Protein AF-0000000079814426 (afdb_homodimer)

Structure (mmCIF, N/CA/C/O backbone):
data_AF-0000000079814426-model_v1
#
loop_
_entity.id
_entity.type
_entity.pdbx_description
1 polymer 'Ornithine cyclodeaminase'
#
loop_
_atom_site.group_PDB
_atom_site.id
_atom_site.type_symbol
_atom_site.label_atom_id
_atom_site.label_alt_id
_atom_site.label_comp_id
_atom_site.label_asym_id
_atom_site.label_entity_id
_atom_site.label_seq_id
_atom_site.pdbx_PDB_ins_code
_atom_site.Cartn_x
_atom_site.Cartn_y
_atom_site.Cartn_z
_atom_site.occupancy
_atom_site.B_iso_or_equiv
_atom_site.auth_seq_id
_atom_site.auth_comp_id
_atom_site.auth_asym_id
_atom_site.auth_atom_id
_atom_site.pdbx_PDB_model_num
ATOM 1 N N . MET A 1 1 ? 2.68 -11.109 13.031 1 88.75 1 MET A N 1
ATOM 2 C CA . MET A 1 1 ? 2.998 -9.703 13.258 1 88.75 1 MET A CA 1
ATOM 3 C C . MET A 1 1 ? 1.953 -9.047 14.156 1 88.75 1 MET A C 1
ATOM 5 O O . MET A 1 1 ? 0.759 -9.32 14.023 1 88.75 1 MET A O 1
ATOM 9 N N . LYS A 1 2 ? 2.389 -8.188 15.078 1 94.94 2 LYS A N 1
ATOM 10 C CA . LYS A 1 2 ? 1.47 -7.504 15.984 1 94.94 2 LYS A CA 1
ATOM 11 C C . LYS A 1 2 ? 0.676 -6.426 15.25 1 94.94 2 LYS A C 1
ATOM 13 O O . LYS A 1 2 ? 1.226 -5.699 14.422 1 94.94 2 LYS A O 1
ATOM 18 N N . GLN A 1 3 ? -0.625 -6.402 15.531 1 97.38 3 GLN A N 1
ATOM 19 C CA . GLN A 1 3 ? -1.506 -5.348 15.039 1 97.38 3 GLN A CA 1
ATOM 20 C C . GLN A 1 3 ? -1.979 -4.453 16.188 1 97.38 3 GLN A C 1
ATOM 22 O O . GLN A 1 3 ? -2.557 -4.938 17.156 1 97.38 3 GLN A O 1
ATOM 27 N N . TYR A 1 4 ? -1.785 -3.186 16.031 1 98.44 4 TYR A N 1
ATOM 28 C CA . TYR A 1 4 ? -2.166 -2.27 17.109 1 98.44 4 TYR A CA 1
ATOM 29 C C . TYR A 1 4 ? -3.482 -1.573 16.781 1 98.44 4 TYR A C 1
ATOM 31 O O . TYR A 1 4 ? -3.729 -1.195 15.641 1 98.44 4 TYR A O 1
ATOM 39 N N . SER A 1 5 ? -4.316 -1.433 17.828 1 97.88 5 SER A N 1
ATOM 40 C CA . SER A 1 5 ? -5.621 -0.787 17.719 1 97.88 5 SER A CA 1
ATOM 41 C C . SER A 1 5 ? -5.473 0.71 17.453 1 97.88 5 SER A C 1
ATOM 43 O O . SER A 1 5 ? -4.371 1.254 17.547 1 97.88 5 SER A O 1
ATOM 45 N N . ALA A 1 6 ? -6.645 1.318 17.109 1 98 6 ALA A N 1
ATOM 46 C CA . ALA A 1 6 ? -6.664 2.768 16.938 1 98 6 ALA A CA 1
ATOM 47 C C . ALA A 1 6 ? -6.164 3.486 18.188 1 98 6 ALA A C 1
ATOM 49 O O . ALA A 1 6 ? -5.359 4.414 18.094 1 98 6 ALA A O 1
ATOM 50 N N . GLN A 1 7 ? -6.605 3.076 19.344 1 98.25 7 GLN A N 1
ATOM 51 C CA . GLN A 1 7 ? -6.219 3.719 20.594 1 98.25 7 GLN A CA 1
ATOM 52 C C . GLN A 1 7 ? -4.73 3.52 20.875 1 98.25 7 GLN A C 1
ATOM 54 O O . GLN A 1 7 ? -4.035 4.465 21.25 1 98.25 7 GLN A O 1
ATOM 59 N N . GLU A 1 8 ? -4.23 2.209 20.703 1 98.44 8 GLU A N 1
ATOM 60 C CA . GLU A 1 8 ? -2.805 1.962 20.875 1 98.44 8 GLU A CA 1
ATOM 61 C C . GLU A 1 8 ? -1.975 2.811 19.922 1 98.44 8 GLU A C 1
ATOM 63 O O . GLU A 1 8 ? -0.951 3.375 20.312 1 98.44 8 GLU A O 1
ATOM 68 N N . THR A 1 9 ? -2.426 2.852 18.641 1 98.75 9 THR A N 1
ATOM 69 C CA . THR A 1 9 ? -1.744 3.67 17.641 1 98.75 9 THR A CA 1
ATOM 70 C C . THR A 1 9 ? -1.674 5.125 18.094 1 98.75 9 THR A C 1
ATOM 72 O O . THR A 1 9 ? -0.619 5.758 18 1 98.75 9 THR A O 1
ATOM 75 N N . CYS A 1 10 ? -2.781 5.648 18.594 1 98.25 10 CYS A N 1
ATOM 76 C CA . CYS A 1 10 ? -2.83 7.016 19.109 1 98.25 10 CYS A CA 1
ATOM 77 C C . CYS A 1 10 ? -1.82 7.211 20.234 1 98.25 10 CYS A C 1
ATOM 79 O O . CYS A 1 10 ? -1.082 8.195 20.234 1 98.25 10 CYS A O 1
ATOM 81 N N . ASP A 1 11 ? -1.729 6.293 21.125 1 98.25 11 ASP A N 1
ATOM 82 C CA . ASP A 1 11 ? -0.837 6.371 22.281 1 98.25 11 ASP A CA 1
ATOM 83 C C . ASP A 1 11 ? 0.626 6.359 21.844 1 98.25 11 ASP A C 1
ATOM 85 O O . ASP A 1 11 ? 1.478 6.965 22.5 1 98.25 11 ASP A O 1
ATOM 89 N N . PHE A 1 12 ? 0.89 5.723 20.719 1 98.69 12 PHE A N 1
ATOM 90 C CA . PHE A 1 12 ? 2.26 5.566 20.25 1 98.69 12 PHE A CA 1
ATOM 91 C C . PHE A 1 12 ? 2.707 6.789 19.453 1 98.69 12 PHE A C 1
ATOM 93 O O . PHE A 1 12 ? 3.881 6.91 19.109 1 98.69 12 PHE A O 1
ATOM 100 N N . LEU A 1 13 ? 1.771 7.758 19.188 1 98.75 13 LEU A N 1
ATOM 101 C CA . LEU A 1 13 ? 2.107 8.828 18.25 1 98.75 13 LEU A CA 1
ATOM 102 C C . LEU A 1 13 ? 1.829 10.195 18.875 1 98.75 13 LEU A C 1
ATOM 104 O O . LEU A 1 13 ? 1.051 10.984 18.328 1 98.75 13 LEU A O 1
ATOM 108 N N . PRO A 1 14 ? 2.473 10.5 20.016 1 98.75 14 PRO A N 1
ATOM 109 C CA . PRO A 1 14 ? 2.338 11.875 20.516 1 98.75 14 PRO A CA 1
ATOM 110 C C . PRO A 1 14 ? 2.836 12.914 19.516 1 98.75 14 PRO A C 1
ATOM 112 O O . PRO A 1 14 ? 3.781 12.656 18.766 1 98.75 14 PRO A O 1
ATOM 115 N N . PHE A 1 15 ? 2.271 14.094 19.531 1 98.75 15 PHE A N 1
ATOM 116 C CA . PHE A 1 15 ? 2.439 15.055 18.453 1 98.75 15 PHE A CA 1
ATOM 117 C C . PHE A 1 15 ? 3.852 15.633 18.453 1 98.75 15 PHE A C 1
ATOM 119 O O . PHE A 1 15 ? 4.461 15.797 17.391 1 98.75 15 PHE A O 1
ATOM 126 N N . SER A 1 16 ? 4.418 15.961 19.625 1 98.75 16 SER A N 1
ATOM 127 C CA . SER A 1 16 ? 5.727 16.609 19.656 1 98.75 16 SER A CA 1
ATOM 128 C C . SER A 1 16 ? 6.793 15.734 19 1 98.75 16 SER A C 1
ATOM 130 O O . SER A 1 16 ? 7.43 16.141 18.031 1 98.75 16 SER A O 1
ATOM 132 N N . PRO A 1 17 ? 6.965 14.445 19.438 1 98.75 17 PRO A N 1
ATOM 133 C CA . PRO A 1 17 ? 7.953 13.602 18.75 1 98.75 17 PRO A CA 1
ATOM 134 C C . PRO A 1 17 ? 7.582 13.32 17.297 1 98.75 17 PRO A C 1
ATOM 136 O O . PRO A 1 17 ? 8.461 13.156 16.453 1 98.75 17 PRO A O 1
ATOM 139 N N . LEU A 1 18 ? 6.34 13.234 17.016 1 98.88 18 LEU A N 1
ATOM 140 C CA . LEU A 1 18 ? 5.906 13 15.633 1 98.88 18 LEU A CA 1
ATOM 141 C C . LEU A 1 18 ? 6.332 14.156 14.727 1 98.88 18 LEU A C 1
ATOM 143 O O . LEU A 1 18 ? 6.836 13.93 13.625 1 98.88 18 LEU A O 1
ATOM 147 N N . VAL A 1 19 ? 6.16 15.477 15.172 1 98.88 19 VAL A N 1
ATOM 148 C CA . VAL A 1 19 ? 6.594 16.625 14.398 1 98.88 19 VAL A CA 1
ATOM 149 C C . VAL A 1 19 ? 8.109 16.578 14.188 1 98.88 19 VAL A C 1
ATOM 151 O O . VAL A 1 19 ? 8.594 16.828 13.086 1 98.88 19 VAL A O 1
ATOM 154 N N . ASP A 1 20 ? 8.844 16.125 15.227 1 98.81 20 ASP A N 1
ATOM 155 C CA . ASP A 1 20 ? 10.289 16 15.117 1 98.81 20 ASP A CA 1
ATOM 156 C C . ASP A 1 20 ? 10.672 14.938 14.094 1 98.81 20 ASP A C 1
ATOM 158 O O . ASP A 1 20 ? 11.57 15.148 13.273 1 98.81 20 ASP A O 1
ATOM 162 N N . ALA A 1 21 ? 10.008 13.867 14.148 1 98.81 21 ALA A N 1
ATOM 163 C CA . ALA A 1 21 ? 10.289 12.773 13.219 1 98.81 21 ALA A CA 1
ATOM 164 C C . ALA A 1 21 ? 9.961 13.172 11.781 1 98.81 21 ALA A C 1
ATOM 166 O O . ALA A 1 21 ? 10.664 12.773 10.844 1 98.81 21 ALA A O 1
ATOM 167 N N . LEU A 1 22 ? 8.898 13.891 11.617 1 98.81 22 LEU A N 1
ATOM 168 C CA . LEU A 1 22 ? 8.531 14.383 10.297 1 98.81 22 LEU A CA 1
ATOM 169 C C . LEU A 1 22 ? 9.586 15.336 9.75 1 98.81 22 LEU A C 1
ATOM 171 O O . LEU A 1 22 ? 9.922 15.289 8.57 1 98.81 22 LEU A O 1
ATOM 175 N N . ALA A 1 23 ? 10.086 16.25 10.625 1 98.56 23 ALA A N 1
ATOM 176 C CA . ALA A 1 23 ? 11.156 17.156 10.219 1 98.56 23 ALA A CA 1
ATOM 177 C C . ALA A 1 23 ? 12.359 16.391 9.68 1 98.56 23 ALA A C 1
ATOM 179 O O . ALA A 1 23 ? 12.938 16.766 8.656 1 98.56 23 ALA A O 1
ATOM 180 N N . THR A 1 24 ? 12.664 15.328 10.312 1 98.31 24 THR A N 1
ATOM 181 C CA . THR A 1 24 ? 13.773 14.492 9.875 1 98.31 24 THR A CA 1
ATOM 182 C C . THR A 1 24 ? 13.445 13.789 8.562 1 98.31 24 THR A C 1
ATOM 184 O O . THR A 1 24 ? 14.242 13.789 7.629 1 98.31 24 THR A O 1
ATOM 187 N N . ALA A 1 25 ? 12.305 13.211 8.445 1 98.56 25 ALA A N 1
ATOM 188 C CA . ALA A 1 25 ? 11.898 12.422 7.281 1 98.56 25 ALA A CA 1
ATOM 189 C C . ALA A 1 25 ? 11.836 13.289 6.027 1 98.56 25 ALA A C 1
ATOM 191 O O . ALA A 1 25 ? 12.188 12.836 4.934 1 98.56 25 ALA A O 1
ATOM 192 N N . VAL A 1 26 ? 11.328 14.547 6.129 1 97.88 26 VAL A N 1
ATOM 193 C CA . VAL A 1 26 ? 11.25 15.414 4.965 1 97.88 26 VAL A CA 1
ATOM 194 C C . VAL A 1 26 ? 12.648 15.656 4.406 1 97.88 26 VAL A C 1
ATOM 196 O O . VAL A 1 26 ? 12.852 15.617 3.189 1 97.88 26 VAL A O 1
ATOM 199 N N . GLY A 1 27 ? 13.641 15.844 5.285 1 96.69 27 GLY A N 1
ATOM 200 C CA . GLY A 1 27 ? 15.016 15.984 4.844 1 96.69 27 GLY A CA 1
ATOM 201 C C . GLY A 1 27 ? 15.555 14.727 4.18 1 96.69 27 GLY A C 1
ATOM 202 O O . GLY A 1 27 ? 16.234 14.805 3.148 1 96.69 27 GLY A O 1
ATOM 203 N N . GLU A 1 28 ? 15.172 13.656 4.742 1 97.69 28 GLU A N 1
ATOM 204 C CA . GLU A 1 28 ? 15.641 12.375 4.227 1 97.69 28 GLU A CA 1
ATOM 205 C C . GLU A 1 28 ? 15.039 12.078 2.859 1 97.69 28 GLU A C 1
ATOM 207 O O . GLU A 1 28 ? 15.68 11.453 2.014 1 97.69 28 GLU A O 1
ATOM 212 N N . THR A 1 29 ? 13.883 12.461 2.641 1 96.69 29 THR A N 1
ATOM 213 C CA . THR A 1 29 ? 13.258 12.266 1.341 1 96.69 29 THR A CA 1
ATOM 214 C C . THR A 1 29 ? 13.93 13.117 0.272 1 96.69 29 THR A C 1
ATOM 216 O O . THR A 1 29 ? 14.172 12.648 -0.843 1 96.69 29 THR A O 1
ATOM 219 N N . VAL A 1 30 ? 14.297 14.367 0.617 1 95.44 30 VAL A N 1
ATOM 220 C CA . VAL A 1 30 ? 14.938 15.273 -0.322 1 95.44 30 VAL A CA 1
ATOM 221 C C . VAL A 1 30 ? 16.344 14.773 -0.648 1 95.44 30 VAL A C 1
ATOM 223 O O . VAL A 1 30 ? 16.781 14.859 -1.796 1 95.44 30 VAL A O 1
ATOM 226 N N . SER A 1 31 ? 17.016 14.203 0.347 1 95.31 31 SER A N 1
ATOM 227 C CA . SER A 1 31 ? 18.391 13.758 0.141 1 95.31 31 SER A CA 1
ATOM 228 C C . SER A 1 31 ? 18.422 12.359 -0.475 1 95.31 31 SER A C 1
ATOM 230 O O . SER A 1 31 ? 19.5 11.852 -0.798 1 95.31 31 SER A O 1
ATOM 232 N N . GLY A 1 32 ? 17.312 11.703 -0.558 1 94.62 32 GLY A N 1
ATOM 233 C CA . GLY A 1 32 ? 17.234 10.391 -1.185 1 94.62 32 GLY A CA 1
ATOM 234 C C . GLY A 1 32 ? 17.453 9.258 -0.206 1 94.62 32 GLY A C 1
ATOM 235 O O . GLY A 1 32 ? 17.5 8.086 -0.603 1 94.62 32 GLY A O 1
ATOM 236 N N . GLN A 1 33 ? 17.594 9.586 1.079 1 97.19 33 GLN A N 1
ATOM 237 C CA . GLN A 1 33 ? 17.766 8.562 2.102 1 97.19 33 GLN A CA 1
ATOM 238 C C . GLN A 1 33 ? 16.484 7.766 2.322 1 97.19 33 GLN A C 1
ATOM 240 O O . GLN A 1 33 ? 16.531 6.621 2.775 1 97.19 33 GLN A O 1
ATOM 245 N N . ILE A 1 34 ? 15.391 8.336 2.082 1 97.88 34 ILE A N 1
ATOM 246 C CA . ILE A 1 34 ? 14.109 7.645 2.018 1 97.88 34 ILE A CA 1
ATOM 247 C C . ILE A 1 34 ? 13.602 7.629 0.576 1 97.88 34 ILE A C 1
ATOM 249 O O . ILE A 1 34 ? 13.516 8.672 -0.069 1 97.88 34 ILE A O 1
ATOM 253 N N . VAL A 1 35 ? 13.367 6.441 0.078 1 97.62 35 VAL A N 1
ATOM 254 C CA . VAL A 1 35 ? 12.742 6.27 -1.228 1 97.62 35 VAL A CA 1
ATOM 255 C C . VAL A 1 35 ? 11.227 6.188 -1.064 1 97.62 35 VAL A C 1
ATOM 257 O O . VAL A 1 35 ? 10.719 5.34 -0.327 1 97.62 35 VAL A O 1
ATOM 260 N N . CYS A 1 36 ? 10.5 7.059 -1.675 1 97 36 CYS A N 1
ATOM 261 C CA . CYS A 1 36 ? 9.055 7.188 -1.52 1 97 36 CYS A CA 1
ATOM 262 C C . CYS A 1 36 ? 8.391 7.457 -2.861 1 97 36 CYS A C 1
ATOM 264 O O . CYS A 1 36 ? 8.219 8.609 -3.254 1 97 36 CYS A O 1
ATOM 266 N N . PRO A 1 37 ? 8.016 6.371 -3.605 1 95.94 37 PRO A N 1
ATOM 267 C CA . PRO A 1 37 ? 7.344 6.578 -4.891 1 95.94 37 PRO A CA 1
ATOM 268 C C . PRO A 1 37 ? 5.93 7.137 -4.73 1 95.94 37 PRO A C 1
ATOM 270 O O . PRO A 1 37 ? 5.41 7.199 -3.613 1 95.94 37 PRO A O 1
ATOM 273 N N . GLU A 1 38 ? 5.355 7.629 -5.84 1 93.31 38 GLU A N 1
ATOM 274 C CA . GLU A 1 38 ? 3.961 8.062 -5.852 1 93.31 38 GLU A CA 1
ATOM 275 C C . GLU A 1 38 ? 3.027 6.926 -5.445 1 93.31 38 GLU A C 1
ATOM 277 O O . GLU A 1 38 ? 3.334 5.754 -5.668 1 93.31 38 GLU A O 1
ATOM 282 N N . ARG A 1 39 ? 1.928 7.254 -4.898 1 94.38 39 ARG A N 1
ATOM 283 C CA . ARG A 1 39 ? 0.914 6.285 -4.492 1 94.38 39 ARG A CA 1
ATOM 284 C C . ARG A 1 39 ? 0.334 5.555 -5.699 1 94.38 39 ARG A C 1
ATOM 286 O O . ARG A 1 39 ? 0.329 6.09 -6.809 1 94.38 39 ARG A O 1
ATOM 293 N N . MET A 1 40 ? -0.065 4.363 -5.504 1 95.06 40 MET A N 1
ATOM 294 C CA . MET A 1 40 ? -0.874 3.615 -6.461 1 95.06 40 MET A CA 1
ATOM 295 C C . MET A 1 40 ? -2.334 3.574 -6.027 1 95.06 40 MET A C 1
ATOM 297 O O . MET A 1 40 ? -2.639 3.199 -4.895 1 95.06 40 MET A O 1
ATOM 301 N N . THR A 1 41 ? -3.217 4 -6.938 1 95.38 41 THR A N 1
ATOM 302 C CA . THR A 1 41 ? -4.652 4.004 -6.68 1 95.38 41 THR A CA 1
ATOM 303 C C . THR A 1 41 ? -5.379 3.074 -7.652 1 95.38 41 THR A C 1
ATOM 305 O O . THR A 1 41 ? -5.219 3.191 -8.867 1 95.38 41 THR A O 1
ATOM 308 N N . VAL A 1 42 ? -6.09 2.127 -7.148 1 97.5 42 VAL A N 1
ATOM 309 C CA . VAL A 1 42 ? -6.918 1.233 -7.949 1 97.5 42 VAL A CA 1
ATOM 310 C C . VAL A 1 42 ? -8.391 1.46 -7.621 1 97.5 42 VAL A C 1
ATOM 312 O O . VAL A 1 42 ? -8.836 1.19 -6.504 1 97.5 42 VAL A O 1
ATOM 315 N N . PRO A 1 43 ? -9.219 1.939 -8.531 1 96.62 43 PRO A N 1
ATOM 316 C CA . PRO A 1 43 ? -10.633 2.199 -8.25 1 96.62 43 PRO A CA 1
ATOM 317 C C . PRO A 1 43 ? -11.438 0.917 -8.039 1 96.62 43 PRO A C 1
ATOM 319 O O . PRO A 1 43 ? -11.133 -0.112 -8.648 1 96.62 43 PRO A O 1
ATOM 322 N N . ALA A 1 44 ? -12.406 1.028 -7.195 1 96.75 44 ALA A N 1
ATOM 323 C CA . ALA A 1 44 ? -13.422 -0.021 -7.16 1 96.75 44 ALA A CA 1
ATOM 324 C C . ALA A 1 44 ? -14.133 -0.14 -8.5 1 96.75 44 ALA A C 1
ATOM 326 O O . ALA A 1 44 ? -14.234 0.838 -9.25 1 96.75 44 ALA A O 1
ATOM 327 N N . THR A 1 45 ? -14.602 -1.331 -8.766 1 93.25 45 THR A N 1
ATOM 328 C CA . THR A 1 45 ? -15.195 -1.58 -10.078 1 93.25 45 THR A CA 1
ATOM 329 C C . THR A 1 45 ? -16.438 -0.719 -10.273 1 93.25 45 THR A C 1
ATOM 331 O O . THR A 1 45 ? -16.766 -0.338 -11.406 1 93.25 45 THR A O 1
ATOM 334 N N . ASP A 1 46 ? -17.094 -0.299 -9.188 1 92.12 46 ASP A N 1
ATOM 335 C CA . ASP A 1 46 ? -18.297 0.505 -9.312 1 92.12 46 ASP A CA 1
ATOM 336 C C . ASP A 1 46 ? -17.984 1.993 -9.172 1 92.12 46 ASP A C 1
ATOM 338 O O . ASP A 1 46 ? -18.906 2.826 -9.164 1 92.12 46 ASP A O 1
ATOM 342 N N . GLY A 1 47 ? -16.781 2.279 -8.953 1 92.06 47 GLY A N 1
ATOM 343 C CA . GLY A 1 47 ? -16.344 3.666 -8.93 1 92.06 47 GLY A CA 1
ATOM 344 C C . GLY A 1 47 ? -16.641 4.363 -7.617 1 92.06 47 GLY A C 1
ATOM 345 O O . GLY A 1 47 ? -16.469 5.578 -7.5 1 92.06 47 GLY A O 1
ATOM 346 N N . THR A 1 48 ? -17.016 3.686 -6.582 1 92.62 48 THR A N 1
ATOM 347 C CA . THR A 1 48 ? -17.5 4.309 -5.359 1 92.62 48 THR A CA 1
ATOM 348 C C . THR A 1 48 ? -16.375 4.508 -4.359 1 92.62 48 THR A C 1
ATOM 350 O O . THR A 1 48 ? -16.531 5.215 -3.363 1 92.62 48 THR A O 1
ATOM 353 N N . GLY A 1 49 ? -15.266 3.83 -4.637 1 95.56 49 GLY A N 1
ATOM 354 C CA . GLY A 1 49 ? -14.125 3.906 -3.736 1 95.56 49 GLY A CA 1
ATOM 355 C C . GLY A 1 49 ? -12.812 3.514 -4.395 1 95.56 49 GLY A C 1
ATOM 356 O O . GLY A 1 49 ? -12.773 3.268 -5.602 1 95.56 49 GLY A O 1
ATOM 357 N N . VAL A 1 50 ? -11.742 3.623 -3.625 1 96.94 50 VAL A N 1
ATOM 358 C CA . VAL A 1 50 ? -10.43 3.291 -4.18 1 96.94 50 VAL A CA 1
ATOM 359 C C . VAL A 1 50 ? -9.641 2.465 -3.17 1 96.94 50 VAL A C 1
ATOM 361 O O . VAL A 1 50 ? -9.898 2.529 -1.966 1 96.94 50 VAL A O 1
ATOM 364 N N . LEU A 1 51 ? -8.797 1.602 -3.668 1 98.5 51 LEU A N 1
ATOM 365 C CA . LEU A 1 51 ? -7.703 0.96 -2.945 1 98.5 51 LEU A CA 1
ATOM 366 C C . LEU A 1 51 ? -6.395 1.715 -3.154 1 98.5 51 LEU A C 1
ATOM 368 O O . LEU A 1 51 ? -5.988 1.957 -4.293 1 98.5 51 LEU A O 1
ATOM 372 N N . LEU A 1 52 ? -5.766 2.107 -2.086 1 97.81 52 LEU A N 1
ATOM 373 C CA . LEU A 1 52 ? -4.551 2.912 -2.143 1 97.81 52 LEU A CA 1
ATOM 374 C C . LEU A 1 52 ? -3.385 2.18 -1.486 1 97.81 52 LEU A C 1
ATOM 376 O O . LEU A 1 52 ? -3.518 1.663 -0.375 1 97.81 52 LEU A O 1
ATOM 380 N N . THR A 1 53 ? -2.234 2.092 -2.174 1 98.38 53 THR A N 1
ATOM 381 C CA . THR A 1 53 ? -0.987 1.564 -1.629 1 98.38 53 THR A CA 1
ATOM 382 C C . THR A 1 53 ? 0.122 2.609 -1.707 1 98.38 53 THR A C 1
ATOM 384 O O . THR A 1 53 ? 0.381 3.17 -2.773 1 98.38 53 THR A O 1
ATOM 387 N N . MET A 1 54 ? 0.784 2.818 -0.65 1 98.25 54 MET A N 1
ATOM 388 C CA . MET A 1 54 ? 1.851 3.811 -0.558 1 98.25 54 MET A CA 1
ATOM 389 C C . MET A 1 54 ? 3.062 3.242 0.172 1 98.25 54 MET A C 1
ATOM 391 O O . MET A 1 54 ? 3.119 3.266 1.402 1 98.25 54 MET A O 1
ATOM 395 N N . PRO A 1 55 ? 4.078 2.807 -0.542 1 98.62 55 PRO A N 1
ATOM 396 C CA . PRO A 1 55 ? 5.289 2.293 0.104 1 98.62 55 PRO A CA 1
ATOM 397 C C . PRO A 1 55 ? 6.363 3.361 0.276 1 98.62 55 PRO A C 1
ATOM 399 O O . PRO A 1 55 ? 6.375 4.355 -0.457 1 98.62 55 PRO A O 1
ATOM 402 N N . SER A 1 56 ? 7.246 3.182 1.222 1 98.69 56 SER A N 1
ATOM 403 C CA . SER A 1 56 ? 8.484 3.936 1.389 1 98.69 56 SER A CA 1
ATOM 404 C C . SER A 1 56 ? 9.555 3.092 2.068 1 98.69 56 SER A C 1
ATOM 406 O O . SER A 1 56 ? 9.242 2.213 2.875 1 98.69 56 SER A O 1
ATOM 408 N N . VAL A 1 57 ? 10.781 3.385 1.682 1 98.75 57 VAL A N 1
ATOM 409 C CA . VAL A 1 57 ? 11.906 2.617 2.213 1 98.75 57 VAL A CA 1
ATOM 410 C C . VAL A 1 57 ? 12.992 3.568 2.711 1 98.75 57 VAL A C 1
ATOM 412 O O . VAL A 1 57 ? 13.445 4.445 1.972 1 98.75 57 VAL A O 1
ATOM 415 N N . GLY A 1 58 ? 13.312 3.453 4.02 1 98.5 58 GLY A N 1
ATOM 416 C CA . GLY A 1 58 ? 14.5 4.066 4.602 1 98.5 58 GLY A CA 1
ATOM 417 C C . GLY A 1 58 ? 15.586 3.062 4.934 1 98.5 58 GLY A C 1
ATOM 418 O O . GLY A 1 58 ? 15.469 1.879 4.609 1 98.5 58 GLY A O 1
ATOM 419 N N . SER A 1 59 ? 16.688 3.553 5.512 1 97.06 59 SER A N 1
ATOM 420 C CA . SER A 1 59 ? 17.797 2.668 5.852 1 97.06 59 SER A CA 1
ATOM 421 C C . SER A 1 59 ? 17.422 1.725 6.992 1 97.06 59 SER A C 1
ATOM 423 O O . SER A 1 59 ? 18.016 0.652 7.137 1 97.06 59 SER A O 1
ATOM 425 N N . ASP A 1 60 ? 16.375 2.07 7.742 1 98.06 60 ASP A N 1
ATOM 426 C CA . ASP A 1 60 ? 16.031 1.334 8.953 1 98.06 60 ASP A CA 1
ATOM 427 C C . ASP A 1 60 ? 14.734 0.564 8.781 1 98.06 60 ASP A C 1
ATOM 429 O O . ASP A 1 60 ? 14.602 -0.566 9.258 1 98.06 60 ASP A O 1
ATOM 433 N N . LEU A 1 61 ? 13.773 1.163 8.062 1 98.56 61 LEU A N 1
ATOM 434 C CA . LEU A 1 61 ? 12.438 0.589 7.973 1 98.56 61 LEU A CA 1
ATOM 435 C C . LEU A 1 61 ? 11.945 0.567 6.531 1 98.56 61 LEU A C 1
ATOM 437 O O . LEU A 1 61 ? 12.398 1.364 5.703 1 98.56 61 LEU A O 1
ATOM 441 N N . MET A 1 62 ? 11.117 -0.313 6.238 1 98.75 62 MET A N 1
ATOM 442 C CA . MET A 1 62 ? 10.234 -0.358 5.078 1 98.75 62 MET A CA 1
ATOM 443 C C . MET A 1 62 ? 8.773 -0.261 5.504 1 98.75 62 MET A C 1
ATOM 445 O O . MET A 1 62 ? 8.312 -1.027 6.352 1 98.75 62 MET A O 1
ATOM 449 N N . VAL A 1 63 ? 8.07 0.698 4.941 1 98.88 63 VAL A N 1
ATOM 450 C CA . VAL A 1 63 ? 6.715 0.959 5.414 1 98.88 63 VAL A CA 1
ATOM 451 C C . VAL A 1 63 ? 5.758 1.003 4.227 1 98.88 63 VAL A C 1
ATOM 453 O O . VAL A 1 63 ? 6.094 1.538 3.168 1 98.88 63 VAL A O 1
ATOM 456 N N . THR A 1 64 ? 4.602 0.418 4.355 1 98.94 64 THR A N 1
ATOM 457 C CA . THR A 1 64 ? 3.535 0.513 3.363 1 98.94 64 THR A CA 1
ATOM 458 C C . THR A 1 64 ? 2.223 0.926 4.02 1 98.94 64 THR A C 1
ATOM 460 O O . THR A 1 64 ? 1.733 0.247 4.926 1 98.94 64 THR A O 1
ATOM 463 N N . LYS A 1 65 ? 1.682 2.002 3.604 1 98.88 65 LYS A N 1
ATOM 464 C CA . LYS A 1 65 ? 0.307 2.354 3.947 1 98.88 65 LYS A CA 1
ATOM 465 C C . LYS A 1 65 ? -0.681 1.751 2.951 1 98.88 65 LYS A C 1
ATOM 467 O O . LYS A 1 65 ? -0.539 1.935 1.741 1 98.88 65 LYS A O 1
ATOM 472 N N . LEU A 1 66 ? -1.583 1.012 3.463 1 98.75 66 LEU A N 1
ATOM 473 C CA . LEU A 1 66 ? -2.65 0.37 2.701 1 98.75 66 LEU A CA 1
ATOM 474 C C . LEU A 1 66 ? -4.02 0.866 3.16 1 98.75 66 LEU A C 1
ATOM 476 O O . LEU A 1 66 ? -4.434 0.594 4.289 1 98.75 66 LEU A O 1
ATOM 480 N N . LEU A 1 67 ? -4.777 1.603 2.242 1 98.56 67 LEU A N 1
ATOM 481 C CA . LEU A 1 67 ? -6.062 2.174 2.627 1 98.56 67 LEU A CA 1
ATOM 482 C C . LEU A 1 67 ? -7.129 1.866 1.581 1 98.56 67 LEU A C 1
ATOM 484 O O . LEU A 1 67 ? -6.82 1.728 0.396 1 98.56 67 LEU A O 1
ATOM 488 N N . THR A 1 68 ? -8.289 1.78 2.043 1 98.38 68 THR A N 1
ATOM 489 C CA . THR A 1 68 ? -9.461 1.984 1.198 1 98.38 68 THR A CA 1
ATOM 490 C C . THR A 1 68 ? -10.156 3.301 1.542 1 98.38 68 THR A C 1
ATOM 492 O O . THR A 1 68 ? -10.227 3.684 2.711 1 98.38 68 THR A O 1
ATOM 495 N N . ILE A 1 69 ? -10.602 4.027 0.562 1 96.19 69 ILE A N 1
ATOM 496 C CA . ILE A 1 69 ? -11.305 5.293 0.744 1 96.19 69 ILE A CA 1
ATOM 497 C C . ILE A 1 69 ? -12.648 5.242 0.03 1 96.19 69 ILE A C 1
ATOM 499 O O . ILE A 1 69 ? -12.711 5.156 -1.199 1 96.19 69 ILE A O 1
ATOM 503 N N . PHE A 1 70 ? -13.672 5.277 0.823 1 95.62 70 PHE A N 1
ATOM 504 C CA . PHE A 1 70 ? -15.039 5.27 0.32 1 95.62 70 PHE A CA 1
ATOM 505 C C . PHE A 1 70 ? -15.812 6.465 0.851 1 95.62 70 PHE A C 1
ATOM 507 O O . PHE A 1 70 ? -16.266 6.465 2 1 95.62 70 PHE A O 1
ATOM 514 N N . GLY A 1 71 ? -16.031 7.508 0.031 1 90.12 71 GLY A N 1
ATOM 515 C CA . GLY A 1 71 ? -16.641 8.773 0.407 1 90.12 71 GLY A CA 1
ATOM 516 C C . GLY A 1 71 ? -18.062 8.633 0.917 1 90.12 71 GLY A C 1
ATOM 517 O O . GLY A 1 71 ? -18.547 9.469 1.686 1 90.12 71 GLY A O 1
ATOM 518 N N . HIS A 1 72 ? -18.781 7.594 0.574 1 90.94 72 HIS A N 1
ATOM 519 C CA . HIS A 1 72 ? -20.188 7.441 0.915 1 90.94 72 HIS A CA 1
ATOM 520 C C . HIS A 1 72 ? -20.359 6.652 2.209 1 90.94 72 HIS A C 1
ATOM 522 O O . HIS A 1 72 ? -21.484 6.508 2.707 1 90.94 72 HIS A O 1
ATOM 528 N N . ASN A 1 73 ? -19.312 6.125 2.766 1 94.12 73 ASN A N 1
ATOM 529 C CA . ASN A 1 73 ? -19.359 5.25 3.932 1 94.12 73 ASN A CA 1
ATOM 530 C C . ASN A 1 73 ? -20.031 5.941 5.121 1 94.12 73 ASN A C 1
ATOM 532 O O . ASN A 1 73 ? -20.797 5.32 5.855 1 94.12 73 ASN A O 1
ATOM 536 N N . PRO A 1 74 ? -19.812 7.238 5.293 1 89.5 74 PRO A N 1
ATOM 537 C CA . PRO A 1 74 ? -20.453 7.863 6.453 1 89.5 74 PRO A CA 1
ATOM 538 C C . PRO A 1 74 ? -21.969 7.754 6.418 1 89.5 74 PRO A C 1
ATOM 540 O O . PRO A 1 74 ? -22.609 7.605 7.465 1 89.5 74 PRO A O 1
ATOM 543 N N . ALA A 1 75 ? -22.516 7.844 5.348 1 90 75 ALA A N 1
ATOM 544 C CA . ALA A 1 75 ? -23.969 7.68 5.207 1 90 75 ALA A CA 1
ATOM 545 C C . ALA A 1 75 ? -24.406 6.297 5.672 1 90 75 ALA A C 1
ATOM 547 O O . ALA A 1 75 ? -25.578 6.094 6.008 1 90 75 ALA A O 1
ATOM 548 N N . LEU A 1 76 ? -23.531 5.301 5.66 1 90.94 76 LEU A N 1
ATOM 549 C CA . LEU A 1 76 ? -23.797 3.93 6.09 1 90.94 76 LEU A CA 1
ATOM 550 C C . LEU A 1 76 ? -23.219 3.678 7.48 1 90.94 76 LEU A C 1
ATOM 552 O O . LEU A 1 76 ? -23.109 2.529 7.918 1 90.94 76 LEU A O 1
ATOM 556 N N . HIS A 1 77 ? -22.719 4.746 8.164 1 92.38 77 HIS A N 1
ATOM 557 C CA . HIS A 1 77 ? -22.125 4.691 9.492 1 92.38 77 HIS A CA 1
ATOM 558 C C . HIS A 1 77 ? -20.844 3.875 9.484 1 92.38 77 HIS A C 1
ATOM 560 O O . HIS A 1 77 ? -20.594 3.105 10.414 1 92.38 77 HIS A O 1
ATOM 566 N N . LEU A 1 78 ? -20.234 3.934 8.375 1 92.62 78 LEU A N 1
ATOM 567 C CA . LEU A 1 78 ? -18.906 3.34 8.211 1 92.62 78 LEU A CA 1
ATOM 568 C C . LEU A 1 78 ? -17.844 4.418 8.023 1 92.62 78 LEU A C 1
ATOM 570 O O . LEU A 1 78 ? -18.141 5.512 7.535 1 92.62 78 LEU A O 1
ATOM 574 N N . PRO A 1 79 ? -16.656 4.102 8.414 1 93.12 79 PRO A N 1
ATOM 575 C CA . PRO A 1 79 ? -15.594 5.09 8.211 1 93.12 79 PRO A CA 1
ATOM 576 C C . PRO A 1 79 ? -15.234 5.277 6.742 1 93.12 79 PRO A C 1
ATOM 578 O O . PRO A 1 79 ? -15.234 4.312 5.977 1 93.12 79 PRO A O 1
ATOM 581 N N . THR A 1 80 ? -14.914 6.523 6.387 1 93.06 80 THR A N 1
ATOM 582 C CA . THR A 1 80 ? -14.508 6.859 5.027 1 93.06 80 THR A CA 1
ATOM 583 C C . THR A 1 80 ? -13.18 6.188 4.68 1 93.06 80 THR A C 1
ATOM 585 O O . THR A 1 80 ? -13.008 5.676 3.574 1 93.06 80 THR A O 1
ATOM 588 N N . ILE A 1 81 ? -12.234 6.309 5.605 1 96.44 81 ILE A N 1
ATOM 589 C CA . ILE A 1 81 ? -10.906 5.746 5.414 1 96.44 81 ILE A CA 1
ATOM 590 C C . ILE A 1 81 ? -10.742 4.504 6.285 1 96.44 81 ILE A C 1
ATOM 592 O O . ILE A 1 81 ? -11.078 4.52 7.473 1 96.44 81 ILE A O 1
ATOM 596 N N . GLN A 1 82 ? -10.352 3.391 5.715 1 97.75 82 GLN A N 1
ATOM 597 C CA . GLN A 1 82 ? -10.023 2.16 6.426 1 97.75 82 GLN A CA 1
ATOM 598 C C . GLN A 1 82 ? -8.648 1.632 6.012 1 97.75 82 GLN A C 1
ATOM 600 O O . GLN A 1 82 ? -8.148 1.976 4.945 1 97.75 82 GLN A O 1
ATOM 605 N N . GLY A 1 83 ? -8.023 0.886 6.918 1 98.25 83 GLY A N 1
ATOM 606 C CA . GLY A 1 83 ? -6.781 0.253 6.512 1 98.25 83 GLY A CA 1
ATOM 607 C C . GLY A 1 83 ? -5.719 0.268 7.594 1 98.25 83 GLY A C 1
ATOM 608 O O . GLY A 1 83 ? -6.031 0.42 8.773 1 98.25 83 GLY A O 1
ATOM 609 N N . GLN A 1 84 ? -4.457 0.021 7.145 1 98.69 84 GLN A N 1
ATOM 610 C CA . GLN A 1 84 ? -3.346 -0.152 8.07 1 98.69 84 GLN A CA 1
ATOM 611 C C . GLN A 1 84 ? -2.057 0.43 7.504 1 98.69 84 GLN A C 1
ATOM 613 O O . GLN A 1 84 ? -1.972 0.712 6.305 1 98.69 84 GLN A O 1
ATOM 618 N N . VAL A 1 85 ? -1.118 0.696 8.352 1 98.88 85 VAL A N 1
ATOM 619 C CA . VAL A 1 85 ? 0.276 0.978 8.023 1 98.88 85 VAL A CA 1
ATOM 620 C C . VAL A 1 85 ? 1.161 -0.172 8.5 1 98.88 85 VAL A C 1
ATOM 622 O O . VAL A 1 85 ? 1.249 -0.44 9.703 1 98.88 85 VAL A O 1
ATOM 625 N N . VAL A 1 86 ? 1.819 -0.813 7.555 1 98.88 86 VAL A N 1
ATOM 626 C CA . VAL A 1 86 ? 2.631 -1.988 7.855 1 98.88 86 VAL A CA 1
ATOM 627 C C . VAL A 1 86 ? 4.105 -1.596 7.914 1 98.88 86 VAL A C 1
ATOM 629 O O . VAL A 1 86 ? 4.613 -0.922 7.016 1 98.88 86 VAL A O 1
ATOM 632 N N . CYS A 1 87 ? 4.75 -2.033 8.984 1 98.81 87 CYS A N 1
ATOM 633 C CA . CYS A 1 87 ? 6.152 -1.697 9.219 1 98.81 87 CYS A CA 1
ATOM 634 C C . CYS A 1 87 ? 7.023 -2.947 9.203 1 98.81 87 CYS A C 1
ATOM 636 O O . CYS A 1 87 ? 6.723 -3.928 9.891 1 98.81 87 CYS A O 1
ATOM 638 N N . ALA A 1 88 ? 8.117 -2.912 8.422 1 98.5 88 ALA A N 1
ATOM 639 C CA . ALA A 1 88 ? 9.125 -3.967 8.344 1 98.5 88 ALA A CA 1
ATOM 640 C C . ALA A 1 88 ? 10.523 -3.402 8.547 1 98.5 88 ALA A C 1
ATOM 642 O O . ALA A 1 88 ? 10.75 -2.201 8.367 1 98.5 88 ALA A O 1
ATOM 643 N N . GLU A 1 89 ? 11.445 -4.219 8.938 1 96.75 89 GLU A N 1
ATOM 644 C CA . GLU A 1 89 ? 12.828 -3.773 9.031 1 96.75 89 GLU A CA 1
ATOM 645 C C . GLU A 1 89 ? 13.523 -3.816 7.672 1 96.75 89 GLU A C 1
ATOM 647 O O . GLU A 1 89 ? 13.266 -4.719 6.871 1 96.75 89 GLU A O 1
ATOM 652 N N . ALA A 1 90 ? 14.398 -2.895 7.445 1 96.5 90 ALA A N 1
ATOM 653 C CA . ALA A 1 90 ? 15.008 -2.725 6.129 1 96.5 90 ALA A CA 1
ATOM 654 C C . ALA A 1 90 ? 16.141 -3.719 5.914 1 96.5 90 ALA A C 1
ATOM 656 O O . ALA A 1 90 ? 16.531 -3.996 4.777 1 96.5 90 ALA A O 1
ATOM 657 N N . ARG A 1 91 ? 16.766 -4.285 6.891 1 92.69 91 ARG A N 1
ATOM 658 C CA . ARG A 1 91 ? 17.953 -5.113 6.777 1 92.69 91 ARG A CA 1
ATOM 659 C C . ARG A 1 91 ? 17.609 -6.52 6.305 1 92.69 91 ARG A C 1
ATOM 661 O O . ARG A 1 91 ? 18.359 -7.129 5.539 1 92.69 91 ARG A O 1
ATOM 668 N N . SER A 1 92 ? 16.422 -7.023 6.754 1 95.31 92 SER A N 1
ATOM 669 C CA . SER A 1 92 ? 16.078 -8.406 6.453 1 95.31 92 SER A CA 1
ATOM 670 C C . SER A 1 92 ? 14.68 -8.5 5.828 1 95.31 92 SER A C 1
ATOM 672 O O . SER A 1 92 ? 14.305 -9.555 5.305 1 95.31 92 SER A O 1
ATOM 674 N N . GLY A 1 93 ? 13.938 -7.414 5.965 1 97.69 93 GLY A N 1
ATOM 675 C CA . GLY A 1 93 ? 12.586 -7.418 5.426 1 97.69 93 GLY A CA 1
ATOM 676 C C . GLY A 1 93 ? 11.562 -7.996 6.387 1 97.69 93 GLY A C 1
ATOM 677 O O . GLY A 1 93 ? 10.391 -8.148 6.031 1 97.69 93 GLY A O 1
ATOM 678 N N . ARG A 1 94 ? 12.008 -8.281 7.602 1 97.06 94 ARG A N 1
ATOM 679 C CA . ARG A 1 94 ? 11.102 -8.883 8.57 1 97.06 94 ARG A CA 1
ATOM 680 C C . ARG A 1 94 ? 9.961 -7.93 8.922 1 97.06 94 ARG A C 1
ATOM 682 O O . ARG A 1 94 ? 10.203 -6.77 9.258 1 97.06 94 ARG A O 1
ATOM 689 N N . PHE A 1 95 ? 8.727 -8.406 8.852 1 97.75 95 PHE A N 1
ATOM 690 C CA . PHE A 1 95 ? 7.57 -7.625 9.258 1 97.75 95 PHE A CA 1
ATOM 691 C C . PHE A 1 95 ? 7.527 -7.477 10.773 1 97.75 95 PHE A C 1
ATOM 693 O O . PHE A 1 95 ? 7.645 -8.461 11.508 1 97.75 95 PHE A O 1
ATOM 700 N N . LEU A 1 96 ? 7.34 -6.266 11.227 1 97.81 96 LEU A N 1
ATOM 701 C CA . LEU A 1 96 ? 7.426 -5.973 12.648 1 97.81 96 LEU A CA 1
ATOM 702 C C . LEU A 1 96 ? 6.039 -5.805 13.258 1 97.81 96 LEU A C 1
ATOM 704 O O . LEU A 1 96 ? 5.668 -6.535 14.18 1 97.81 96 LEU A O 1
ATOM 708 N N . PHE A 1 97 ? 5.25 -4.879 12.742 1 98.38 97 PHE A N 1
ATOM 709 C CA . PHE A 1 97 ? 3.93 -4.57 13.273 1 98.38 97 PHE A CA 1
ATOM 710 C C . PHE A 1 97 ? 3.102 -3.793 12.258 1 98.38 97 PHE A C 1
ATOM 712 O O . PHE A 1 97 ? 3.619 -3.373 11.227 1 98.38 97 PHE A O 1
ATOM 719 N N . SER A 1 98 ? 1.859 -3.664 12.539 1 98.5 98 SER A N 1
ATOM 720 C CA . SER A 1 98 ? 0.993 -2.748 11.805 1 98.5 98 SER A CA 1
ATOM 721 C C . SER A 1 98 ? 0.26 -1.802 12.75 1 98.5 98 SER A C 1
ATOM 723 O O . SER A 1 98 ? -0.099 -2.186 13.867 1 98.5 98 SER A O 1
ATOM 725 N N . LEU A 1 99 ? 0.086 -0.601 12.289 1 98.81 99 LEU A N 1
ATOM 726 C CA . LEU A 1 99 ? -0.678 0.431 12.984 1 98.81 99 LEU A CA 1
ATOM 727 C C . LEU A 1 99 ? -2.023 0.662 12.305 1 98.81 99 LEU A C 1
ATOM 729 O O . LEU A 1 99 ? -2.203 0.306 11.141 1 98.81 99 LEU A O 1
ATOM 733 N N . ASP A 1 100 ? -2.961 1.245 13.117 1 98.62 100 ASP A N 1
ATOM 734 C CA . ASP A 1 100 ? -4.242 1.647 12.547 1 98.62 100 ASP A CA 1
ATOM 735 C C . ASP A 1 100 ? -4.059 2.748 11.5 1 98.62 100 ASP A C 1
ATOM 737 O O . ASP A 1 100 ? -3.553 3.828 11.812 1 98.62 100 ASP A O 1
ATOM 741 N N . GLY A 1 101 ? -4.469 2.48 10.258 1 98.44 101 GLY A N 1
ATOM 742 C CA . GLY A 1 101 ? -4.23 3.373 9.133 1 98.44 101 GLY A CA 1
ATOM 743 C C . GLY A 1 101 ? -4.863 4.738 9.312 1 98.44 101 GLY A C 1
ATOM 744 O O . GLY A 1 101 ? -4.18 5.762 9.234 1 98.44 101 GLY A O 1
ATOM 745 N N . PRO A 1 102 ? -6.188 4.75 9.57 1 98.06 102 PRO A N 1
ATOM 746 C CA . PRO A 1 102 ? -6.875 6.023 9.773 1 98.06 102 PRO A CA 1
ATOM 747 C C . PRO A 1 102 ? -6.227 6.879 10.859 1 98.06 102 PRO A C 1
ATOM 749 O O . PRO A 1 102 ? -6.043 8.086 10.672 1 98.06 102 PRO A O 1
ATOM 752 N N . THR A 1 103 ? -5.824 6.277 11.938 1 98.62 103 THR A N 1
ATOM 753 C CA . THR A 1 103 ? -5.234 7.008 13.055 1 98.62 103 THR A CA 1
ATOM 754 C C . THR A 1 103 ? -3.861 7.559 12.672 1 98.62 103 THR A C 1
ATOM 756 O O . THR A 1 103 ? -3.557 8.719 12.945 1 98.62 103 THR A O 1
ATOM 759 N N . VAL A 1 104 ? -3.006 6.711 12.055 1 98.88 104 VAL A N 1
ATOM 760 C CA . VAL A 1 104 ? -1.714 7.203 11.594 1 98.88 104 VAL A CA 1
ATOM 761 C C . VAL A 1 104 ? -1.919 8.383 10.641 1 98.88 104 VAL A C 1
ATOM 763 O O . VAL A 1 104 ? -1.264 9.414 10.773 1 98.88 104 VAL A O 1
ATOM 766 N N . THR A 1 105 ? -2.887 8.234 9.727 1 98.44 105 THR A N 1
ATOM 767 C CA . THR A 1 105 ? -3.115 9.234 8.695 1 98.44 105 THR A CA 1
ATOM 768 C C . THR A 1 105 ? -3.521 10.57 9.32 1 98.44 105 THR A C 1
ATOM 770 O O . THR A 1 105 ? -2.939 11.609 9.008 1 98.44 105 THR A O 1
ATOM 773 N N . MET A 1 106 ? -4.5 10.562 10.211 1 97.88 106 MET A N 1
ATOM 774 C CA . MET A 1 106 ? -4.992 11.828 10.734 1 97.88 106 MET A CA 1
ATOM 775 C C . MET A 1 106 ? -3.939 12.492 11.617 1 97.88 106 MET A C 1
ATOM 777 O O . MET A 1 106 ? -3.768 13.711 11.578 1 97.88 106 MET A O 1
ATOM 781 N N . ARG A 1 107 ? -3.148 11.695 12.367 1 98.75 107 ARG A N 1
ATOM 782 C CA . ARG A 1 107 ? -2.191 12.289 13.297 1 98.75 107 ARG A CA 1
ATOM 783 C C . ARG A 1 107 ? -0.958 12.805 12.562 1 98.75 107 ARG A C 1
ATOM 785 O O . ARG A 1 107 ? -0.517 13.93 12.789 1 98.75 107 ARG A O 1
ATOM 792 N N . ARG A 1 108 ? -0.389 11.938 11.664 1 98.81 108 ARG A N 1
ATOM 793 C CA . ARG A 1 108 ? 0.806 12.438 10.992 1 98.81 108 ARG A CA 1
ATOM 794 C C . ARG A 1 108 ? 0.46 13.57 10.023 1 98.81 108 ARG A C 1
ATOM 796 O O . ARG A 1 108 ? 1.278 14.461 9.789 1 98.81 108 ARG A O 1
ATOM 803 N N . THR A 1 109 ? -0.775 13.625 9.453 1 98.69 109 THR A N 1
ATOM 804 C CA . THR A 1 109 ? -1.202 14.719 8.578 1 98.69 109 THR A CA 1
ATOM 805 C C . THR A 1 109 ? -1.306 16.016 9.359 1 98.69 109 THR A C 1
ATOM 807 O O . THR A 1 109 ? -0.783 17.047 8.93 1 98.69 109 THR A O 1
ATOM 810 N N . SER A 1 110 ? -1.974 16.016 10.523 1 98.88 110 SER A N 1
ATOM 811 C CA . SER A 1 110 ? -2.061 17.219 11.344 1 98.88 110 SER A CA 1
ATOM 812 C C . SER A 1 110 ? -0.695 17.594 11.906 1 98.88 110 SER A C 1
ATOM 814 O O . SER A 1 110 ? -0.384 18.781 12.023 1 98.88 110 SER A O 1
ATOM 816 N N . ALA A 1 111 ? 0.157 16.578 12.195 1 98.94 111 ALA A N 1
ATOM 817 C CA . ALA A 1 111 ? 1.521 16.875 12.633 1 98.94 111 ALA A CA 1
ATOM 818 C C . ALA A 1 111 ? 2.314 17.562 11.531 1 98.94 111 ALA A C 1
ATOM 820 O O . ALA A 1 111 ? 3.158 18.422 11.805 1 98.94 111 ALA A O 1
ATOM 821 N N . MET A 1 112 ? 2.064 17.188 10.32 1 98.88 112 MET A N 1
ATOM 822 C CA . MET A 1 112 ? 2.727 17.859 9.203 1 98.88 112 MET A CA 1
ATOM 823 C C . MET A 1 112 ? 2.32 19.328 9.125 1 98.88 112 MET A C 1
ATOM 825 O O . MET A 1 112 ? 3.152 20.203 8.852 1 98.88 112 MET A O 1
ATOM 829 N N . SER A 1 113 ? 1.067 19.625 9.344 1 98.88 113 SER A N 1
ATOM 830 C CA . SER A 1 113 ? 0.631 21.016 9.43 1 98.88 113 SER A CA 1
ATOM 831 C C . SER A 1 113 ? 1.356 21.766 10.547 1 98.88 113 SER A C 1
ATOM 833 O O . SER A 1 113 ? 1.725 22.922 10.391 1 98.88 113 SER A O 1
ATOM 835 N N . MET A 1 114 ? 1.544 21.062 11.703 1 98.88 114 MET A N 1
ATOM 836 C CA . MET A 1 114 ? 2.279 21.656 12.812 1 98.88 114 MET A CA 1
ATOM 837 C C . MET A 1 114 ? 3.729 21.938 12.43 1 98.88 114 MET A C 1
ATOM 839 O O . MET A 1 114 ? 4.301 22.953 12.82 1 98.88 114 MET A O 1
ATOM 843 N N . LEU A 1 115 ? 4.32 21 11.688 1 98.81 115 LEU A N 1
ATOM 844 C CA . LEU A 1 115 ? 5.656 21.266 11.164 1 98.81 115 LEU A CA 1
ATOM 845 C C . LEU A 1 115 ? 5.652 22.5 10.266 1 98.81 115 LEU A C 1
ATOM 847 O O . LEU A 1 115 ? 6.57 23.328 10.336 1 98.81 115 LEU A O 1
ATOM 851 N N . GLY A 1 116 ? 4.629 22.625 9.406 1 98.69 116 GLY A N 1
ATOM 852 C CA . GLY A 1 116 ? 4.465 23.828 8.609 1 98.69 116 GLY A CA 1
ATOM 853 C C . GLY A 1 116 ? 4.426 25.094 9.445 1 98.69 116 GLY A C 1
ATOM 854 O O . GLY A 1 116 ? 5.113 26.062 9.133 1 98.69 116 GLY A O 1
ATOM 855 N N . ILE A 1 117 ? 3.627 25.109 10.531 1 98.5 117 ILE A N 1
ATOM 856 C CA . ILE A 1 117 ? 3.541 26.266 11.422 1 98.5 117 ILE A CA 1
ATOM 857 C C . ILE A 1 117 ? 4.914 26.547 12.023 1 98.5 117 ILE A C 1
ATOM 859 O O . ILE A 1 117 ? 5.367 27.688 12.039 1 98.5 117 ILE A O 1
ATOM 863 N N . ARG A 1 118 ? 5.613 25.516 12.445 1 97.69 118 ARG A N 1
ATOM 864 C CA . ARG A 1 118 ? 6.922 25.656 13.078 1 97.69 118 ARG A CA 1
ATOM 865 C C . ARG A 1 118 ? 7.93 26.281 12.125 1 97.69 118 ARG A C 1
ATOM 867 O O . ARG A 1 118 ? 8.734 27.125 12.531 1 97.69 118 ARG A O 1
ATOM 874 N N . LEU A 1 119 ? 7.871 25.938 10.875 1 97.62 119 LEU A N 1
ATOM 875 C CA . LEU A 1 119 ? 8.945 26.297 9.953 1 97.62 119 LEU A CA 1
ATOM 876 C C . LEU A 1 119 ? 8.578 27.547 9.148 1 97.62 119 LEU A C 1
ATOM 878 O O . LEU A 1 119 ? 9.461 28.234 8.641 1 97.62 119 LEU A O 1
ATOM 882 N N . LEU A 1 120 ? 7.242 27.844 9.031 1 98.06 120 LEU A N 1
ATOM 883 C CA . LEU A 1 120 ? 6.855 28.812 8.016 1 98.06 120 LEU A CA 1
ATOM 884 C C . LEU A 1 120 ? 6.133 30 8.633 1 98.06 120 LEU A C 1
ATOM 886 O O . LEU A 1 120 ? 6.027 31.062 8.016 1 98.06 120 LEU A O 1
ATOM 890 N N . ALA A 1 121 ? 5.52 29.859 9.859 1 96.81 121 ALA A N 1
ATOM 891 C CA . ALA A 1 121 ? 4.848 31 10.477 1 96.81 121 ALA A CA 1
ATOM 892 C C . ALA A 1 121 ? 5.844 32.094 10.836 1 96.81 121 ALA A C 1
ATOM 894 O O . ALA A 1 121 ? 6.863 31.844 11.477 1 96.81 121 ALA A O 1
ATOM 895 N N . HIS A 1 122 ? 5.582 33.344 10.477 1 91.56 122 HIS A N 1
ATOM 896 C CA . HIS A 1 122 ? 6.492 34.469 10.688 1 91.56 122 HIS A CA 1
ATOM 897 C C . HIS A 1 122 ? 6.578 34.844 12.164 1 91.56 122 HIS A C 1
ATOM 899 O O . HIS A 1 122 ? 7.625 35.281 12.641 1 91.56 122 HIS A O 1
ATOM 905 N N . HIS A 1 123 ? 5.434 34.719 12.812 1 90.5 123 HIS A N 1
ATOM 906 C CA . HIS A 1 123 ? 5.355 35.125 14.211 1 90.5 123 HIS A CA 1
ATOM 907 C C . HIS A 1 123 ? 4.691 34.062 15.062 1 90.5 123 HIS A C 1
ATOM 909 O O . HIS A 1 123 ? 4.266 33.031 14.547 1 90.5 123 HIS A O 1
ATOM 915 N N . LYS A 1 124 ? 4.758 34.344 16.266 1 93.19 124 LYS A N 1
ATOM 916 C CA . LYS A 1 124 ? 4.047 33.469 17.203 1 93.19 124 LYS A CA 1
ATOM 917 C C . LYS A 1 124 ? 2.555 33.438 16.891 1 93.19 124 LYS A C 1
ATOM 919 O O . LYS A 1 124 ? 1.939 34.469 16.641 1 93.19 124 LYS A O 1
ATOM 924 N N . ILE A 1 125 ? 2.031 32.188 17.016 1 95.5 125 ILE A N 1
ATOM 925 C CA . ILE A 1 125 ? 0.636 32.094 16.594 1 95.5 125 ILE A CA 1
ATOM 926 C C . ILE A 1 125 ? -0.275 32.188 17.812 1 95.5 125 ILE A C 1
ATOM 928 O O . ILE A 1 125 ? 0.068 31.703 18.891 1 95.5 125 ILE A O 1
ATOM 932 N N . GLY A 1 126 ? -1.434 33 17.625 1 97 126 GLY A N 1
ATOM 933 C CA . GLY A 1 126 ? -2.438 33.188 18.656 1 97 126 GLY A CA 1
ATOM 934 C C . GLY A 1 126 ? -3.84 32.812 18.203 1 97 126 GLY A C 1
ATOM 935 O O . GLY A 1 126 ? -4.688 32.438 19 1 97 126 GLY A O 1
ATOM 936 N N . ARG A 1 127 ? -4.078 32.969 16.953 1 97.69 127 ARG A N 1
ATOM 937 C CA . ARG A 1 127 ? -5.398 32.719 16.375 1 97.69 127 ARG A CA 1
ATOM 938 C C . ARG A 1 127 ? -5.301 31.875 15.117 1 97.69 127 ARG A C 1
ATOM 940 O O . ARG A 1 127 ? -4.66 32.281 14.141 1 97.69 127 ARG A O 1
ATOM 947 N N . VAL A 1 128 ? -5.992 30.766 15.164 1 98.62 128 VAL A N 1
ATOM 948 C CA . VAL A 1 128 ? -5.98 29.844 14.031 1 98.62 128 VAL A CA 1
ATOM 949 C C . VAL A 1 128 ? -7.41 29.578 13.562 1 98.62 128 VAL A C 1
ATOM 951 O O . VAL A 1 128 ? -8.32 29.406 14.375 1 98.62 128 VAL A O 1
ATOM 954 N N . LEU A 1 129 ? -7.586 29.672 12.227 1 98.62 129 LEU A N 1
ATOM 955 C CA . LEU A 1 129 ? -8.852 29.281 11.617 1 98.62 129 LEU A CA 1
ATOM 956 C C . LEU A 1 129 ? -8.727 27.906 10.969 1 98.62 129 LEU A C 1
ATOM 958 O O . LEU A 1 129 ? -7.832 27.672 10.156 1 98.62 129 LEU A O 1
ATOM 962 N N . ILE A 1 130 ? -9.57 26.953 11.367 1 98.81 130 ILE A N 1
ATOM 963 C CA . ILE A 1 130 ? -9.711 25.672 10.68 1 98.81 130 ILE A CA 1
ATOM 964 C C . ILE A 1 130 ? -11.023 25.656 9.891 1 98.81 130 ILE A C 1
ATOM 966 O O . ILE A 1 130 ? -12.094 25.906 10.445 1 98.81 130 ILE A O 1
ATOM 970 N N . ILE A 1 131 ? -10.867 25.484 8.586 1 98.44 131 ILE A N 1
ATOM 971 C CA . ILE A 1 131 ? -12.047 25.375 7.727 1 98.44 131 ILE A CA 1
ATOM 972 C C . ILE A 1 131 ? -12.32 23.906 7.422 1 98.44 131 ILE A C 1
ATOM 974 O O . ILE A 1 131 ? -11.562 23.266 6.695 1 98.44 131 ILE A O 1
ATOM 978 N N . GLY A 1 132 ? -13.383 23.422 7.914 1 97.88 132 GLY A N 1
ATOM 979 C CA . GLY A 1 132 ? -13.766 22.016 7.883 1 97.88 132 GLY A CA 1
ATOM 980 C C . GLY A 1 132 ? -14.125 21.469 9.25 1 97.88 132 GLY A C 1
ATOM 981 O O . GLY A 1 132 ? -13.648 21.969 10.273 1 97.88 132 GLY A O 1
ATOM 982 N N . THR A 1 133 ? -14.961 20.469 9.258 1 97.12 133 THR A N 1
ATOM 983 C CA . THR A 1 133 ? -15.414 19.891 10.523 1 97.12 133 THR A CA 1
ATOM 984 C C . THR A 1 133 ? -15.305 18.375 10.5 1 97.12 133 THR A C 1
ATOM 986 O O . THR A 1 133 ? -16.047 17.688 11.188 1 97.12 133 THR A O 1
ATOM 989 N N . GLY A 1 134 ? -14.438 17.781 9.633 1 94.25 134 GLY A N 1
ATOM 990 C CA . GLY A 1 134 ? -14.242 16.344 9.539 1 94.25 134 GLY A CA 1
ATOM 991 C C . GLY A 1 134 ? -13.109 15.844 10.422 1 94.25 134 GLY A C 1
ATOM 992 O O . GLY A 1 134 ? -12.688 16.531 11.352 1 94.25 134 GLY A O 1
ATOM 993 N N . THR A 1 135 ? -12.633 14.586 10.094 1 94.81 135 THR A N 1
ATOM 994 C CA . THR A 1 135 ? -11.625 13.883 10.867 1 94.81 135 THR A CA 1
ATOM 995 C C . THR A 1 135 ? -10.344 14.711 10.977 1 94.81 135 THR A C 1
ATOM 997 O O . THR A 1 135 ? -9.727 14.781 12.039 1 94.81 135 THR A O 1
ATOM 1000 N N . GLN A 1 136 ? -9.969 15.359 9.906 1 97 136 GLN A N 1
ATOM 1001 C CA . GLN A 1 136 ? -8.734 16.141 9.938 1 97 136 GLN A CA 1
ATOM 1002 C C . GLN A 1 136 ? -8.906 17.406 10.766 1 97 136 GLN A C 1
ATOM 1004 O O . GLN A 1 136 ? -7.941 17.906 11.359 1 97 136 GLN A O 1
ATOM 1009 N N . ALA A 1 137 ? -10.148 17.969 10.836 1 98.31 137 ALA A N 1
ATOM 1010 C CA . ALA A 1 137 ? -10.383 19.078 11.758 1 98.31 137 ALA A CA 1
ATOM 1011 C C . ALA A 1 137 ? -10.133 18.641 13.203 1 98.31 137 ALA A C 1
ATOM 1013 O O . ALA A 1 137 ? -9.461 19.344 13.961 1 98.31 137 ALA A O 1
ATOM 1014 N N . VAL A 1 138 ? -10.602 17.5 13.523 1 98.06 138 VAL A N 1
ATOM 1015 C CA . VAL A 1 138 ? -10.43 16.953 14.867 1 98.06 138 VAL A CA 1
ATOM 1016 C C . VAL A 1 138 ? -8.938 16.781 15.164 1 98.06 138 VAL A C 1
ATOM 1018 O O . VAL A 1 138 ? -8.453 17.234 16.203 1 98.06 138 VAL A O 1
ATOM 1021 N N . ALA A 1 139 ? -8.234 16.141 14.289 1 98.5 139 ALA A N 1
ATOM 1022 C CA . ALA A 1 139 ? -6.809 15.883 14.484 1 98.5 139 ALA A CA 1
ATOM 1023 C C . ALA A 1 139 ? -6.023 17.188 14.633 1 98.5 139 ALA A C 1
ATOM 1025 O O . ALA A 1 139 ? -5.09 17.266 15.43 1 98.5 139 ALA A O 1
ATOM 1026 N N . HIS A 1 140 ? -6.375 18.203 13.82 1 98.88 140 HIS A N 1
ATOM 1027 C CA . HIS A 1 140 ? -5.668 19.484 13.891 1 98.88 140 HIS A CA 1
ATOM 1028 C C . HIS A 1 140 ? -5.957 20.188 15.211 1 98.88 140 HIS A C 1
ATOM 1030 O O . HIS A 1 140 ? -5.062 20.812 15.789 1 98.88 140 HIS A O 1
ATOM 1036 N N . VAL A 1 141 ? -7.227 20.109 15.727 1 98.81 141 VAL A N 1
ATOM 1037 C CA . VAL A 1 141 ? -7.535 20.672 17.031 1 98.81 141 VAL A CA 1
ATOM 1038 C C . VAL A 1 141 ? -6.715 19.969 18.109 1 98.81 141 VAL A C 1
ATOM 1040 O O . VAL A 1 141 ? -6.141 20.609 18.984 1 98.81 141 VAL A O 1
ATOM 1043 N N . GLN A 1 142 ? -6.59 18.641 17.984 1 98.75 142 GLN A N 1
ATOM 1044 C CA . GLN A 1 142 ? -5.805 17.875 18.938 1 98.75 142 GLN A CA 1
ATOM 1045 C C . GLN A 1 142 ? -4.328 18.266 18.891 1 98.75 142 GLN A C 1
ATOM 1047 O O . GLN A 1 142 ? -3.686 18.422 19.922 1 98.75 142 GLN A O 1
ATOM 1052 N N . ALA A 1 143 ? -3.814 18.406 17.719 1 98.88 143 ALA A N 1
ATOM 1053 C CA . ALA A 1 143 ? -2.41 18.781 17.547 1 98.88 143 ALA A CA 1
ATOM 1054 C C . ALA A 1 143 ? -2.141 20.172 18.109 1 98.88 143 ALA A C 1
ATOM 1056 O O . ALA A 1 143 ? -1.157 20.391 18.812 1 98.88 143 ALA A O 1
ATOM 1057 N N . LEU A 1 144 ? -3.004 21.156 17.781 1 98.81 144 LEU A N 1
ATOM 1058 C CA . LEU A 1 144 ? -2.859 22.516 18.281 1 98.81 144 LEU A CA 1
ATOM 1059 C C . LEU A 1 144 ? -2.965 22.547 19.812 1 98.81 144 LEU A C 1
ATOM 1061 O O . LEU A 1 144 ? -2.227 23.281 20.469 1 98.81 144 LEU A O 1
ATOM 1065 N N . SER A 1 145 ? -3.92 21.75 20.359 1 98.44 145 SER A N 1
ATOM 1066 C CA . SER A 1 145 ? -4.07 21.672 21.797 1 98.44 145 SER A CA 1
ATOM 1067 C C . SER A 1 145 ? -2.783 21.188 22.469 1 98.44 145 SER A C 1
ATOM 1069 O O . SER A 1 145 ? -2.396 21.703 23.516 1 98.44 145 SER A O 1
ATOM 1071 N N . ALA A 1 146 ? -2.141 20.281 21.859 1 98.38 146 ALA A N 1
ATOM 1072 C CA . ALA A 1 146 ? -0.948 19.672 22.438 1 98.38 146 ALA A CA 1
ATOM 1073 C C . ALA A 1 146 ? 0.265 20.578 22.297 1 98.38 146 ALA A C 1
ATOM 1075 O O . ALA A 1 146 ? 1.116 20.641 23.188 1 98.38 146 ALA A O 1
ATOM 1076 N N . LEU A 1 147 ? 0.387 21.375 21.219 1 98.56 147 LEU A N 1
ATOM 1077 C CA . LEU A 1 147 ? 1.646 22.031 20.906 1 98.56 147 LEU A CA 1
ATOM 1078 C C . LEU A 1 147 ? 1.538 23.531 21.125 1 98.56 147 LEU A C 1
ATOM 1080 O O . LEU A 1 147 ? 2.553 24.219 21.281 1 98.56 147 LEU A O 1
ATOM 1084 N N . TYR A 1 148 ? 0.293 24.031 21.078 1 98.19 148 TYR A N 1
ATOM 1085 C CA . TYR A 1 148 ? 0.061 25.469 21.234 1 98.19 148 TYR A CA 1
ATOM 1086 C C . TYR A 1 148 ? -1.073 25.734 22.203 1 98.19 148 TYR A C 1
ATOM 1088 O O . TYR A 1 148 ? -2.043 26.422 21.875 1 98.19 148 TYR A O 1
ATOM 1096 N N . PRO A 1 149 ? -0.929 25.297 23.438 1 97.62 149 PRO A N 1
ATOM 1097 C CA . PRO A 1 149 ? -1.99 25.562 24.422 1 97.62 149 PRO A CA 1
ATOM 1098 C C . PRO A 1 149 ? -2.232 27.047 24.641 1 97.62 149 PRO A C 1
ATOM 1100 O O . PRO A 1 149 ? -1.293 27.844 24.594 1 97.62 149 PRO A O 1
ATOM 1103 N N . GLY A 1 150 ? -3.498 27.469 24.844 1 97.88 150 GLY A N 1
ATOM 1104 C CA . GLY A 1 150 ? -3.855 28.828 25.203 1 97.88 150 GLY A CA 1
ATOM 1105 C C . GLY A 1 150 ? -4.289 29.656 24.016 1 97.88 150 GLY A C 1
ATOM 1106 O O . GLY A 1 150 ? -4.863 30.734 24.172 1 97.88 150 GLY A O 1
ATOM 1107 N N . ILE A 1 151 ? -4.152 29.094 22.844 1 98.12 151 ILE A N 1
ATOM 1108 C CA . ILE A 1 151 ? -4.508 29.891 21.688 1 98.12 151 ILE A CA 1
ATOM 1109 C C . ILE A 1 151 ? -6.012 29.797 21.438 1 98.12 151 ILE A C 1
ATOM 1111 O O . ILE A 1 151 ? -6.711 29.016 22.094 1 98.12 151 ILE A O 1
ATOM 1115 N N . THR A 1 152 ? -6.402 30.734 20.438 1 97.88 152 THR A N 1
ATOM 1116 C CA . THR A 1 152 ? -7.777 30.672 19.969 1 97.88 152 THR A CA 1
ATOM 1117 C C . THR A 1 152 ? -7.852 29.953 18.609 1 97.88 152 THR A C 1
ATOM 1119 O O . THR A 1 152 ? -7.098 30.266 17.703 1 97.88 152 THR A O 1
ATOM 1122 N N . VAL A 1 153 ? -8.711 28.969 18.562 1 98.75 153 VAL A N 1
ATOM 1123 C CA . VAL A 1 153 ? -8.992 28.25 17.328 1 98.75 153 VAL A CA 1
ATOM 1124 C C . VAL A 1 153 ? -10.445 28.469 16.922 1 98.75 153 VAL A C 1
ATOM 1126 O O . VAL A 1 153 ? -11.359 28.109 17.672 1 98.75 153 VAL A O 1
ATOM 1129 N N . ALA A 1 154 ? -10.656 29.172 15.766 1 98.5 154 ALA A N 1
ATOM 1130 C CA . ALA A 1 154 ? -11.984 29.328 15.195 1 98.5 154 ALA A CA 1
ATOM 1131 C C . ALA A 1 154 ? -12.266 28.266 14.148 1 98.5 154 ALA A C 1
ATOM 1133 O O . ALA A 1 154 ? -11.375 27.875 13.391 1 98.5 154 ALA A O 1
ATOM 1134 N N . ILE A 1 155 ? -13.555 27.766 14.156 1 98.62 155 ILE A N 1
ATOM 1135 C CA . ILE A 1 155 ? -13.977 26.734 13.219 1 98.62 155 ILE A CA 1
ATOM 1136 C C . ILE A 1 155 ? -14.969 27.328 12.211 1 98.62 155 ILE A C 1
ATOM 1138 O O . ILE A 1 155 ? -15.938 27.984 12.602 1 98.62 155 ILE A O 1
ATOM 1142 N N . ARG A 1 156 ? -14.656 27.172 10.891 1 97.69 156 ARG A N 1
ATOM 1143 C CA . ARG A 1 156 ? -15.609 27.453 9.82 1 97.69 156 ARG A CA 1
ATOM 1144 C C . ARG A 1 156 ? -16.078 26.156 9.164 1 97.69 156 ARG A C 1
ATOM 1146 O O . ARG A 1 156 ? -15.273 25.359 8.711 1 97.69 156 ARG A O 1
ATOM 1153 N N . GLY A 1 157 ? -17.375 25.891 9.266 1 94.94 157 GLY A N 1
ATOM 1154 C CA . GLY A 1 157 ? -18 24.781 8.562 1 94.94 157 GLY A CA 1
ATOM 1155 C C . GLY A 1 157 ? -18.953 25.219 7.473 1 94.94 157 GLY A C 1
ATOM 1156 O O . GLY A 1 157 ? -19 26.406 7.113 1 94.94 157 GLY A O 1
ATOM 1157 N N . ARG A 1 158 ? -19.656 24.359 6.82 1 91.69 158 ARG A N 1
ATOM 1158 C CA . ARG A 1 158 ? -20.625 24.656 5.777 1 91.69 158 ARG A CA 1
ATOM 1159 C C . ARG A 1 158 ? -21.75 25.531 6.32 1 91.69 158 ARG A C 1
ATOM 1161 O O . ARG A 1 158 ? -22.359 26.312 5.582 1 91.69 158 ARG A O 1
ATOM 1168 N N . SER A 1 159 ? -22 25.391 7.68 1 94.5 159 SER A N 1
ATOM 1169 C CA . SER A 1 159 ? -22.953 26.234 8.391 1 94.5 159 SER A CA 1
ATOM 1170 C C . SER A 1 159 ? -22.453 26.578 9.789 1 94.5 159 SER A C 1
ATOM 1172 O O . SER A 1 159 ? -21.594 25.891 10.328 1 94.5 159 SER A O 1
ATOM 1174 N N . HIS A 1 160 ? -22.969 27.609 10.289 1 94 160 HIS A N 1
ATOM 1175 C CA . HIS A 1 160 ? -22.625 28 11.648 1 94 160 HIS A CA 1
ATOM 1176 C C . HIS A 1 160 ? -22.984 26.906 12.648 1 94 160 HIS A C 1
ATOM 1178 O O . HIS A 1 160 ? -22.25 26.656 13.602 1 94 160 HIS A O 1
ATOM 1184 N N . ASP A 1 161 ? -24.078 26.234 12.367 1 96.31 161 ASP A N 1
ATOM 1185 C CA . ASP A 1 161 ? -24.547 25.172 13.266 1 96.31 161 ASP A CA 1
ATOM 1186 C C . ASP A 1 161 ? -23.562 24.016 13.305 1 96.31 161 ASP A C 1
ATOM 1188 O O . ASP A 1 161 ? -23.297 23.438 14.367 1 96.31 161 ASP A O 1
ATOM 1192 N N . ARG A 1 162 ? -23 23.688 12.141 1 96.06 162 ARG A N 1
ATOM 1193 C CA . ARG A 1 162 ? -22.016 22.609 12.078 1 96.06 162 ARG A CA 1
ATOM 1194 C C . ARG A 1 162 ? -20.766 22.984 12.852 1 96.06 162 ARG A C 1
ATOM 1196 O O . ARG A 1 162 ? -20.188 22.141 13.555 1 96.06 162 ARG A O 1
ATOM 1203 N N . ALA A 1 163 ? -20.328 24.266 12.688 1 97.81 163 ALA A N 1
ATOM 1204 C CA . ALA A 1 163 ? -19.156 24.734 13.406 1 97.81 163 ALA A CA 1
ATOM 1205 C C . ALA A 1 163 ? -19.391 24.719 14.914 1 97.81 163 ALA A C 1
ATOM 1207 O O . ALA A 1 163 ? -18.516 24.297 15.68 1 97.81 163 ALA A O 1
ATOM 1208 N N . ALA A 1 164 ? -20.609 25.156 15.297 1 97.38 164 ALA A N 1
ATOM 1209 C CA . ALA A 1 164 ? -20.953 25.203 16.719 1 97.38 164 ALA A CA 1
ATOM 1210 C C . ALA A 1 164 ? -21.016 23.797 17.312 1 97.38 164 ALA A C 1
ATOM 1212 O O . ALA A 1 164 ? -20.516 23.562 18.422 1 97.38 164 ALA A O 1
ATOM 1213 N N . ALA A 1 165 ? -21.578 22.891 16.625 1 98.12 165 ALA A N 1
ATOM 1214 C CA . ALA A 1 165 ? -21.656 21.5 17.062 1 98.12 165 ALA A CA 1
ATOM 1215 C C . ALA A 1 165 ? -20.266 20.891 17.219 1 98.12 165 ALA A C 1
ATOM 1217 O O . ALA A 1 165 ? -20 20.188 18.203 1 98.12 165 ALA A O 1
ATOM 1218 N N . PHE A 1 166 ? -19.453 21.094 16.25 1 98.12 166 PHE A N 1
ATOM 1219 C CA . PHE A 1 166 ? -18.078 20.625 16.312 1 98.12 166 PHE A CA 1
ATOM 1220 C C . PHE A 1 166 ? -17.375 21.141 17.562 1 98.12 166 PHE A C 1
ATOM 1222 O O . PHE A 1 166 ? -16.75 20.375 18.281 1 98.12 166 PHE A O 1
ATOM 1229 N N . CYS A 1 167 ? -17.469 22.516 17.781 1 98.5 167 CYS A N 1
ATOM 1230 C CA . CYS A 1 167 ? -16.797 23.141 18.906 1 98.5 167 CYS A CA 1
ATOM 1231 C C . CYS A 1 167 ? -17.281 22.562 20.219 1 98.5 167 CYS A C 1
ATOM 1233 O O . CYS A 1 167 ? -16.5 22.359 21.141 1 98.5 167 CYS A O 1
ATOM 1235 N N . ALA A 1 168 ? -18.594 22.312 20.312 1 98.06 168 ALA A N 1
ATOM 1236 C CA . ALA A 1 168 ? -19.156 21.734 21.531 1 98.06 168 ALA A CA 1
ATOM 1237 C C . ALA A 1 168 ? -18.641 20.312 21.766 1 98.06 168 ALA A C 1
ATOM 1239 O O . ALA A 1 168 ? -18.266 19.953 22.875 1 98.06 168 ALA A O 1
ATOM 1240 N N . GLU A 1 169 ? -18.562 19.594 20.719 1 98.06 169 GLU A N 1
ATOM 1241 C CA . GLU A 1 169 ? -18.172 18.188 20.797 1 98.06 169 GLU A CA 1
ATOM 1242 C C . GLU A 1 169 ? -16.703 18.047 21.172 1 98.06 169 GLU A C 1
ATOM 1244 O O . GLU A 1 169 ? -16.312 17.094 21.859 1 98.06 169 GLU A O 1
ATOM 1249 N N . HIS A 1 170 ? -15.867 18.891 20.719 1 97.94 170 HIS A N 1
ATOM 1250 C CA . HIS A 1 170 ? -14.422 18.719 20.859 1 97.94 170 HIS A CA 1
ATOM 1251 C C . HIS A 1 170 ? -13.828 19.766 21.781 1 97.94 170 HIS A C 1
ATOM 1253 O O . HIS A 1 170 ? -12.641 20.094 21.688 1 97.94 170 HIS A O 1
ATOM 1259 N N . ALA A 1 171 ? -14.695 20.359 22.594 1 95.5 171 ALA A N 1
ATOM 1260 C CA . ALA A 1 171 ? -14.258 21.359 23.578 1 95.5 171 ALA A CA 1
ATOM 1261 C C . ALA A 1 171 ? -13.086 20.828 24.406 1 95.5 171 ALA A C 1
ATOM 1263 O O . ALA A 1 171 ? -13.039 19.656 24.75 1 95.5 171 ALA A O 1
ATOM 1264 N N . THR A 1 172 ? -12.172 21.578 24.719 1 96.75 172 THR A N 1
ATOM 1265 C CA . THR A 1 172 ? -10.977 21.266 25.5 1 96.75 172 THR A CA 1
ATOM 1266 C C . THR A 1 172 ? -10.562 22.469 26.344 1 96.75 172 THR A C 1
ATOM 1268 O O . THR A 1 172 ? -10.734 23.625 25.922 1 96.75 172 THR A O 1
ATOM 1271 N N . PRO A 1 173 ? -10.023 22.297 27.531 1 96.94 173 PRO A N 1
ATOM 1272 C CA . PRO A 1 173 ? -9.539 23.406 28.344 1 96.94 173 PRO A CA 1
ATOM 1273 C C . PRO A 1 173 ? -8.195 23.953 27.859 1 96.94 173 PRO A C 1
ATOM 1275 O O . PRO A 1 173 ? -7.719 24.984 28.375 1 96.94 173 PRO A O 1
ATOM 1278 N N . MET A 1 174 ? -7.57 23.281 26.859 1 97.62 174 MET A N 1
ATOM 1279 C CA . MET A 1 174 ? -6.203 23.625 26.469 1 97.62 174 MET A CA 1
ATOM 1280 C C . MET A 1 174 ? -6.188 24.828 25.547 1 97.62 174 MET A C 1
ATOM 1282 O O . MET A 1 174 ? -5.152 25.484 25.375 1 97.62 174 MET A O 1
ATOM 1286 N N . LEU A 1 175 ? -7.312 25.078 24.875 1 97 175 LEU A N 1
ATOM 1287 C CA . LEU A 1 175 ? -7.426 26.234 23.984 1 97 175 LEU A CA 1
ATOM 1288 C C . LEU A 1 175 ? -8.867 26.719 23.906 1 97 175 LEU A C 1
ATOM 1290 O O . LEU A 1 175 ? -9.781 26.047 24.406 1 97 175 LEU A O 1
ATOM 1294 N N . THR A 1 176 ? -9.047 28.062 23.375 1 97.75 176 THR A N 1
ATOM 1295 C CA . THR A 1 176 ? -10.383 28.562 23.094 1 97.75 176 THR A CA 1
ATOM 1296 C C . THR A 1 176 ? -10.867 28.109 21.734 1 97.75 176 THR A C 1
ATOM 1298 O O . THR A 1 176 ? -10.32 28.516 20.703 1 97.75 176 THR A O 1
ATOM 1301 N N . LEU A 1 177 ? -11.789 27.156 21.766 1 98.38 177 LEU A N 1
ATOM 1302 C CA . LEU A 1 177 ? -12.375 26.609 20.547 1 98.38 177 LEU A CA 1
ATOM 1303 C C . LEU A 1 177 ? -13.773 27.172 20.312 1 98.38 177 LEU A C 1
ATOM 1305 O O . LEU A 1 177 ? -14.672 26.969 21.141 1 98.38 177 LEU A O 1
ATOM 1309 N N . ARG A 1 178 ? -14.023 27.969 19.219 1 97.62 178 ARG A N 1
ATOM 1310 C CA . ARG A 1 178 ? -15.312 28.594 18.953 1 97.62 178 ARG A CA 1
ATOM 1311 C C . ARG A 1 178 ? -15.586 28.688 17.453 1 97.62 178 ARG A C 1
ATOM 1313 O O . ARG A 1 178 ? -14.664 28.609 16.641 1 97.62 178 ARG A O 1
ATOM 1320 N N . PRO A 1 179 ? -16.875 28.75 17.094 1 97.44 179 PRO A N 1
ATOM 1321 C CA . PRO A 1 179 ? -17.156 29.031 15.688 1 97.44 179 PRO A CA 1
ATOM 1322 C C . PRO A 1 179 ? -16.594 30.375 15.234 1 97.44 179 PRO A C 1
ATOM 1324 O O . PRO A 1 179 ? -16.453 31.297 16.047 1 97.44 179 PRO A O 1
ATOM 1327 N N . GLU A 1 180 ? -16.219 30.391 13.992 1 97.5 180 GLU A N 1
ATOM 1328 C CA . GLU A 1 180 ? -15.773 31.672 13.43 1 97.5 180 GLU A CA 1
ATOM 1329 C C . GLU A 1 180 ? -16.875 32.719 13.531 1 97.5 180 GLU A C 1
ATOM 1331 O O . GLU A 1 180 ? -18.031 32.438 13.258 1 97.5 180 GLU A O 1
ATOM 1336 N N . GLY A 1 181 ? -16.469 33.906 13.891 1 92.94 181 GLY A N 1
ATOM 1337 C CA . GLY A 1 181 ? -17.391 35.031 13.945 1 92.94 181 GLY A CA 1
ATOM 1338 C C . GLY A 1 181 ? -17.5 35.781 12.633 1 92.94 181 GLY A C 1
ATOM 1339 O O . GLY A 1 181 ? -16.797 35.469 11.672 1 92.94 181 GLY A O 1
ATOM 1340 N N . THR A 1 182 ? -18.344 36.719 12.75 1 87.88 182 THR A N 1
ATOM 1341 C CA . THR A 1 182 ? -18.5 37.594 11.609 1 87.88 182 THR A CA 1
ATOM 1342 C C . THR A 1 182 ? -17.391 38.656 11.578 1 87.88 182 THR A C 1
ATOM 1344 O O . THR A 1 182 ? -17.016 39.188 12.617 1 87.88 182 THR A O 1
ATOM 1347 N N . ASP A 1 183 ? -16.844 38.938 10.477 1 84.31 183 ASP A N 1
ATOM 1348 C CA . ASP A 1 183 ? -15.859 39.969 10.227 1 84.31 183 ASP A CA 1
ATOM 1349 C C . ASP A 1 183 ? -14.68 39.875 11.188 1 84.31 183 ASP A C 1
ATOM 1351 O O . ASP A 1 183 ? -14.289 40.844 11.82 1 84.31 183 ASP A O 1
ATOM 1355 N N . GLU A 1 184 ? -14.25 38.688 11.32 1 87.5 184 GLU A N 1
ATOM 1356 C CA . GLU A 1 184 ? -13.117 38.469 12.219 1 87.5 184 GLU A CA 1
ATOM 1357 C C . GLU A 1 184 ? -11.836 39.062 11.648 1 87.5 184 GLU A C 1
ATOM 1359 O O . GLU A 1 184 ? -11.656 39.094 10.43 1 87.5 184 GLU A O 1
ATOM 1364 N N . ALA A 1 185 ? -11.055 39.562 12.484 1 83.12 185 ALA A N 1
ATOM 1365 C CA . ALA A 1 185 ? -9.703 39.969 12.125 1 83.12 185 ALA A CA 1
ATOM 1366 C C . ALA A 1 185 ? -8.93 38.812 11.484 1 83.12 185 ALA A C 1
ATOM 1368 O O . ALA A 1 185 ? -9.312 37.656 11.625 1 83.12 185 ALA A O 1
ATOM 1369 N N . PRO A 1 186 ? -7.84 39.25 10.961 1 89.56 186 PRO A N 1
ATOM 1370 C CA . PRO A 1 186 ? -7.055 38.188 10.281 1 89.56 186 PRO A CA 1
ATOM 1371 C C . PRO A 1 186 ? -6.473 37.156 11.242 1 89.56 186 PRO A C 1
ATOM 1373 O O . PRO A 1 186 ? -6.078 37.531 12.359 1 89.56 186 PRO A O 1
ATOM 1376 N N . PHE A 1 187 ? -6.512 36 10.82 1 96.75 187 PHE A N 1
ATOM 1377 C CA . PHE A 1 187 ? -5.914 34.906 11.562 1 96.75 187 PHE A CA 1
ATOM 1378 C C . PHE A 1 187 ? -4.422 34.781 11.266 1 96.75 187 PHE A C 1
ATOM 1380 O O . PHE A 1 187 ? -3.965 35.219 10.203 1 96.75 187 PHE A O 1
ATOM 1387 N N . ASP A 1 188 ? -3.674 34.219 12.312 1 97.88 188 ASP A N 1
ATOM 1388 C CA . ASP A 1 188 ? -2.252 33.969 12.102 1 97.88 188 ASP A CA 1
ATOM 1389 C C . ASP A 1 188 ? -2.037 32.812 11.156 1 97.88 188 ASP A C 1
ATOM 1391 O O . ASP A 1 188 ? -1.045 32.75 10.422 1 97.88 188 ASP A O 1
ATOM 1395 N N . VAL A 1 189 ? -2.99 31.875 11.242 1 98.62 189 VAL A N 1
ATOM 1396 C CA . VAL A 1 189 ? -2.934 30.672 10.422 1 98.62 189 VAL A CA 1
ATOM 1397 C C . VAL A 1 189 ? -4.34 30.297 9.969 1 98.62 189 VAL A C 1
ATOM 1399 O O . VAL A 1 189 ? -5.289 30.344 10.758 1 98.62 189 VAL A O 1
ATOM 1402 N N . VAL A 1 190 ? -4.422 29.938 8.727 1 98.69 190 VAL A N 1
ATOM 1403 C CA . VAL A 1 190 ? -5.645 29.344 8.188 1 98.69 190 VAL A CA 1
ATOM 1404 C C . VAL A 1 190 ? -5.348 27.953 7.645 1 98.69 190 VAL A C 1
ATOM 1406 O O . VAL A 1 190 ? -4.434 27.766 6.84 1 98.69 190 VAL A O 1
ATOM 1409 N N . ILE A 1 191 ? -6.148 26.953 8.117 1 98.88 191 ILE A N 1
ATOM 1410 C CA . ILE A 1 191 ? -5.973 25.562 7.695 1 98.88 191 ILE A CA 1
ATOM 1411 C C . ILE A 1 191 ? -7.262 25.047 7.062 1 98.88 191 ILE A C 1
ATOM 1413 O O . ILE A 1 191 ? -8.32 25.078 7.691 1 98.88 191 ILE A O 1
ATOM 1417 N N . THR A 1 192 ? -7.105 24.625 5.793 1 98.75 192 THR A N 1
ATOM 1418 C CA . THR A 1 192 ? -8.266 24.062 5.125 1 98.75 192 THR A CA 1
ATOM 1419 C C . THR A 1 192 ? -8.18 22.531 5.098 1 98.75 192 THR A C 1
ATOM 1421 O O . THR A 1 192 ? -7.195 21.969 4.621 1 98.75 192 THR A O 1
ATOM 1424 N N . VAL A 1 193 ? -9.242 21.844 5.645 1 98.12 193 VAL A N 1
ATOM 1425 C CA . VAL A 1 193 ? -9.219 20.391 5.789 1 98.12 193 VAL A CA 1
ATOM 1426 C C . VAL A 1 193 ? -10.531 19.797 5.273 1 98.12 193 VAL A C 1
ATOM 1428 O O . VAL A 1 193 ? -11.141 18.969 5.941 1 98.12 193 VAL A O 1
ATOM 1431 N N . THR A 1 194 ? -10.93 20.219 4.078 1 95.88 194 THR A N 1
ATOM 1432 C CA . THR A 1 194 ? -12.164 19.734 3.465 1 95.88 194 THR A CA 1
ATOM 1433 C C . THR A 1 194 ? -11.859 18.922 2.207 1 95.88 194 THR A C 1
ATOM 1435 O O . THR A 1 194 ? -10.75 19 1.671 1 95.88 194 THR A O 1
ATOM 1438 N N . SER A 1 195 ? -12.867 18.125 1.718 1 91.19 195 SER A N 1
ATOM 1439 C CA . SER A 1 195 ? -12.781 17.438 0.441 1 91.19 195 SER A CA 1
ATOM 1440 C C . SER A 1 195 ? -13.469 18.219 -0.67 1 91.19 195 SER A C 1
ATOM 1442 O O . SER A 1 195 ? -14.055 17.625 -1.58 1 91.19 195 SER A O 1
ATOM 1444 N N . SER A 1 196 ? -13.406 19.594 -0.545 1 94.06 196 SER A N 1
ATOM 1445 C CA . SER A 1 196 ? -14.156 20.438 -1.459 1 94.06 196 SER A CA 1
ATOM 1446 C C . SER A 1 196 ? -13.602 20.359 -2.877 1 94.06 196 SER A C 1
ATOM 1448 O O . SER A 1 196 ? -12.383 20.281 -3.068 1 94.06 196 SER A O 1
ATOM 1450 N N . VAL A 1 197 ? -14.484 20.359 -3.859 1 93.75 197 VAL A N 1
ATOM 1451 C CA . VAL A 1 197 ? -14.086 20.438 -5.262 1 93.75 197 VAL A CA 1
ATOM 1452 C C . VAL A 1 197 ? -14.211 21.875 -5.754 1 93.75 197 VAL A C 1
ATOM 1454 O O . VAL A 1 197 ? -13.977 22.156 -6.93 1 93.75 197 VAL A O 1
ATOM 1457 N N . SER A 1 198 ? -14.625 22.781 -4.832 1 96.19 198 SER A N 1
ATOM 1458 C CA . SER A 1 198 ? -14.672 24.219 -5.113 1 96.19 198 SER A CA 1
ATOM 1459 C C . SER A 1 198 ? -13.891 25.016 -4.07 1 96.19 198 SER A C 1
ATOM 1461 O O . SER A 1 198 ? -13.82 24.609 -2.906 1 96.19 198 SER A O 1
ATOM 1463 N N . VAL A 1 199 ? -13.445 26.109 -4.48 1 97.38 199 VAL A N 1
ATOM 1464 C CA . VAL A 1 199 ? -12.641 26.969 -3.629 1 97.38 199 VAL A CA 1
ATOM 1465 C C . VAL A 1 199 ? -13.484 27.469 -2.449 1 97.38 199 VAL A C 1
ATOM 1467 O O . VAL A 1 199 ? -14.602 27.938 -2.633 1 97.38 199 VAL A O 1
ATOM 1470 N N . ILE A 1 200 ? -12.875 27.438 -1.262 1 97.38 200 ILE A N 1
ATOM 1471 C CA . ILE A 1 200 ? -13.602 27.859 -0.072 1 97.38 200 ILE A CA 1
ATOM 1472 C C . ILE A 1 200 ? -12.82 28.969 0.646 1 97.38 200 ILE A C 1
ATOM 1474 O O . ILE A 1 200 ? -13.32 29.578 1.59 1 97.38 200 ILE A O 1
ATOM 1478 N N . TYR A 1 201 ? -11.602 29.188 0.363 1 97.5 201 TYR A N 1
ATOM 1479 C CA . TYR A 1 201 ? -10.758 30.266 0.876 1 97.5 201 TYR A CA 1
ATOM 1480 C C . TYR A 1 201 ? -9.969 30.922 -0.247 1 97.5 201 TYR A C 1
ATOM 1482 O O . TYR A 1 201 ? -9.172 30.266 -0.92 1 97.5 201 TYR A O 1
ATOM 1490 N N . ASP A 1 202 ? -10.203 32.188 -0.426 1 97.69 202 ASP A N 1
ATOM 1491 C CA . ASP A 1 202 ? -9.555 32.906 -1.525 1 97.69 202 ASP A CA 1
ATOM 1492 C C . ASP A 1 202 ? -9.266 34.344 -1.147 1 97.69 202 ASP A C 1
ATOM 1494 O O . ASP A 1 202 ? -9.469 35.281 -1.954 1 97.69 202 ASP A O 1
ATOM 1498 N N . GLU A 1 203 ? -8.883 34.625 -0.002 1 96.31 203 GLU A N 1
ATOM 1499 C CA . GLU A 1 203 ? -8.531 35.969 0.454 1 96.31 203 GLU A CA 1
ATOM 1500 C C . GLU A 1 203 ? -7.195 36.406 -0.136 1 96.31 203 GLU A C 1
ATOM 1502 O O . GLU A 1 203 ? -6.375 35.562 -0.532 1 96.31 203 GLU A O 1
ATOM 1507 N N . PRO A 1 204 ? -6.992 37.719 -0.172 1 96.69 204 PRO A N 1
ATOM 1508 C CA . PRO A 1 204 ? -5.672 38.188 -0.59 1 96.69 204 PRO A CA 1
ATOM 1509 C C . PRO A 1 204 ? -4.547 37.656 0.29 1 96.69 204 PRO A C 1
ATOM 1511 O O . PRO A 1 204 ? -4.711 37.531 1.508 1 96.69 204 PRO A O 1
ATOM 1514 N N . ALA A 1 205 ? -3.592 37.312 -0.399 1 96.94 205 ALA A N 1
ATOM 1515 C CA . ALA A 1 205 ? -2.43 36.844 0.342 1 96.94 205 ALA A CA 1
ATOM 1516 C C . ALA A 1 205 ? -1.989 37.844 1.396 1 96.94 205 ALA A C 1
ATOM 1518 O O . ALA A 1 205 ? -1.974 39.062 1.141 1 96.94 205 ALA A O 1
ATOM 1519 N N . ASN A 1 206 ? -1.651 37.375 2.553 1 95.88 206 ASN A N 1
ATOM 1520 C CA . ASN A 1 206 ? -1.272 38.188 3.711 1 95.88 206 ASN A CA 1
ATOM 1521 C C . ASN A 1 206 ? -0.038 37.594 4.406 1 95.88 206 ASN A C 1
ATOM 1523 O O . ASN A 1 206 ? -0.06 36.469 4.895 1 95.88 206 ASN A O 1
ATOM 1527 N N . PRO A 1 207 ? 1.024 38.375 4.512 1 94.88 207 PRO A N 1
ATOM 1528 C CA . PRO A 1 207 ? 2.26 37.906 5.133 1 94.88 207 PRO A CA 1
ATOM 1529 C C . PRO A 1 207 ? 2.066 37.5 6.598 1 94.88 207 PRO A C 1
ATOM 1531 O O . PRO A 1 207 ? 2.863 36.75 7.145 1 94.88 207 PRO A O 1
ATOM 1534 N N . SER A 1 208 ? 1.05 38.031 7.16 1 95 208 SER A N 1
ATOM 1535 C CA . SER A 1 208 ? 0.842 37.781 8.578 1 95 208 SER A CA 1
ATOM 1536 C C . SER A 1 208 ? 0.008 36.531 8.789 1 95 208 SER A C 1
ATOM 1538 O O . SER A 1 208 ? -0.232 36.125 9.93 1 95 208 SER A O 1
ATOM 1540 N N . CYS A 1 209 ? -0.393 35.906 7.637 1 97 209 CYS A N 1
ATOM 1541 C CA . CYS A 1 209 ? -1.239 34.719 7.73 1 97 209 CYS A CA 1
ATOM 1542 C C . CYS A 1 209 ? -0.645 33.562 6.941 1 97 209 CYS A C 1
ATOM 1544 O O . CYS A 1 209 ? -0.573 33.594 5.711 1 97 209 CYS A O 1
ATOM 1546 N N . LEU A 1 210 ? -0.258 32.562 7.703 1 98.44 210 LEU A N 1
ATOM 1547 C CA . LEU A 1 210 ? 0.13 31.328 7.031 1 98.44 210 LEU A CA 1
ATOM 1548 C C . LEU A 1 210 ? -1.1 30.531 6.621 1 98.44 210 LEU A C 1
ATOM 1550 O O . LEU A 1 210 ? -1.977 30.266 7.445 1 98.44 210 LEU A O 1
ATOM 1554 N N . VAL A 1 211 ? -1.09 30.156 5.293 1 98.62 211 VAL A N 1
ATOM 1555 C CA . VAL A 1 211 ? -2.207 29.359 4.797 1 98.62 211 VAL A CA 1
ATOM 1556 C C . VAL A 1 211 ? -1.737 27.922 4.52 1 98.62 211 VAL A C 1
ATOM 1558 O O . VAL A 1 211 ? -0.749 27.719 3.811 1 98.62 211 VAL A O 1
ATOM 1561 N N . ILE A 1 212 ? -2.512 26.953 5.133 1 98.81 212 ILE A N 1
ATOM 1562 C CA . ILE A 1 212 ? -2.166 25.547 4.977 1 98.81 212 ILE A CA 1
ATOM 1563 C C . ILE A 1 212 ? -3.334 24.797 4.344 1 98.81 212 ILE A C 1
ATOM 1565 O O . ILE A 1 212 ? -4.441 24.781 4.891 1 98.81 212 ILE A O 1
ATOM 1569 N N . GLY A 1 213 ? -3.041 24.234 3.201 1 98.69 213 GLY A N 1
ATOM 1570 C CA . GLY A 1 213 ? -4.016 23.375 2.541 1 98.69 213 GLY A CA 1
ATOM 1571 C C . GLY A 1 213 ? -3.742 21.891 2.736 1 98.69 213 GLY A C 1
ATOM 1572 O O . GLY A 1 213 ? -2.65 21.406 2.428 1 98.69 213 GLY A O 1
ATOM 1573 N N . VAL A 1 214 ? -4.82 21.125 3.145 1 98.19 214 VAL A N 1
ATOM 1574 C CA . VAL A 1 214 ? -4.605 19.734 3.52 1 98.19 214 VAL A CA 1
ATOM 1575 C C . VAL A 1 214 ? -5.574 18.844 2.758 1 98.19 214 VAL A C 1
ATOM 1577 O O . VAL A 1 214 ? -5.191 17.781 2.264 1 98.19 214 VAL A O 1
ATOM 1580 N N . GLY A 1 215 ? -6.742 19.188 2.486 1 95.88 215 GLY A N 1
ATOM 1581 C CA . GLY A 1 215 ? -7.824 18.281 2.129 1 95.88 215 GLY A CA 1
ATOM 1582 C C . GLY A 1 215 ? -7.855 17.938 0.651 1 95.88 215 GLY A C 1
ATOM 1583 O O . GLY A 1 215 ? -8.312 16.859 0.266 1 95.88 215 GLY A O 1
ATOM 1584 N N . ALA A 1 216 ? -7.5 18.891 -0.226 1 94.12 216 ALA A N 1
ATOM 1585 C CA . ALA A 1 216 ? -7.559 18.688 -1.672 1 94.12 216 ALA A CA 1
ATOM 1586 C C . ALA A 1 216 ? -6.375 17.844 -2.156 1 94.12 216 ALA A C 1
ATOM 1588 O O . ALA A 1 216 ? -5.316 18.391 -2.479 1 94.12 216 ALA A O 1
ATOM 1589 N N . TYR A 1 217 ? -6.668 16.484 -2.334 1 89.81 217 TYR A N 1
ATOM 1590 C CA . TYR A 1 217 ? -5.551 15.594 -2.623 1 89.81 217 TYR A CA 1
ATOM 1591 C C . TYR A 1 217 ? -5.668 15.008 -4.023 1 89.81 217 TYR A C 1
ATOM 1593 O O . TYR A 1 217 ? -5 14.023 -4.352 1 89.81 217 TYR A O 1
ATOM 1601 N N . ARG A 1 218 ? -6.547 15.516 -4.836 1 91.62 218 ARG A N 1
ATOM 1602 C CA . ARG A 1 218 ? -6.688 15.18 -6.25 1 91.62 218 ARG A CA 1
ATOM 1603 C C . ARG A 1 218 ? -6.75 16.438 -7.105 1 91.62 218 ARG A C 1
ATOM 1605 O O . ARG A 1 218 ? -7.086 17.516 -6.609 1 91.62 218 ARG A O 1
ATOM 1612 N N . THR A 1 219 ? -6.566 16.234 -8.406 1 91.88 219 THR A N 1
ATOM 1613 C CA . THR A 1 219 ? -6.484 17.391 -9.297 1 91.88 219 THR A CA 1
ATOM 1614 C C . THR A 1 219 ? -7.871 17.969 -9.555 1 91.88 219 THR A C 1
ATOM 1616 O O . THR A 1 219 ? -7.992 19.109 -10.016 1 91.88 219 THR A O 1
ATOM 1619 N N . ASP A 1 220 ? -8.898 17.281 -9.195 1 93.12 220 ASP A N 1
ATOM 1620 C CA . ASP A 1 220 ? -10.242 17.797 -9.383 1 93.12 220 ASP A CA 1
ATOM 1621 C C . ASP A 1 220 ? -10.742 18.5 -8.117 1 93.12 220 ASP A C 1
ATOM 1623 O O . ASP A 1 220 ? -11.859 19.016 -8.086 1 93.12 220 ASP A O 1
ATOM 1627 N N . MET A 1 221 ? -9.906 18.516 -7.113 1 93.56 221 MET A N 1
ATOM 1628 C CA . MET A 1 221 ? -10.258 19.156 -5.848 1 93.56 221 MET A CA 1
ATOM 1629 C C . MET A 1 221 ? -9.594 20.531 -5.719 1 93.56 221 MET A C 1
ATOM 1631 O O . MET A 1 221 ? -8.594 20.797 -6.387 1 93.56 221 MET A O 1
ATOM 1635 N N . ALA A 1 222 ? -10.273 21.391 -4.867 1 95.81 222 ALA A N 1
ATOM 1636 C CA . ALA A 1 222 ? -9.664 22.672 -4.523 1 95.81 222 ALA A CA 1
ATOM 1637 C C . ALA A 1 222 ? -10.281 23.25 -3.25 1 95.81 222 ALA A C 1
ATOM 1639 O O . ALA A 1 222 ? -11.5 23.25 -3.088 1 95.81 222 ALA A O 1
ATOM 1640 N N . GLU A 1 223 ? -9.414 23.734 -2.369 1 98.31 223 GLU A N 1
ATOM 1641 C CA . GLU A 1 223 ? -9.836 24.438 -1.167 1 98.31 223 GLU A CA 1
ATOM 1642 C C . GLU A 1 223 ? -9.406 25.906 -1.209 1 98.31 223 GLU A C 1
ATOM 1644 O O . GLU A 1 223 ? -10.164 26.797 -0.8 1 98.31 223 GLU A O 1
ATOM 1649 N N . ILE A 1 224 ? -8.281 26.172 -1.771 1 98.44 224 ILE A N 1
ATOM 1650 C CA . ILE A 1 224 ? -7.668 27.5 -1.768 1 98.44 224 ILE A CA 1
ATOM 1651 C C . ILE A 1 224 ? -7.633 28.047 -3.189 1 98.44 224 ILE A C 1
ATOM 1653 O O . ILE A 1 224 ? -7.258 27.344 -4.129 1 98.44 224 ILE A O 1
ATOM 1657 N N . GLY A 1 225 ? -7.988 29.328 -3.314 1 98.12 225 GLY A N 1
ATOM 1658 C CA . GLY A 1 225 ? -8.094 29.938 -4.629 1 98.12 225 GLY A CA 1
ATOM 1659 C C . GLY A 1 225 ? -6.809 30.594 -5.09 1 98.12 225 GLY A C 1
ATOM 1660 O O . GLY A 1 225 ? -5.871 30.75 -4.305 1 98.12 225 GLY A O 1
ATOM 1661 N N . ALA A 1 226 ? -6.812 30.922 -6.391 1 97.75 226 ALA A N 1
ATOM 1662 C CA . ALA A 1 226 ? -5.648 31.484 -7.074 1 97.75 226 ALA A CA 1
ATOM 1663 C C . ALA A 1 226 ? -5.25 32.812 -6.477 1 97.75 226 ALA A C 1
ATOM 1665 O O . ALA A 1 226 ? -4.07 33.188 -6.48 1 97.75 226 ALA A O 1
ATOM 1666 N N . ARG A 1 227 ? -6.258 33.531 -5.957 1 96.94 227 ARG A N 1
ATOM 1667 C CA . ARG A 1 227 ? -5.957 34.844 -5.383 1 96.94 227 ARG A CA 1
ATOM 1668 C C . ARG A 1 227 ? -4.988 34.719 -4.211 1 96.94 227 ARG A C 1
ATOM 1670 O O . ARG A 1 227 ? -4.059 35.531 -4.074 1 96.94 227 ARG A O 1
ATOM 1677 N N . THR A 1 228 ? -5.164 33.75 -3.424 1 98 228 THR A N 1
ATOM 1678 C CA . THR A 1 228 ? -4.281 33.469 -2.295 1 98 228 THR A CA 1
ATOM 1679 C C . THR A 1 228 ? -2.973 32.844 -2.771 1 98 228 THR A C 1
ATOM 1681 O O . THR A 1 228 ? -1.892 33.25 -2.344 1 98 228 THR A O 1
ATOM 1684 N N . ILE A 1 229 ? -3.039 31.938 -3.707 1 98.44 229 ILE A N 1
ATOM 1685 C CA . ILE A 1 229 ? -1.921 31.109 -4.125 1 98.44 229 ILE A CA 1
ATOM 1686 C C . ILE A 1 229 ? -0.937 31.922 -4.953 1 98.44 229 ILE A C 1
ATOM 1688 O O . ILE A 1 229 ? 0.272 31.875 -4.715 1 98.44 229 ILE A O 1
ATOM 1692 N N . ASN A 1 230 ? -1.392 32.75 -5.855 1 97.19 230 ASN A N 1
ATOM 1693 C CA . ASN A 1 230 ? -0.548 33.406 -6.852 1 97.19 230 ASN A CA 1
ATOM 1694 C C . ASN A 1 230 ? 0.405 34.406 -6.211 1 97.19 230 ASN A C 1
ATOM 1696 O O . ASN A 1 230 ? 1.517 34.625 -6.699 1 97.19 230 ASN A O 1
ATOM 1700 N N . ASP A 1 231 ? 0.039 34.938 -5.172 1 96.69 231 ASP A N 1
ATOM 1701 C CA . ASP A 1 231 ? 0.866 35.969 -4.559 1 96.69 231 ASP A CA 1
ATOM 1702 C C . ASP A 1 231 ? 1.591 35.438 -3.326 1 96.69 231 ASP A C 1
ATOM 1704 O O . ASP A 1 231 ? 2.055 36.219 -2.488 1 96.69 231 ASP A O 1
ATOM 1708 N N . SER A 1 232 ? 1.737 34.156 -3.27 1 98 232 SER A N 1
ATOM 1709 C CA . SER A 1 232 ? 2.389 33.562 -2.117 1 98 232 SER A CA 1
ATOM 1710 C C . SER A 1 232 ? 3.607 32.75 -2.537 1 98 232 SER A C 1
ATOM 1712 O O . SER A 1 232 ? 3.684 32.281 -3.674 1 98 232 SER A O 1
ATOM 1714 N N . ASP A 1 233 ? 4.59 32.688 -1.575 1 98.06 233 ASP A N 1
ATOM 1715 C CA . ASP A 1 233 ? 5.578 31.625 -1.691 1 98.06 233 ASP A CA 1
ATOM 1716 C C . ASP A 1 233 ? 4.949 30.266 -1.41 1 98.06 233 ASP A C 1
ATOM 1718 O O . ASP A 1 233 ? 4.16 30.109 -0.474 1 98.06 233 ASP A O 1
ATOM 1722 N N . LEU A 1 234 ? 5.309 29.281 -2.246 1 98.38 234 LEU A N 1
ATOM 1723 C CA . LEU A 1 234 ? 4.617 28 -2.197 1 98.38 234 LEU A CA 1
ATOM 1724 C C . LEU A 1 234 ? 5.551 26.891 -1.702 1 98.38 234 LEU A C 1
ATOM 1726 O O . LEU A 1 234 ? 6.652 26.719 -2.23 1 98.38 234 LEU A O 1
ATOM 1730 N N . TYR A 1 235 ? 5.121 26.25 -0.655 1 98.44 235 TYR A N 1
ATOM 1731 C CA . TYR A 1 235 ? 5.805 25.078 -0.117 1 98.44 235 TYR A CA 1
ATOM 1732 C C . TYR A 1 235 ? 4.898 23.844 -0.154 1 98.44 235 TYR A C 1
ATOM 1734 O O . TYR A 1 235 ? 3.68 23.969 -0.012 1 98.44 235 TYR A O 1
ATOM 1742 N N . VAL A 1 236 ? 5.535 22.672 -0.357 1 98.38 236 VAL A N 1
ATOM 1743 C CA . VAL A 1 236 ? 4.82 21.391 -0.303 1 98.38 236 VAL A CA 1
ATOM 1744 C C . VAL A 1 236 ? 5.586 20.406 0.576 1 98.38 236 VAL A C 1
ATOM 1746 O O . VAL A 1 236 ? 6.785 20.578 0.807 1 98.38 236 VAL A O 1
ATOM 1749 N N . ASP A 1 237 ? 4.82 19.438 1.017 1 98 237 ASP A N 1
ATOM 1750 C CA . ASP A 1 237 ? 5.48 18.406 1.81 1 98 237 ASP A CA 1
ATOM 1751 C C . ASP A 1 237 ? 6.148 17.375 0.911 1 98 237 ASP A C 1
ATOM 1753 O O . ASP A 1 237 ? 7.145 16.75 1.3 1 98 237 ASP A O 1
ATOM 1757 N N . ASP A 1 238 ? 5.609 17.141 -0.234 1 96.19 238 ASP A N 1
ATOM 1758 C CA . ASP A 1 238 ? 6.105 16.125 -1.161 1 96.19 238 ASP A CA 1
ATOM 1759 C C . ASP A 1 238 ? 6.18 16.672 -2.584 1 96.19 238 ASP A C 1
ATOM 1761 O O . ASP A 1 238 ? 5.16 16.797 -3.266 1 96.19 238 ASP A O 1
ATOM 1765 N N . LEU A 1 239 ? 7.469 16.938 -3.061 1 94.12 239 LEU A N 1
ATOM 1766 C CA . LEU A 1 239 ? 7.68 17.516 -4.383 1 94.12 239 LEU A CA 1
ATOM 1767 C C . LEU A 1 239 ? 7.324 16.516 -5.477 1 94.12 239 LEU A C 1
ATOM 1769 O O . LEU A 1 239 ? 6.906 16.906 -6.57 1 94.12 239 LEU A O 1
ATOM 1773 N N . ILE A 1 240 ? 7.414 15.266 -5.129 1 91.5 240 ILE A N 1
ATOM 1774 C CA . ILE A 1 240 ? 7.191 14.211 -6.105 1 91.5 240 ILE A CA 1
ATOM 1775 C C . ILE A 1 240 ? 5.695 14.047 -6.363 1 91.5 240 ILE A C 1
ATOM 1777 O O . ILE A 1 240 ? 5.258 14.023 -7.516 1 91.5 240 ILE A O 1
ATOM 1781 N N . GLY A 1 241 ? 4.887 14.023 -5.391 1 93.5 241 GLY A N 1
ATOM 1782 C CA . GLY A 1 241 ? 3.461 13.766 -5.504 1 93.5 241 GLY A CA 1
ATOM 1783 C C . GLY A 1 241 ? 2.648 15.016 -5.793 1 93.5 241 GLY A C 1
ATOM 1784 O O . GLY A 1 241 ? 1.571 14.938 -6.387 1 93.5 241 GLY A O 1
ATOM 1785 N N . ALA A 1 242 ? 3.154 16.203 -5.461 1 95.62 242 ALA A N 1
ATOM 1786 C CA . ALA A 1 242 ? 2.375 17.438 -5.469 1 95.62 242 ALA A CA 1
ATOM 1787 C C . ALA A 1 242 ? 1.839 17.734 -6.863 1 95.62 242 ALA A C 1
ATOM 1789 O O . ALA A 1 242 ? 0.663 18.078 -7.023 1 95.62 242 ALA A O 1
ATOM 1790 N N . PRO A 1 243 ? 2.549 17.594 -7.938 1 95.06 243 PRO A N 1
ATOM 1791 C CA . PRO A 1 243 ? 2.043 17.938 -9.266 1 95.06 243 PRO A CA 1
ATOM 1792 C C . PRO A 1 243 ? 0.801 17.141 -9.656 1 95.06 243 PRO A C 1
ATOM 1794 O O . PRO A 1 243 ? -0.039 17.641 -10.414 1 95.06 243 PRO A O 1
ATOM 1797 N N . SER A 1 244 ? 0.663 15.961 -9.07 1 94 244 SER A N 1
ATOM 1798 C CA . SER A 1 244 ? -0.475 15.125 -9.445 1 94 244 SER A CA 1
ATOM 1799 C C . SER A 1 244 ? -1.517 15.078 -8.336 1 94 244 SER A C 1
ATOM 1801 O O . SER A 1 244 ? -2.625 14.578 -8.539 1 94 244 SER A O 1
ATOM 1803 N N . GLU A 1 245 ? -1.213 15.664 -7.18 1 93.88 245 GLU A N 1
ATOM 1804 C CA . GLU A 1 245 ? -2.1 15.43 -6.047 1 93.88 245 GLU A CA 1
ATOM 1805 C C . GLU A 1 245 ? -2.543 16.75 -5.41 1 93.88 245 GLU A C 1
ATOM 1807 O O . GLU A 1 245 ? -3.543 16.797 -4.695 1 93.88 245 GLU A O 1
ATOM 1812 N N . ALA A 1 246 ? -1.811 17.859 -5.629 1 95.56 246 ALA A N 1
ATOM 1813 C CA . ALA A 1 246 ? -2.139 19.156 -5.012 1 95.56 246 ALA A CA 1
ATOM 1814 C C . ALA A 1 246 ? -3.16 19.906 -5.848 1 95.56 246 ALA A C 1
ATOM 1816 O O . ALA A 1 246 ? -2.799 20.828 -6.598 1 95.56 246 ALA A O 1
ATOM 1817 N N . GLY A 1 247 ? -4.383 19.547 -5.617 1 96.12 247 GLY A N 1
ATOM 1818 C CA . GLY A 1 247 ? -5.457 20.125 -6.406 1 96.12 247 GLY A CA 1
ATOM 1819 C C . GLY A 1 247 ? -5.477 21.641 -6.359 1 96.12 247 GLY A C 1
ATOM 1820 O O . GLY A 1 247 ? -5.746 22.297 -7.371 1 96.12 247 GLY A O 1
ATOM 1821 N N . ASP A 1 248 ? -5.188 22.297 -5.242 1 97.75 248 ASP A N 1
ATOM 1822 C CA . ASP A 1 248 ? -5.18 23.75 -5.102 1 97.75 248 ASP A CA 1
ATOM 1823 C C . ASP A 1 248 ? -4.172 24.391 -6.055 1 97.75 248 ASP A C 1
ATOM 1825 O O . ASP A 1 248 ? -4.508 25.312 -6.793 1 97.75 248 ASP A O 1
ATOM 1829 N N . LEU A 1 249 ? -3.029 23.828 -6.031 1 98.06 249 LEU A N 1
ATOM 1830 C CA . LEU A 1 249 ? -1.956 24.375 -6.852 1 98.06 249 LEU A CA 1
ATOM 1831 C C . LEU A 1 249 ? -2.172 24.062 -8.32 1 98.06 249 LEU A C 1
ATOM 1833 O O . LEU A 1 249 ? -1.92 24.891 -9.195 1 98.06 249 LEU A O 1
ATOM 1837 N N . TYR A 1 250 ? -2.6 22.812 -8.578 1 96.88 250 TYR A N 1
ATOM 1838 C CA . TYR A 1 250 ? -2.863 22.391 -9.953 1 96.88 250 TYR A CA 1
ATOM 1839 C C . TYR A 1 250 ? -3.891 23.312 -10.609 1 96.88 250 TYR A C 1
ATOM 1841 O O . TYR A 1 250 ? -3.656 23.828 -11.703 1 96.88 250 TYR A O 1
ATOM 1849 N N . ARG A 1 251 ? -4.934 23.609 -9.961 1 96.38 251 ARG A N 1
ATOM 1850 C CA . ARG A 1 251 ? -6.035 24.406 -10.508 1 96.38 251 ARG A CA 1
ATOM 1851 C C . ARG A 1 251 ? -5.648 25.875 -10.617 1 96.38 251 ARG A C 1
ATOM 1853 O O . ARG A 1 251 ? -6.184 26.594 -11.461 1 96.38 251 ARG A O 1
ATOM 1860 N N . ALA A 1 252 ? -4.762 26.328 -9.781 1 96.69 252 ALA A N 1
ATOM 1861 C CA . ALA A 1 252 ? -4.254 27.703 -9.867 1 96.69 252 ALA A CA 1
ATOM 1862 C C . ALA A 1 252 ? -3.209 27.828 -10.969 1 96.69 252 ALA A C 1
ATOM 1864 O O . ALA A 1 252 ? -2.689 28.922 -11.219 1 96.69 252 ALA A O 1
ATOM 1865 N N . ASN A 1 253 ? -2.896 26.688 -11.633 1 96.69 253 ASN A N 1
ATOM 1866 C CA . ASN A 1 253 ? -1.939 26.672 -12.734 1 96.69 253 ASN A CA 1
ATOM 1867 C C . ASN A 1 253 ? -0.59 27.25 -12.32 1 96.69 253 ASN A C 1
ATOM 1869 O O . ASN A 1 253 ? -0.034 28.094 -13.023 1 96.69 253 ASN A O 1
ATOM 1873 N N . VAL A 1 254 ? -0.081 26.812 -11.227 1 97.12 254 VAL A N 1
ATOM 1874 C CA . VAL A 1 254 ? 1.166 27.375 -10.719 1 97.12 254 VAL A CA 1
ATOM 1875 C C . VAL A 1 254 ? 2.338 26.891 -11.562 1 97.12 254 VAL A C 1
ATOM 1877 O O . VAL A 1 254 ? 2.254 25.828 -12.195 1 97.12 254 VAL A O 1
ATOM 1880 N N . ASP A 1 255 ? 3.412 27.688 -11.633 1 96.94 255 ASP A N 1
ATOM 1881 C CA . ASP A 1 255 ? 4.711 27.234 -12.117 1 96.94 255 ASP A CA 1
ATOM 1882 C C . ASP A 1 255 ? 5.414 26.359 -11.086 1 96.94 255 ASP A C 1
ATOM 1884 O O . ASP A 1 255 ? 5.895 26.859 -10.07 1 96.94 255 ASP A O 1
ATOM 1888 N N . TRP A 1 256 ? 5.504 25.125 -11.328 1 96.5 256 TRP A N 1
ATOM 1889 C CA . TRP A 1 256 ? 6.02 24.156 -10.367 1 96.5 256 TRP A CA 1
ATOM 1890 C C . TRP A 1 256 ? 7.488 24.422 -10.055 1 96.5 256 TRP A C 1
ATOM 1892 O O . TRP A 1 256 ? 8.016 23.938 -9.047 1 96.5 256 TRP A O 1
ATOM 1902 N N . ASN A 1 257 ? 8.172 25.141 -10.883 1 96.12 257 ASN A N 1
ATOM 1903 C CA . ASN A 1 257 ? 9.562 25.5 -10.625 1 96.12 257 ASN A CA 1
ATOM 1904 C C . ASN A 1 257 ? 9.672 26.438 -9.422 1 96.12 257 ASN A C 1
ATOM 1906 O O . ASN A 1 257 ? 10.758 26.594 -8.852 1 96.12 257 ASN A O 1
ATOM 1910 N N . ARG A 1 258 ? 8.539 27.078 -9.023 1 96.38 258 ARG A N 1
ATOM 1911 C CA . ARG A 1 258 ? 8.594 28 -7.898 1 96.38 258 ARG A CA 1
ATOM 1912 C C . ARG A 1 258 ? 8.125 27.328 -6.613 1 96.38 258 ARG A C 1
ATOM 1914 O O . ARG A 1 258 ? 8.125 27.953 -5.547 1 96.38 258 ARG A O 1
ATOM 1921 N N . VAL A 1 259 ? 7.754 26.078 -6.727 1 97.69 259 VAL A N 1
ATOM 1922 C CA . VAL A 1 259 ? 7.277 25.328 -5.566 1 97.69 259 VAL A CA 1
ATOM 1923 C C . VAL A 1 259 ? 8.461 24.656 -4.867 1 97.69 259 VAL A C 1
ATOM 1925 O O . VAL A 1 259 ? 9.281 24.016 -5.516 1 97.69 259 VAL A O 1
ATOM 1928 N N . ARG A 1 260 ? 8.539 24.859 -3.547 1 97.25 260 ARG A N 1
ATOM 1929 C CA . ARG A 1 260 ? 9.656 24.312 -2.775 1 97.25 260 ARG A CA 1
ATOM 1930 C C . ARG A 1 260 ? 9.18 23.266 -1.783 1 97.25 260 ARG A C 1
ATOM 1932 O O . ARG A 1 260 ? 8.031 23.312 -1.329 1 97.25 260 ARG A O 1
ATOM 1939 N N . SER A 1 261 ? 10.102 22.344 -1.467 1 97.5 261 SER A N 1
ATOM 1940 C CA . SER A 1 261 ? 9.852 21.438 -0.354 1 97.5 261 SER A CA 1
ATOM 1941 C C . SER A 1 261 ? 9.891 22.172 0.981 1 97.5 261 SER A C 1
ATOM 1943 O O . SER A 1 261 ? 10.688 23.094 1.169 1 97.5 261 SER A O 1
ATOM 1945 N N . ILE A 1 262 ? 9.07 21.703 1.867 1 98.12 262 ILE A N 1
ATOM 1946 C CA . ILE A 1 262 ? 9.086 22.266 3.213 1 98.12 262 ILE A CA 1
ATOM 1947 C C . ILE A 1 262 ? 10.453 22.047 3.846 1 98.12 262 ILE A C 1
ATOM 1949 O O . ILE A 1 262 ? 10.852 22.781 4.754 1 98.12 262 ILE A O 1
ATOM 1953 N N . ALA A 1 263 ? 11.281 21.078 3.367 1 97 263 ALA A N 1
ATOM 1954 C CA . ALA A 1 263 ? 12.641 20.844 3.859 1 97 263 ALA A CA 1
ATOM 1955 C C . ALA A 1 263 ? 13.508 22.078 3.648 1 97 263 ALA A C 1
ATOM 1957 O O . ALA A 1 263 ? 14.43 22.344 4.426 1 97 263 ALA A O 1
ATOM 1958 N N . ALA A 1 264 ? 13.188 22.828 2.648 1 96.44 264 ALA A N 1
ATOM 1959 C CA . ALA A 1 264 ? 13.961 24.031 2.32 1 96.44 264 ALA A CA 1
ATOM 1960 C C . ALA A 1 264 ? 13.75 25.125 3.361 1 96.44 264 ALA A C 1
ATOM 1962 O O . ALA A 1 264 ? 14.516 26.094 3.416 1 96.44 264 ALA A O 1
ATOM 1963 N N . ALA A 1 265 ? 12.711 25.016 4.191 1 96.56 265 ALA A N 1
ATOM 1964 C CA . ALA A 1 265 ? 12.406 26.047 5.188 1 96.56 265 ALA A CA 1
ATOM 1965 C C . ALA A 1 265 ? 13.125 25.75 6.504 1 96.56 265 ALA A C 1
ATOM 1967 O O . ALA A 1 265 ? 13.016 26.531 7.461 1 96.56 265 ALA A O 1
ATOM 1968 N N . ALA A 1 266 ? 13.914 24.734 6.555 1 94.06 266 ALA A N 1
ATOM 1969 C CA . ALA A 1 266 ? 14.531 24.297 7.797 1 94.06 266 ALA A CA 1
ATOM 1970 C C . ALA A 1 266 ? 15.555 25.297 8.297 1 94.06 266 ALA A C 1
ATOM 1972 O O . ALA A 1 266 ? 15.836 25.375 9.5 1 94.06 266 ALA A O 1
ATOM 1973 N N . ASP A 1 267 ? 16.094 25.984 7.457 1 90.69 267 ASP A N 1
ATOM 1974 C CA . ASP A 1 267 ? 17.156 26.922 7.852 1 90.69 267 ASP A CA 1
ATOM 1975 C C . ASP A 1 267 ? 16.562 28.203 8.422 1 90.69 267 ASP A C 1
ATOM 1977 O O . ASP A 1 267 ? 17.297 29.109 8.828 1 90.69 267 ASP A O 1
ATOM 1981 N N . GLY A 1 268 ? 15.281 28.438 8.305 1 89.56 268 GLY A N 1
ATOM 1982 C CA . GLY A 1 268 ? 14.625 29.578 8.914 1 89.56 268 GLY A CA 1
ATOM 1983 C C . GLY A 1 268 ? 14.438 30.734 7.953 1 89.56 268 GLY A C 1
ATOM 1984 O O . GLY A 1 268 ? 13.789 31.734 8.289 1 89.56 268 GLY A O 1
ATOM 1985 N N . ARG A 1 269 ? 15.062 30.703 6.742 1 87.56 269 ARG A N 1
ATOM 1986 C CA . ARG A 1 269 ? 15 31.812 5.801 1 87.56 269 ARG A CA 1
ATOM 1987 C C . ARG A 1 269 ? 13.57 32.062 5.344 1 87.56 269 ARG A C 1
ATOM 1989 O O . ARG A 1 269 ? 13.188 33.219 5.086 1 87.56 269 ARG A O 1
ATOM 1996 N N . ALA A 1 270 ? 12.68 31.047 5.344 1 90.19 270 ALA A N 1
ATOM 1997 C CA . ALA A 1 270 ? 11.289 31.219 4.938 1 90.19 270 ALA A CA 1
ATOM 1998 C C . ALA A 1 270 ? 10.531 32.094 5.922 1 90.19 270 ALA A C 1
ATOM 2000 O O . ALA A 1 270 ? 9.812 33.031 5.512 1 90.19 270 ALA A O 1
ATOM 2001 N N . ARG A 1 271 ? 10.781 31.984 7.105 1 89 271 ARG A N 1
ATOM 2002 C CA . ARG A 1 271 ? 10.102 32.75 8.141 1 89 271 ARG A CA 1
ATOM 2003 C C . ARG A 1 271 ? 10.523 34.219 8.109 1 89 271 ARG A C 1
ATOM 2005 O O . ARG A 1 271 ? 9.773 35.094 8.539 1 89 271 ARG A O 1
ATOM 2012 N N . GLU A 1 272 ? 11.648 34.375 7.609 1 89.12 272 GLU A N 1
ATOM 2013 C CA . GLU A 1 272 ? 12.211 35.719 7.641 1 89.12 272 GLU A CA 1
ATOM 2014 C C . GLU A 1 272 ? 11.891 36.469 6.355 1 89.12 272 GLU A C 1
ATOM 2016 O O . GLU A 1 272 ? 12.148 37.688 6.258 1 89.12 272 GLU A O 1
ATOM 2021 N N . SER A 1 273 ? 11.258 35.938 5.387 1 88.94 273 SER A N 1
ATOM 2022 C CA . SER A 1 273 ? 11.07 36.531 4.07 1 88.94 273 SER A CA 1
ATOM 2023 C C . SER A 1 273 ? 10.055 37.688 4.125 1 88.94 273 SER A C 1
ATOM 2025 O O . SER A 1 273 ? 10.086 38.594 3.295 1 88.94 273 SER A O 1
ATOM 2027 N N . GLY A 1 274 ? 9.148 37.562 5.02 1 91.62 274 GLY A N 1
ATOM 2028 C CA . GLY A 1 274 ? 8.078 38.531 5.086 1 91.62 274 GLY A CA 1
ATOM 2029 C C . GLY A 1 274 ? 7.074 38.406 3.957 1 91.62 274 GLY A C 1
ATOM 2030 O O . GLY A 1 274 ? 6.234 39.281 3.766 1 91.62 274 GLY A O 1
ATOM 2031 N N . ARG A 1 275 ? 7.125 37.438 3.232 1 95.94 275 ARG A N 1
ATOM 2032 C CA . ARG A 1 275 ? 6.184 37.188 2.15 1 95.94 275 ARG A CA 1
ATOM 2033 C C . ARG A 1 275 ? 5.059 36.25 2.615 1 95.94 275 ARG A C 1
ATOM 2035 O O . ARG A 1 275 ? 5.25 35.438 3.521 1 95.94 275 ARG A O 1
ATOM 2042 N N . PRO A 1 276 ? 3.941 36.438 1.878 1 97.56 276 PRO A N 1
ATOM 2043 C CA . PRO A 1 276 ? 2.893 35.438 2.145 1 97.56 276 PRO A CA 1
ATOM 2044 C C . PRO A 1 276 ? 3.309 34.031 1.76 1 97.56 276 PRO A C 1
ATOM 2046 O O . PRO A 1 276 ? 4.035 33.844 0.782 1 97.56 276 PRO A O 1
ATOM 2049 N N . ILE A 1 277 ? 2.783 33.125 2.625 1 98.5 277 ILE A N 1
ATOM 2050 C CA . ILE A 1 277 ? 3.182 31.75 2.393 1 98.5 277 ILE A CA 1
ATOM 2051 C C . ILE A 1 277 ? 1.944 30.859 2.369 1 98.5 277 ILE A C 1
ATOM 2053 O O . ILE A 1 277 ? 1.05 31 3.205 1 98.5 277 ILE A O 1
ATOM 2057 N N . VAL A 1 278 ? 1.961 29.938 1.344 1 98.62 278 VAL A N 1
ATOM 2058 C CA . VAL A 1 278 ? 1.019 28.828 1.298 1 98.62 278 VAL A CA 1
ATOM 2059 C C . VAL A 1 278 ? 1.776 27.5 1.372 1 98.62 278 VAL A C 1
ATOM 2061 O O . VAL A 1 278 ? 2.73 27.281 0.622 1 98.62 278 VAL A O 1
ATOM 2064 N N . PHE A 1 279 ? 1.341 26.703 2.383 1 98.69 279 PHE A N 1
ATOM 2065 C CA . PHE A 1 279 ? 1.875 25.359 2.518 1 98.69 279 PHE A CA 1
ATOM 2066 C C . PHE A 1 279 ? 0.822 24.312 2.148 1 98.69 279 PHE A C 1
ATOM 2068 O O . PHE A 1 279 ? -0.223 24.234 2.797 1 98.69 279 PHE A O 1
ATOM 2075 N N . LYS A 1 280 ? 1.107 23.547 1.053 1 98.69 280 LYS A N 1
ATOM 2076 C CA . LYS A 1 280 ? 0.195 22.5 0.597 1 98.69 280 LYS A CA 1
ATOM 2077 C C . LYS A 1 280 ? 0.714 21.109 0.971 1 98.69 280 LYS A C 1
ATOM 2079 O O . LYS A 1 280 ? 1.774 20.688 0.502 1 98.69 280 LYS A O 1
ATOM 2084 N N . SER A 1 281 ? -0.053 20.484 1.838 1 97.75 281 SER A N 1
ATOM 2085 C CA . SER A 1 281 ? 0.275 19.125 2.221 1 97.75 281 SER A CA 1
ATOM 2086 C C . SER A 1 281 ? -0.547 18.109 1.427 1 97.75 281 SER A C 1
ATOM 2088 O O . SER A 1 281 ? -1.778 18.156 1.444 1 97.75 281 SER A O 1
ATOM 2090 N N . VAL A 1 282 ? 0.13 17.219 0.701 1 95.31 282 VAL A N 1
ATOM 2091 C CA . VAL A 1 282 ? -0.574 16.203 -0.068 1 95.31 282 VAL A CA 1
ATOM 2092 C C . VAL A 1 282 ? -0.37 14.836 0.579 1 95.31 282 VAL A C 1
ATOM 2094 O O . VAL A 1 282 ? -1.158 13.914 0.358 1 95.31 282 VAL A O 1
ATOM 2097 N N . GLY A 1 283 ? 0.615 14.68 1.346 1 95.44 283 GLY A N 1
ATOM 2098 C CA . GLY A 1 283 ? 0.897 13.438 2.039 1 95.44 283 GLY A CA 1
ATOM 2099 C C . GLY A 1 283 ? 1.697 12.453 1.204 1 95.44 283 GLY A C 1
ATOM 2100 O O . GLY A 1 283 ? 1.521 12.383 -0.014 1 95.44 283 GLY A O 1
ATOM 2101 N N . CYS A 1 284 ? 2.604 11.734 1.834 1 95.5 284 CYS A N 1
ATOM 2102 C CA . CYS A 1 284 ? 3.328 10.617 1.23 1 95.5 284 CYS A CA 1
ATOM 2103 C C . CYS A 1 284 ? 3.699 9.578 2.279 1 95.5 284 CYS A C 1
ATOM 2105 O O . CYS A 1 284 ? 3.578 9.828 3.48 1 95.5 284 CYS A O 1
ATOM 2107 N N . SER A 1 285 ? 4.117 8.422 1.844 1 98.44 285 SER A N 1
ATOM 2108 C CA . SER A 1 285 ? 4.363 7.293 2.736 1 98.44 285 SER A CA 1
ATOM 2109 C C . SER A 1 285 ? 5.566 7.551 3.635 1 98.44 285 SER A C 1
ATOM 2111 O O . SER A 1 285 ? 5.707 6.926 4.688 1 98.44 285 SER A O 1
ATOM 2113 N N . ALA A 1 286 ? 6.5 8.406 3.309 1 98.69 286 ALA A N 1
ATOM 2114 C CA . ALA A 1 286 ? 7.629 8.758 4.168 1 98.69 286 ALA A CA 1
ATOM 2115 C C . ALA A 1 286 ? 7.152 9.297 5.512 1 98.69 286 ALA A C 1
ATOM 2117 O O . ALA A 1 286 ? 7.82 9.125 6.531 1 98.69 286 ALA A O 1
ATOM 2118 N N . TRP A 1 287 ? 5.926 9.969 5.57 1 98.81 287 TRP A N 1
ATOM 2119 C CA . TRP A 1 287 ? 5.371 10.453 6.832 1 98.81 287 TRP A CA 1
ATOM 2120 C C . TRP A 1 287 ? 4.875 9.297 7.691 1 98.81 287 TRP A C 1
ATOM 2122 O O . TRP A 1 287 ? 4.949 9.352 8.922 1 98.81 287 TRP A O 1
ATOM 2132 N N . ASP A 1 288 ? 4.418 8.258 7.023 1 98.94 288 ASP A N 1
ATOM 2133 C CA . ASP A 1 288 ? 4.039 7.039 7.73 1 98.94 288 ASP A CA 1
ATOM 2134 C C . ASP A 1 288 ? 5.27 6.336 8.305 1 98.94 288 ASP A C 1
ATOM 2136 O O . ASP A 1 288 ? 5.211 5.766 9.398 1 98.94 288 ASP A O 1
ATOM 2140 N N . LEU A 1 289 ? 6.402 6.336 7.504 1 98.94 289 LEU A N 1
ATOM 2141 C CA . LEU A 1 289 ? 7.664 5.797 8 1 98.94 289 LEU A CA 1
ATOM 2142 C C . LEU A 1 289 ? 8.117 6.539 9.25 1 98.94 289 LEU A C 1
ATOM 2144 O O . LEU A 1 289 ? 8.516 5.914 10.242 1 98.94 289 LEU A O 1
ATOM 2148 N N . ALA A 1 290 ? 7.988 7.852 9.234 1 98.88 290 ALA A N 1
ATOM 2149 C CA . ALA A 1 290 ? 8.305 8.648 10.422 1 98.88 290 ALA A CA 1
ATOM 2150 C C . ALA A 1 290 ? 7.414 8.25 11.602 1 98.88 290 ALA A C 1
ATOM 2152 O O . ALA A 1 290 ? 7.891 8.117 12.727 1 98.88 290 ALA A O 1
ATOM 2153 N N . ALA A 1 291 ? 6.133 8.109 11.344 1 98.94 291 ALA A N 1
ATOM 2154 C CA . ALA A 1 291 ? 5.199 7.691 12.383 1 98.94 291 ALA A CA 1
ATOM 2155 C C . ALA A 1 291 ? 5.598 6.336 12.961 1 98.94 291 ALA A C 1
ATOM 2157 O O . ALA A 1 291 ? 5.539 6.129 14.18 1 98.94 291 ALA A O 1
ATOM 2158 N N . CYS A 1 292 ? 6.02 5.383 12.133 1 98.94 292 CYS A N 1
ATOM 2159 C CA . CYS A 1 292 ? 6.438 4.066 12.602 1 98.94 292 CYS A CA 1
ATOM 2160 C C . CYS A 1 292 ? 7.68 4.176 13.484 1 98.94 292 CYS A C 1
ATOM 2162 O O . CYS A 1 292 ? 7.805 3.459 14.477 1 98.94 292 CYS A O 1
ATOM 2164 N N . ARG A 1 293 ? 8.625 5.062 13.109 1 98.81 293 ARG A N 1
ATOM 2165 C CA . ARG A 1 293 ? 9.797 5.293 13.953 1 98.81 293 ARG A CA 1
ATOM 2166 C C . ARG A 1 293 ? 9.391 5.758 15.344 1 98.81 293 ARG A C 1
ATOM 2168 O O . ARG A 1 293 ? 9.898 5.254 16.344 1 98.81 293 ARG A O 1
ATOM 2175 N N . VAL A 1 294 ? 8.445 6.691 15.406 1 98.94 294 VAL A N 1
ATOM 2176 C CA . VAL A 1 294 ? 7.984 7.219 16.688 1 98.94 294 VAL A CA 1
ATOM 2177 C C . VAL A 1 294 ? 7.258 6.125 17.469 1 98.94 294 VAL A C 1
ATOM 2179 O O . VAL A 1 294 ? 7.453 5.977 18.672 1 98.94 294 VAL A O 1
ATOM 2182 N N . ALA A 1 295 ? 6.426 5.379 16.75 1 98.88 295 ALA A N 1
ATOM 2183 C CA . ALA A 1 295 ? 5.695 4.297 17.406 1 98.88 295 ALA A CA 1
ATOM 2184 C C . ALA A 1 295 ? 6.652 3.303 18.047 1 98.88 295 ALA A C 1
ATOM 2186 O O . ALA A 1 295 ? 6.406 2.83 19.172 1 98.88 295 ALA A O 1
ATOM 2187 N N . ARG A 1 296 ? 7.75 2.971 17.406 1 98.31 296 ARG A N 1
ATOM 2188 C CA . ARG A 1 296 ? 8.734 2.041 17.953 1 98.31 296 ARG A CA 1
ATOM 2189 C C . ARG A 1 296 ? 9.367 2.602 19.219 1 98.31 296 ARG A C 1
ATOM 2191 O O . ARG A 1 296 ? 9.625 1.861 20.172 1 98.31 296 ARG A O 1
ATOM 2198 N N . MET A 1 297 ? 9.609 3.908 19.219 1 97.38 297 MET A N 1
ATOM 2199 C CA . MET A 1 297 ? 10.18 4.562 20.391 1 97.38 297 MET A CA 1
ATOM 2200 C C . MET A 1 297 ? 9.203 4.512 21.562 1 97.38 297 MET A C 1
ATOM 2202 O O . MET A 1 297 ? 9.609 4.652 22.719 1 97.38 297 MET A O 1
ATOM 2206 N N . HIS A 1 298 ? 7.953 4.293 21.312 1 96.25 298 HIS A N 1
ATOM 2207 C CA . HIS A 1 298 ? 6.938 4.363 22.359 1 96.25 298 HIS A CA 1
ATOM 2208 C C . HIS A 1 298 ? 6.281 3.004 22.578 1 96.25 298 HIS A C 1
ATOM 2210 O O . HIS A 1 298 ? 5.129 2.928 23.016 1 96.25 298 HIS A O 1
ATOM 2216 N N . GLY A 1 299 ? 6.914 1.955 22.094 1 93.19 299 GLY A N 1
ATOM 2217 C CA . GLY A 1 299 ? 6.527 0.641 22.578 1 93.19 299 GLY A CA 1
ATOM 2218 C C . GLY A 1 299 ? 6.07 -0.293 21.484 1 93.19 299 GLY A C 1
ATOM 2219 O O . GLY A 1 299 ? 5.855 -1.484 21.719 1 93.19 299 GLY A O 1
ATOM 2220 N N . ALA A 1 300 ? 5.926 0.242 20.297 1 93.44 300 ALA A N 1
ATOM 2221 C CA . ALA A 1 300 ? 5.543 -0.649 19.203 1 93.44 300 ALA A CA 1
ATOM 2222 C C . ALA A 1 300 ? 6.719 -1.517 18.766 1 93.44 300 ALA A C 1
ATOM 2224 O O . ALA A 1 300 ? 7.844 -1.027 18.625 1 93.44 300 ALA A O 1
ATOM 2225 N N . GLY A 1 301 ? 6.539 -2.82 18.641 1 89.44 301 GLY A N 1
ATOM 2226 C CA . GLY A 1 301 ? 7.59 -3.705 18.172 1 89.44 301 GLY A CA 1
ATOM 2227 C C . GLY A 1 301 ? 7.141 -5.148 18.031 1 89.44 301 GLY A C 1
ATOM 2228 O O . GLY A 1 301 ? 6.066 -5.52 18.516 1 89.44 301 GLY A O 1
ATOM 2229 N N . MET B 1 1 ? -8.531 -6.645 12.258 1 89 1 MET B N 1
ATOM 2230 C CA . MET B 1 1 ? -8.625 -7.633 11.188 1 89 1 MET B CA 1
ATOM 2231 C C . MET B 1 1 ? -7.918 -8.93 11.57 1 89 1 MET B C 1
ATOM 2233 O O . MET B 1 1 ? -6.852 -8.898 12.188 1 89 1 MET B O 1
ATOM 2237 N N . LYS B 1 2 ? -8.5 -10.094 11.219 1 95 2 LYS B N 1
ATOM 2238 C CA . LYS B 1 2 ? -7.906 -11.391 11.539 1 95 2 LYS B CA 1
ATOM 2239 C C . LYS B 1 2 ? -6.684 -11.664 10.664 1 95 2 LYS B C 1
ATOM 2241 O O . LYS B 1 2 ? -6.691 -11.375 9.469 1 95 2 LYS B O 1
ATOM 2246 N N . GLN B 1 3 ? -5.609 -12.109 11.305 1 97.31 3 GLN B N 1
ATOM 2247 C CA . GLN B 1 3 ? -4.41 -12.57 10.617 1 97.31 3 GLN B CA 1
ATOM 2248 C C . GLN B 1 3 ? -4.266 -14.086 10.711 1 97.31 3 GLN B C 1
ATOM 2250 O O . GLN B 1 3 ? -4.25 -14.641 11.812 1 97.31 3 GLN B O 1
ATOM 2255 N N . TYR B 1 4 ? -4.16 -14.75 9.57 1 98.44 4 TYR B N 1
ATOM 2256 C CA . TYR B 1 4 ? -4.066 -16.203 9.578 1 98.44 4 TYR B CA 1
ATOM 2257 C C . TYR B 1 4 ? -2.617 -16.656 9.414 1 98.44 4 TYR B C 1
ATOM 2259 O O . TYR B 1 4 ? -1.86 -16.062 8.641 1 98.44 4 TYR B O 1
ATOM 2267 N N . SER B 1 5 ? -2.246 -17.656 10.18 1 97.88 5 SER B N 1
ATOM 2268 C CA . SER B 1 5 ? -0.905 -18.234 10.148 1 97.88 5 SER B CA 1
ATOM 2269 C C . SER B 1 5 ? -0.633 -18.938 8.828 1 97.88 5 SER B C 1
ATOM 2271 O O . SER B 1 5 ? -1.543 -19.125 8.008 1 97.88 5 SER B O 1
ATOM 2273 N N . ALA B 1 6 ? 0.662 -19.281 8.656 1 98 6 ALA B N 1
ATOM 2274 C CA . ALA B 1 6 ? 1.043 -20.062 7.473 1 98 6 ALA B CA 1
ATOM 2275 C C . ALA B 1 6 ? 0.236 -21.344 7.375 1 98 6 ALA B C 1
ATOM 2277 O O . ALA B 1 6 ? -0.26 -21.703 6.301 1 98 6 ALA B O 1
ATOM 2278 N N . GLN B 1 7 ? 0.069 -22.047 8.453 1 98.19 7 GLN B N 1
ATOM 2279 C CA . GLN B 1 7 ? -0.651 -23.312 8.453 1 98.19 7 GLN B CA 1
ATOM 2280 C C . GLN B 1 7 ? -2.133 -23.109 8.156 1 98.19 7 GLN B C 1
ATOM 2282 O O . GLN B 1 7 ? -2.721 -23.844 7.355 1 98.19 7 GLN B O 1
ATOM 2287 N N . GLU B 1 8 ? -2.752 -22.078 8.859 1 98.44 8 GLU B N 1
ATOM 2288 C CA . GLU B 1 8 ? -4.148 -21.766 8.57 1 98.44 8 GLU B CA 1
ATOM 2289 C C . GLU B 1 8 ? -4.336 -21.391 7.098 1 98.44 8 GLU B C 1
ATOM 2291 O O . GLU B 1 8 ? -5.297 -21.844 6.461 1 98.44 8 GLU B O 1
ATOM 2296 N N . THR B 1 9 ? -3.428 -20.578 6.586 1 98.75 9 THR B N 1
ATOM 2297 C CA . THR B 1 9 ? -3.471 -20.188 5.18 1 98.75 9 THR B CA 1
ATOM 2298 C C . THR B 1 9 ? -3.422 -21.422 4.281 1 98.75 9 THR B C 1
ATOM 2300 O O . THR B 1 9 ? -4.203 -21.547 3.336 1 98.75 9 THR B O 1
ATOM 2303 N N . CYS B 1 10 ? -2.52 -22.328 4.582 1 98.25 10 CYS B N 1
ATOM 2304 C CA . CYS B 1 10 ? -2.408 -23.562 3.83 1 98.25 10 CYS B CA 1
ATOM 2305 C C . CYS B 1 10 ? -3.723 -24.344 3.855 1 98.25 10 CYS B C 1
ATOM 2307 O O . CYS B 1 10 ? -4.191 -24.812 2.816 1 98.25 10 CYS B O 1
ATOM 2309 N N . ASP B 1 11 ? -4.383 -24.406 4.977 1 98.25 11 ASP B N 1
ATOM 2310 C CA . ASP B 1 11 ? -5.625 -25.156 5.148 1 98.25 11 ASP B CA 1
ATOM 2311 C C . ASP B 1 11 ? -6.762 -24.516 4.348 1 98.25 11 ASP B C 1
ATOM 2313 O O . ASP B 1 11 ? -7.664 -25.219 3.887 1 98.25 11 ASP B O 1
ATOM 2317 N N . PHE B 1 12 ? -6.652 -23.266 4.152 1 98.69 12 PHE B N 1
ATOM 2318 C CA . PHE B 1 12 ? -7.719 -22.531 3.482 1 98.69 12 PHE B CA 1
ATOM 2319 C C . PHE B 1 12 ? -7.555 -22.609 1.97 1 98.69 12 PHE B C 1
ATOM 2321 O O . PHE B 1 12 ? -8.438 -22.172 1.225 1 98.69 12 PHE B O 1
ATOM 2328 N N . LEU B 1 13 ? -6.422 -23.172 1.459 1 98.75 13 LEU B N 1
ATOM 2329 C CA . LEU B 1 13 ? -6.137 -23.062 0.033 1 98.75 13 LEU B CA 1
ATOM 2330 C C . LEU B 1 13 ? -5.859 -24.438 -0.572 1 98.75 13 LEU B C 1
ATOM 2332 O O . LEU B 1 13 ? -4.789 -24.672 -1.137 1 98.75 13 LEU B O 1
ATOM 2336 N N . PRO B 1 14 ? -6.859 -25.344 -0.495 1 98.69 14 PRO B N 1
ATOM 2337 C CA . PRO B 1 14 ? -6.664 -26.594 -1.226 1 98.69 14 PRO B CA 1
ATOM 2338 C C . PRO B 1 14 ? -6.496 -26.391 -2.729 1 98.69 14 PRO B C 1
ATOM 2340 O O . PRO B 1 14 ? -7.09 -25.469 -3.295 1 98.69 14 PRO B O 1
ATOM 2343 N N . PHE B 1 15 ? -5.762 -27.219 -3.363 1 98.75 15 PHE B N 1
ATOM 2344 C CA . PHE B 1 15 ? -5.285 -26.969 -4.719 1 98.75 15 PHE B CA 1
ATOM 2345 C C . PHE B 1 15 ? -6.434 -27.047 -5.719 1 98.75 15 PHE B C 1
ATOM 2347 O O . PHE B 1 15 ? -6.52 -26.219 -6.633 1 98.75 15 PHE B O 1
ATOM 2354 N N . SER B 1 16 ? -7.328 -28.016 -5.602 1 98.69 16 SER B N 1
ATOM 2355 C CA . SER B 1 16 ? -8.375 -28.172 -6.602 1 98.69 16 SER B CA 1
ATOM 2356 C C . SER B 1 16 ? -9.25 -26.938 -6.695 1 98.69 16 SER B C 1
ATOM 2358 O O . SER B 1 16 ? -9.359 -26.312 -7.758 1 98.69 16 SER B O 1
ATOM 2360 N N . PRO B 1 17 ? -9.836 -26.453 -5.555 1 98.69 17 PRO B N 1
ATOM 2361 C CA . PRO B 1 17 ? -10.617 -25.219 -5.66 1 98.69 17 PRO B CA 1
ATOM 2362 C C . PRO B 1 17 ? -9.758 -24 -6.043 1 98.69 17 PRO B C 1
ATOM 2364 O O . PRO B 1 17 ? -10.242 -23.094 -6.711 1 98.69 17 PRO B O 1
ATOM 2367 N N . LEU B 1 18 ? -8.531 -24.016 -5.668 1 98.81 18 LEU B N 1
ATOM 2368 C CA . LEU B 1 18 ? -7.641 -22.906 -6.023 1 98.81 18 LEU B CA 1
ATOM 2369 C C . LEU B 1 18 ? -7.426 -22.859 -7.531 1 98.81 18 LEU B C 1
ATOM 2371 O O . LEU B 1 18 ? -7.477 -21.781 -8.133 1 98.81 18 LEU B O 1
ATOM 2375 N N . VAL B 1 19 ? -7.203 -24.016 -8.219 1 98.88 19 VAL B N 1
ATOM 2376 C CA . VAL B 1 19 ? -7.043 -24.062 -9.664 1 98.88 19 VAL B CA 1
ATOM 2377 C C . VAL B 1 19 ? -8.32 -23.578 -10.344 1 98.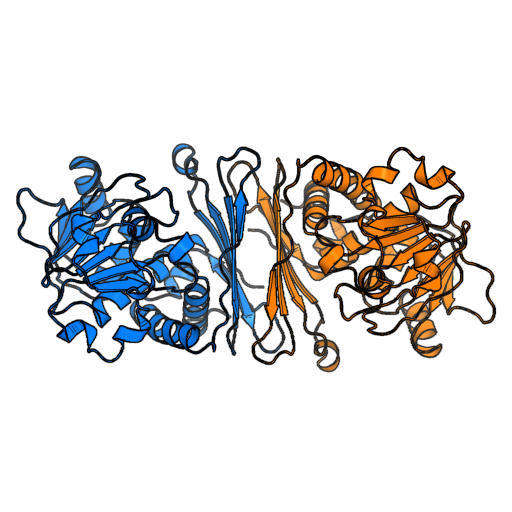88 19 VAL B C 1
ATOM 2379 O O . VAL B 1 19 ? -8.266 -22.797 -11.297 1 98.88 19 VAL B O 1
ATOM 2382 N N . ASP B 1 20 ? -9.469 -23.953 -9.766 1 98.81 20 ASP B N 1
ATOM 2383 C CA . ASP B 1 20 ? -10.742 -23.5 -10.312 1 98.81 20 ASP B CA 1
ATOM 2384 C C . ASP B 1 20 ? -10.891 -21.984 -10.18 1 98.81 20 ASP B C 1
ATOM 2386 O O . ASP B 1 20 ? -11.328 -21.328 -11.125 1 98.81 20 ASP B O 1
ATOM 2390 N N . ALA B 1 21 ? -10.539 -21.516 -9.07 1 98.81 21 ALA B N 1
ATOM 2391 C CA . ALA B 1 21 ? -10.633 -20.078 -8.828 1 98.81 21 ALA B CA 1
ATOM 2392 C C . ALA B 1 21 ? -9.688 -19.297 -9.742 1 98.81 21 ALA B C 1
ATOM 2394 O O . ALA B 1 21 ? -10.016 -18.203 -10.203 1 98.81 21 ALA B O 1
ATOM 2395 N N . LEU B 1 22 ? -8.523 -19.828 -9.953 1 98.81 22 LEU B N 1
ATOM 2396 C CA . LEU B 1 22 ? -7.562 -19.203 -10.852 1 98.81 22 LEU B CA 1
ATOM 2397 C C . LEU B 1 22 ? -8.094 -19.172 -12.281 1 98.81 22 LEU B C 1
ATOM 2399 O O . LEU B 1 22 ? -7.93 -18.172 -12.992 1 98.81 22 LEU B O 1
ATOM 2403 N N . ALA B 1 23 ? -8.711 -20.297 -12.727 1 98.5 23 ALA B N 1
ATOM 2404 C CA . ALA B 1 23 ? -9.312 -20.344 -14.055 1 98.5 23 ALA B CA 1
ATOM 2405 C C . ALA B 1 23 ? -10.328 -19.219 -14.234 1 98.5 23 ALA B C 1
ATOM 2407 O O . ALA B 1 23 ? -10.359 -18.562 -15.273 1 98.5 23 ALA B O 1
ATOM 2408 N N . THR B 1 24 ? -11.094 -18.969 -13.203 1 98.31 24 THR B N 1
ATOM 2409 C CA . THR B 1 24 ? -12.078 -17.891 -13.234 1 98.31 24 THR B CA 1
ATOM 2410 C C . THR B 1 24 ? -11.391 -16.531 -13.242 1 98.31 24 THR B C 1
ATOM 2412 O O . THR B 1 24 ? -11.734 -15.664 -14.047 1 98.31 24 THR B O 1
ATOM 2415 N N . ALA B 1 25 ? -10.414 -16.359 -12.445 1 98.56 25 ALA B N 1
ATOM 2416 C CA . ALA B 1 25 ? -9.742 -15.078 -12.273 1 98.56 25 ALA B CA 1
ATOM 2417 C C . ALA B 1 25 ? -9.008 -14.672 -13.547 1 98.56 25 ALA B C 1
ATOM 2419 O O . ALA B 1 25 ? -8.977 -13.492 -13.906 1 98.56 25 ALA B O 1
ATOM 2420 N N . VAL B 1 26 ? -8.352 -15.594 -14.219 1 97.88 26 VAL B N 1
ATOM 2421 C CA . VAL B 1 26 ? -7.645 -15.266 -15.453 1 97.88 26 VAL B CA 1
ATOM 2422 C C . VAL B 1 26 ? -8.617 -14.703 -16.484 1 97.88 26 VAL B C 1
ATOM 2424 O O . VAL B 1 26 ? -8.32 -13.719 -17.156 1 97.88 26 VAL B O 1
ATOM 2427 N N . GLY B 1 27 ? -9.789 -15.375 -16.594 1 97.19 27 GLY B N 1
ATOM 2428 C CA . GLY B 1 27 ? -10.812 -14.844 -17.484 1 97.19 27 GLY B CA 1
ATOM 2429 C C . GLY B 1 27 ? -11.281 -13.461 -17.094 1 97.19 27 GLY B C 1
ATOM 2430 O O . GLY B 1 27 ? -11.453 -12.586 -17.953 1 97.19 27 GLY B O 1
ATOM 2431 N N . GLU B 1 28 ? -11.438 -13.242 -15.805 1 97.75 28 GLU B N 1
ATOM 2432 C CA . GLU B 1 28 ? -11.906 -11.961 -15.281 1 97.75 28 GLU B CA 1
ATOM 2433 C C . GLU B 1 28 ? -10.875 -10.859 -15.523 1 97.75 28 GLU B C 1
ATOM 2435 O O . GLU B 1 28 ? -11.234 -9.695 -15.734 1 97.75 28 GLU B O 1
ATOM 2440 N N . THR B 1 29 ? -9.617 -11.195 -15.484 1 96.81 29 THR B N 1
ATOM 2441 C CA . THR B 1 29 ? -8.57 -10.211 -15.742 1 96.81 29 THR B CA 1
ATOM 2442 C C . THR B 1 29 ? -8.578 -9.789 -17.203 1 96.81 29 THR B C 1
ATOM 2444 O O . THR B 1 29 ? -8.438 -8.609 -17.516 1 96.81 29 THR B O 1
ATOM 2447 N N . VAL B 1 30 ? -8.789 -10.773 -18.125 1 95.5 30 VAL B N 1
ATOM 2448 C CA . VAL B 1 30 ? -8.805 -10.492 -19.547 1 95.5 30 VAL B CA 1
ATOM 2449 C C . VAL B 1 30 ? -10.031 -9.648 -19.906 1 95.5 30 VAL B C 1
ATOM 2451 O O . VAL B 1 30 ? -9.945 -8.734 -20.734 1 95.5 30 VAL B O 1
ATOM 2454 N N . SER B 1 31 ? -11.172 -9.875 -19.234 1 95.5 31 SER B N 1
ATOM 2455 C CA . SER B 1 31 ? -12.406 -9.164 -19.531 1 95.5 31 SER B CA 1
ATOM 2456 C C . SER B 1 31 ? -12.469 -7.824 -18.812 1 95.5 31 SER B C 1
ATOM 2458 O O . SER B 1 31 ? -13.398 -7.043 -19.016 1 95.5 31 SER B O 1
ATOM 2460 N N . GLY B 1 32 ? -11.539 -7.621 -17.906 1 95.06 32 GLY B N 1
ATOM 2461 C CA . GLY B 1 32 ? -11.492 -6.352 -17.203 1 95.06 32 GLY B CA 1
ATOM 2462 C C . GLY B 1 32 ? -12.305 -6.344 -15.922 1 95.06 32 GLY B C 1
ATOM 2463 O O . GLY B 1 32 ? -12.414 -5.316 -15.258 1 95.06 32 GLY B O 1
ATOM 2464 N N . GLN B 1 33 ? -12.891 -7.469 -15.555 1 97.25 33 GLN B N 1
ATOM 2465 C CA . GLN B 1 33 ? -13.664 -7.574 -14.32 1 97.25 33 GLN B CA 1
ATOM 2466 C C . GLN B 1 33 ? -12.766 -7.504 -13.094 1 97.25 33 GLN B C 1
ATOM 2468 O O . GLN B 1 33 ? -13.211 -7.125 -12.008 1 97.25 33 GLN B O 1
ATOM 2473 N N . ILE B 1 34 ? -11.57 -7.906 -13.211 1 98 34 ILE B N 1
ATOM 2474 C CA . ILE B 1 34 ? -10.539 -7.684 -12.203 1 98 34 ILE B CA 1
ATOM 2475 C C . ILE B 1 34 ? -9.516 -6.684 -12.734 1 98 34 ILE B C 1
ATOM 2477 O O . ILE B 1 34 ? -8.969 -6.863 -13.82 1 98 34 ILE B O 1
ATOM 2481 N N . VAL B 1 35 ? -9.328 -5.641 -12 1 97.62 35 VAL B N 1
ATOM 2482 C CA . VAL B 1 35 ? -8.273 -4.676 -12.289 1 97.62 35 VAL B CA 1
ATOM 2483 C C . VAL B 1 35 ? -7 -5.051 -11.539 1 97.62 35 VAL B C 1
ATOM 2485 O O . VAL B 1 35 ? -7.008 -5.18 -10.312 1 97.62 35 VAL B O 1
ATOM 2488 N N . CYS B 1 36 ? -5.926 -5.242 -12.227 1 97 36 CYS B N 1
ATOM 2489 C CA . CYS B 1 36 ? -4.672 -5.73 -11.672 1 97 36 CYS B CA 1
ATOM 2490 C C . CYS B 1 36 ? -3.48 -5.02 -12.297 1 97 36 CYS B C 1
ATOM 2492 O O . CYS B 1 36 ? -2.936 -5.477 -13.305 1 97 36 CYS B O 1
ATOM 2494 N N . PRO B 1 37 ? -3.057 -3.91 -11.711 1 95.88 37 PRO B N 1
ATOM 2495 C CA . PRO B 1 37 ? -1.896 -3.201 -12.258 1 95.88 37 PRO B CA 1
ATOM 2496 C C . PRO B 1 37 ? -0.586 -3.953 -12.031 1 95.88 37 PRO B C 1
ATOM 2498 O O . PRO B 1 37 ? -0.556 -4.941 -11.297 1 95.88 37 PRO B O 1
ATOM 2501 N N . GLU B 1 38 ? 0.497 -3.502 -12.75 1 93.56 38 GLU B N 1
ATOM 2502 C CA . GLU B 1 38 ? 1.832 -4.047 -12.523 1 93.56 38 GLU B CA 1
ATOM 2503 C C . GLU B 1 38 ? 2.277 -3.838 -11.078 1 93.56 38 GLU B C 1
ATOM 2505 O O . GLU B 1 38 ? 1.854 -2.881 -10.422 1 93.56 38 GLU B O 1
ATOM 2510 N N . ARG B 1 39 ? 3.084 -4.664 -10.617 1 94.31 39 ARG B N 1
ATOM 2511 C CA . ARG B 1 39 ? 3.623 -4.582 -9.258 1 94.31 39 ARG B CA 1
ATOM 2512 C C . ARG B 1 39 ? 4.477 -3.33 -9.086 1 94.31 39 ARG B C 1
ATOM 2514 O O . ARG B 1 39 ? 5.039 -2.816 -10.055 1 94.31 39 ARG B O 1
ATOM 2521 N N . MET B 1 40 ? 4.535 -2.83 -7.891 1 95.06 40 MET B N 1
ATOM 2522 C CA . MET B 1 40 ? 5.492 -1.804 -7.492 1 95.06 40 MET B CA 1
ATOM 2523 C C . MET B 1 40 ? 6.613 -2.404 -6.652 1 95.06 40 MET B C 1
ATOM 2525 O O . MET B 1 40 ? 6.355 -3.086 -5.66 1 95.06 40 MET B O 1
ATOM 2529 N N . THR B 1 41 ? 7.82 -2.119 -7.121 1 95.31 41 THR B N 1
ATOM 2530 C CA . THR B 1 41 ? 9 -2.604 -6.418 1 95.31 41 THR B CA 1
ATOM 2531 C C . THR B 1 41 ? 9.852 -1.438 -5.918 1 95.31 41 THR B C 1
ATOM 2533 O O . THR B 1 41 ? 10.219 -0.553 -6.691 1 95.31 41 THR B O 1
ATOM 2536 N N . VAL B 1 42 ? 10.125 -1.432 -4.629 1 97.56 42 VAL B N 1
ATOM 2537 C CA . VAL B 1 42 ? 11.008 -0.434 -4.031 1 97.56 42 VAL B CA 1
ATOM 2538 C C . VAL B 1 42 ? 12.234 -1.119 -3.443 1 97.56 42 VAL B C 1
ATOM 2540 O O . VAL B 1 42 ? 12.125 -1.884 -2.48 1 97.56 42 VAL B O 1
ATOM 2543 N N . PRO B 1 43 ? 13.445 -0.831 -3.957 1 96.5 43 PRO B N 1
ATOM 2544 C CA . PRO B 1 43 ? 14.648 -1.484 -3.441 1 96.5 43 PRO B CA 1
ATOM 2545 C C . PRO B 1 43 ? 15.023 -1.008 -2.039 1 96.5 43 PRO B C 1
ATOM 2547 O O . PRO B 1 43 ? 14.789 0.153 -1.695 1 96.5 43 PRO B O 1
ATOM 2550 N N . ALA B 1 44 ? 15.547 -1.931 -1.293 1 96.31 44 ALA B N 1
ATOM 2551 C CA . ALA B 1 44 ? 16.219 -1.506 -0.069 1 96.31 44 ALA B CA 1
ATOM 2552 C C . ALA B 1 44 ? 17.375 -0.56 -0.381 1 96.31 44 ALA B C 1
ATOM 2554 O O . ALA B 1 44 ? 17.969 -0.629 -1.46 1 96.31 44 ALA B O 1
ATOM 2555 N N . THR B 1 45 ? 17.672 0.307 0.565 1 93.19 45 THR B N 1
ATOM 2556 C CA . THR B 1 45 ? 18.672 1.334 0.32 1 93.19 45 THR B CA 1
ATOM 2557 C C . THR B 1 45 ? 20.031 0.703 0.072 1 93.19 45 THR B C 1
ATOM 2559 O O . THR B 1 45 ? 20.859 1.254 -0.667 1 93.19 45 THR B O 1
ATOM 2562 N N . ASP B 1 46 ? 20.25 -0.514 0.579 1 91.62 46 ASP B N 1
ATOM 2563 C CA . ASP B 1 46 ? 21.547 -1.16 0.398 1 91.62 46 ASP B CA 1
ATOM 2564 C C . ASP B 1 46 ? 21.516 -2.127 -0.784 1 91.62 46 ASP B C 1
ATOM 2566 O O . ASP B 1 46 ? 22.5 -2.822 -1.047 1 91.62 46 ASP B O 1
ATOM 2570 N N . GLY B 1 47 ? 20.406 -2.223 -1.381 1 91.81 47 GLY B N 1
ATOM 2571 C CA . GLY B 1 47 ? 20.297 -3.016 -2.596 1 91.81 47 GLY B CA 1
ATOM 2572 C C . GLY B 1 47 ? 20.172 -4.504 -2.328 1 91.81 47 GLY B C 1
ATOM 2573 O O . GLY B 1 47 ? 20.219 -5.312 -3.256 1 91.81 47 GLY B O 1
ATOM 2574 N N . THR B 1 48 ? 19.969 -4.914 -1.103 1 92.56 48 THR B N 1
ATOM 2575 C CA . THR B 1 48 ? 20.031 -6.328 -0.75 1 92.56 48 THR B CA 1
ATOM 2576 C C . THR B 1 48 ? 18.656 -6.98 -0.848 1 92.56 48 THR B C 1
ATOM 2578 O O . THR B 1 48 ? 18.547 -8.203 -0.808 1 92.56 48 THR B O 1
ATOM 2581 N N . GLY B 1 49 ? 17.641 -6.16 -0.974 1 95.75 49 GLY B N 1
ATOM 2582 C CA . GLY B 1 49 ? 16.266 -6.668 -1.03 1 95.75 49 GLY B CA 1
ATOM 2583 C C . GLY B 1 49 ? 15.289 -5.664 -1.599 1 95.75 49 GLY B C 1
ATOM 2584 O O . GLY B 1 49 ? 15.68 -4.586 -2.049 1 95.75 49 GLY B O 1
ATOM 2585 N N . VAL B 1 50 ? 14.055 -6.094 -1.676 1 97 50 VAL B N 1
ATOM 2586 C CA . VAL B 1 50 ? 13.039 -5.207 -2.234 1 97 50 VAL B CA 1
ATOM 2587 C C . VAL B 1 50 ? 11.758 -5.301 -1.406 1 97 50 VAL B C 1
ATOM 2589 O O . VAL B 1 50 ? 11.523 -6.305 -0.731 1 97 50 VAL B O 1
ATOM 2592 N N . LEU B 1 51 ? 11.031 -4.207 -1.359 1 98.5 51 LEU B N 1
ATOM 2593 C CA . LEU B 1 51 ? 9.633 -4.141 -0.94 1 98.5 51 LEU B CA 1
ATOM 2594 C C . LEU B 1 51 ? 8.703 -4.176 -2.146 1 98.5 51 LEU B C 1
ATOM 2596 O O . LEU B 1 51 ? 8.844 -3.377 -3.074 1 98.5 51 LEU B O 1
ATOM 2600 N N . LEU B 1 52 ? 7.797 -5.195 -2.172 1 97.81 52 LEU B N 1
ATOM 2601 C CA . LEU B 1 52 ? 6.891 -5.414 -3.293 1 97.81 52 LEU B CA 1
ATOM 2602 C C . LEU B 1 52 ? 5.441 -5.215 -2.865 1 97.81 52 LEU B C 1
ATOM 2604 O O . LEU B 1 52 ? 5.012 -5.75 -1.84 1 97.81 52 LEU B O 1
ATOM 2608 N N . THR B 1 53 ? 4.652 -4.32 -3.588 1 98.31 53 THR B N 1
ATOM 2609 C CA . THR B 1 53 ? 3.215 -4.156 -3.406 1 98.31 53 THR B CA 1
ATOM 2610 C C . THR B 1 53 ? 2.465 -4.508 -4.688 1 98.31 53 THR B C 1
ATOM 2612 O O . THR B 1 53 ? 2.771 -3.979 -5.758 1 98.31 53 THR B O 1
ATOM 2615 N N . MET B 1 54 ? 1.507 -5.41 -4.602 1 98.31 54 MET B N 1
ATOM 2616 C CA . MET B 1 54 ? 0.712 -5.879 -5.734 1 98.31 54 MET B CA 1
ATOM 2617 C C . MET B 1 54 ? -0.777 -5.828 -5.414 1 98.31 54 MET B C 1
ATOM 2619 O O . MET B 1 54 ? -1.319 -6.754 -4.809 1 98.31 54 MET B O 1
ATOM 2623 N N . PRO B 1 55 ? -1.52 -4.777 -5.832 1 98.62 55 PRO B N 1
ATOM 2624 C CA . PRO B 1 55 ? -2.963 -4.703 -5.594 1 98.62 55 PRO B CA 1
ATOM 2625 C C . PRO B 1 55 ? -3.781 -5.27 -6.754 1 98.62 55 PRO B C 1
ATOM 2627 O O . PRO B 1 55 ? -3.299 -5.32 -7.887 1 98.62 55 PRO B O 1
ATOM 2630 N N . SER B 1 56 ? -4.949 -5.727 -6.504 1 98.69 56 SER B N 1
ATOM 2631 C CA . SER B 1 56 ? -5.973 -6.078 -7.48 1 98.69 56 SER B CA 1
ATOM 2632 C C . SER B 1 56 ? -7.375 -5.848 -6.922 1 98.69 56 SER B C 1
ATOM 2634 O O . SER B 1 56 ? -7.594 -5.973 -5.719 1 98.69 56 SER B O 1
ATOM 2636 N N . VAL B 1 57 ? -8.312 -5.492 -7.777 1 98.81 57 VAL B N 1
ATOM 2637 C CA . VAL B 1 57 ? -9.688 -5.191 -7.371 1 98.81 57 VAL B CA 1
ATOM 2638 C C . VAL B 1 57 ? -10.664 -5.934 -8.273 1 98.81 57 VAL B C 1
ATOM 2640 O O . VAL B 1 57 ? -10.602 -5.824 -9.5 1 98.81 57 VAL B O 1
ATOM 2643 N N . GLY B 1 58 ? -11.438 -6.766 -7.68 1 98.56 58 GLY B N 1
ATOM 2644 C CA . GLY B 1 58 ? -12.609 -7.348 -8.32 1 98.56 58 GLY B CA 1
ATOM 2645 C C . GLY B 1 58 ? -13.914 -6.754 -7.828 1 98.56 58 GLY B C 1
ATOM 2646 O O . GLY B 1 58 ? -13.914 -5.797 -7.051 1 98.56 58 GLY B O 1
ATOM 2647 N N . SER B 1 59 ? -15.055 -7.285 -8.305 1 97.19 59 SER B N 1
ATOM 2648 C CA . SER B 1 59 ? -16.359 -6.773 -7.898 1 97.19 59 SER B CA 1
ATOM 2649 C C . SER B 1 59 ? -16.672 -7.137 -6.449 1 97.19 59 SER B C 1
ATOM 2651 O O . SER B 1 59 ? -17.469 -6.465 -5.797 1 97.19 59 SER B O 1
ATOM 2653 N N . ASP B 1 60 ? -15.992 -8.094 -5.926 1 98.06 60 ASP B N 1
ATOM 2654 C CA . ASP B 1 60 ? -16.328 -8.633 -4.605 1 98.06 60 ASP B CA 1
ATOM 2655 C C . ASP B 1 60 ? -15.234 -8.281 -3.59 1 98.06 60 ASP B C 1
ATOM 2657 O O . ASP B 1 60 ? -15.539 -7.965 -2.438 1 98.06 60 ASP B O 1
ATOM 2661 N N . LEU B 1 61 ? -13.977 -8.312 -4.039 1 98.56 61 LEU B N 1
ATOM 2662 C CA . LEU B 1 61 ? -12.859 -8.164 -3.109 1 98.56 61 LEU B CA 1
ATOM 2663 C C . LEU B 1 61 ? -11.852 -7.156 -3.637 1 98.56 61 LEU B C 1
ATOM 2665 O O . LEU B 1 61 ? -11.758 -6.934 -4.848 1 98.56 61 LEU B O 1
ATOM 2669 N N . MET B 1 62 ? -11.148 -6.562 -2.787 1 98.75 62 MET B N 1
ATOM 2670 C CA . MET B 1 62 ? -9.906 -5.832 -2.996 1 98.75 62 MET B CA 1
ATOM 2671 C C . MET B 1 62 ? -8.75 -6.508 -2.266 1 98.75 62 MET B C 1
ATOM 2673 O O . MET B 1 62 ? -8.828 -6.762 -1.063 1 98.75 62 MET B O 1
ATOM 2677 N N . VAL B 1 63 ? -7.703 -6.82 -3.01 1 98.88 63 VAL B N 1
ATOM 2678 C CA . VAL B 1 63 ? -6.629 -7.613 -2.424 1 98.88 63 VAL B CA 1
ATOM 2679 C C . VAL B 1 63 ? -5.285 -6.934 -2.68 1 98.88 63 VAL B C 1
ATOM 2681 O O . VAL B 1 63 ? -5.055 -6.391 -3.762 1 98.88 63 VAL B O 1
ATOM 2684 N N . THR B 1 64 ? -4.406 -6.895 -1.715 1 98.94 64 THR B N 1
ATOM 2685 C CA . THR B 1 64 ? -3.037 -6.418 -1.874 1 98.94 64 THR B CA 1
ATOM 2686 C C . THR B 1 64 ? -2.041 -7.434 -1.325 1 98.94 64 THR B C 1
ATOM 2688 O O . THR B 1 64 ? -2.107 -7.805 -0.15 1 98.94 64 THR B O 1
ATOM 2691 N N . LYS B 1 65 ? -1.191 -7.891 -2.154 1 98.81 65 LYS B N 1
ATOM 2692 C CA . LYS B 1 65 ? -0.029 -8.641 -1.688 1 98.81 65 LYS B CA 1
ATOM 2693 C C . LYS B 1 65 ? 1.126 -7.707 -1.339 1 98.81 65 LYS B C 1
ATOM 2695 O O . LYS B 1 65 ? 1.52 -6.867 -2.152 1 98.81 65 LYS B O 1
ATOM 2700 N N . LEU B 1 66 ? 1.596 -7.832 -0.14 1 98.75 66 LEU B N 1
ATOM 2701 C CA . LEU B 1 66 ? 2.727 -7.074 0.385 1 98.75 66 LEU B CA 1
ATOM 2702 C C . LEU B 1 66 ? 3.863 -8 0.791 1 98.75 66 LEU B C 1
ATOM 2704 O O . LEU B 1 66 ? 3.732 -8.773 1.747 1 98.75 66 LEU B O 1
ATOM 2708 N N . LEU B 1 67 ? 5.047 -7.895 0.041 1 98.56 67 LEU B N 1
ATOM 2709 C CA . LEU B 1 67 ? 6.156 -8.797 0.319 1 98.56 67 LEU B CA 1
ATOM 2710 C C . LEU B 1 67 ? 7.469 -8.031 0.444 1 98.56 67 LEU B C 1
ATOM 2712 O O . LEU B 1 67 ? 7.641 -6.984 -0.188 1 98.56 67 LEU B O 1
ATOM 2716 N N . THR B 1 68 ? 8.32 -8.555 1.23 1 98.31 68 THR B N 1
ATOM 2717 C CA . THR B 1 68 ? 9.75 -8.273 1.118 1 98.31 68 THR B CA 1
ATOM 2718 C C . THR B 1 68 ? 10.492 -9.492 0.576 1 98.31 68 THR B C 1
ATOM 2720 O O . THR B 1 68 ? 10.172 -10.633 0.914 1 98.31 68 THR B O 1
ATOM 2723 N N . ILE B 1 69 ? 11.414 -9.273 -0.323 1 96.19 69 ILE B N 1
ATOM 2724 C CA . ILE B 1 69 ? 12.227 -10.336 -0.909 1 96.19 69 ILE B CA 1
ATOM 2725 C C . ILE B 1 69 ? 13.703 -10.031 -0.694 1 96.19 69 ILE B C 1
ATOM 2727 O O . ILE B 1 69 ? 14.234 -9.055 -1.234 1 96.19 69 ILE B O 1
ATOM 2731 N N . PHE B 1 70 ? 14.305 -10.844 0.102 1 95.5 70 PHE B N 1
ATOM 2732 C CA . PHE B 1 70 ? 15.727 -10.727 0.406 1 95.5 70 PHE B CA 1
ATOM 2733 C C . PHE B 1 70 ? 16.453 -12.031 0.083 1 95.5 70 PHE B C 1
ATOM 2735 O O . PHE B 1 70 ? 16.391 -12.984 0.854 1 95.5 70 PHE B O 1
ATOM 2742 N N . GLY B 1 71 ? 17.188 -12.078 -1.047 1 90 71 GLY B N 1
ATOM 2743 C CA . GLY B 1 71 ? 17.828 -13.273 -1.576 1 90 71 GLY B CA 1
ATOM 2744 C C . GLY B 1 71 ? 18.875 -13.852 -0.638 1 90 71 GLY B C 1
ATOM 2745 O O . GLY B 1 71 ? 19.156 -15.055 -0.685 1 90 71 GLY B O 1
ATOM 2746 N N . HIS B 1 72 ? 19.453 -13.07 0.281 1 91.06 72 HIS B N 1
ATOM 2747 C CA . HIS B 1 72 ? 20.547 -13.523 1.135 1 91.06 72 HIS B CA 1
ATOM 2748 C C . HIS B 1 72 ? 20.016 -14.047 2.467 1 91.06 72 HIS B C 1
ATOM 2750 O O . HIS B 1 72 ? 20.797 -14.555 3.285 1 91.06 72 HIS B O 1
ATOM 2756 N N . ASN B 1 73 ? 18.734 -13.93 2.727 1 94.19 73 ASN B N 1
ATOM 2757 C CA . ASN B 1 73 ? 18.141 -14.273 4.012 1 94.19 73 ASN B CA 1
ATOM 2758 C C . ASN B 1 73 ? 18.391 -15.742 4.367 1 94.19 73 ASN B C 1
ATOM 2760 O O . ASN B 1 73 ? 18.656 -16.062 5.523 1 94.19 73 ASN B O 1
ATOM 2764 N N . PRO B 1 74 ? 18.391 -16.641 3.367 1 89.56 74 PRO B N 1
ATOM 2765 C CA . PRO B 1 74 ? 18.625 -18.031 3.748 1 89.56 74 PRO B CA 1
ATOM 2766 C C . PRO B 1 74 ? 19.969 -18.25 4.426 1 89.56 74 PRO B C 1
ATOM 2768 O O . PRO B 1 74 ? 20.094 -19.062 5.336 1 89.56 74 PRO B O 1
ATOM 2771 N N . ALA B 1 75 ? 20.938 -17.531 4.07 1 90.25 75 ALA B N 1
ATOM 2772 C CA . ALA B 1 75 ? 22.25 -17.609 4.703 1 90.25 75 ALA B CA 1
ATOM 2773 C C . ALA B 1 75 ? 22.188 -17.188 6.168 1 90.25 75 ALA B C 1
ATOM 2775 O O . ALA B 1 75 ? 23.047 -17.562 6.969 1 90.25 75 ALA B O 1
ATOM 2776 N N . LEU B 1 76 ? 21.172 -16.438 6.539 1 91.12 76 LEU B N 1
ATOM 2777 C CA . LEU B 1 76 ? 20.953 -15.969 7.902 1 91.12 76 LEU B CA 1
ATOM 2778 C C . LEU B 1 76 ? 19.844 -16.75 8.586 1 91.12 76 LEU B C 1
ATOM 2780 O O . LEU B 1 76 ? 19.344 -16.344 9.633 1 91.12 76 LEU B O 1
ATOM 2784 N N . HIS B 1 77 ? 19.344 -17.828 7.938 1 92.56 77 HIS B N 1
ATOM 2785 C CA . HIS B 1 77 ? 18.266 -18.688 8.422 1 92.56 77 HIS B CA 1
ATOM 2786 C C . HIS B 1 77 ? 16.953 -17.922 8.523 1 92.56 77 HIS B C 1
ATOM 2788 O O . HIS B 1 77 ? 16.203 -18.094 9.477 1 92.56 77 HIS B O 1
ATOM 2794 N N . LEU B 1 78 ? 16.844 -17 7.66 1 92.69 78 LEU B N 1
ATOM 2795 C CA . LEU B 1 78 ? 15.602 -16.234 7.492 1 92.69 78 LEU B CA 1
ATOM 2796 C C . LEU B 1 78 ? 14.953 -16.547 6.148 1 92.69 78 LEU B C 1
ATOM 2798 O O . LEU B 1 78 ? 15.641 -16.922 5.191 1 92.69 78 LEU B O 1
ATOM 2802 N N . PRO B 1 79 ? 13.688 -16.438 6.09 1 93 79 PRO B N 1
ATOM 2803 C CA . PRO B 1 79 ? 13.016 -16.688 4.812 1 93 79 PRO B CA 1
ATOM 2804 C C . PRO B 1 79 ? 13.32 -15.617 3.766 1 93 79 PRO B C 1
ATOM 2806 O O . PRO B 1 79 ? 13.438 -14.438 4.102 1 93 79 PRO B O 1
ATOM 2809 N N . THR B 1 80 ? 13.445 -16.062 2.514 1 93.06 80 THR B N 1
ATOM 2810 C CA . THR B 1 80 ? 13.688 -15.156 1.396 1 93.06 80 THR B CA 1
ATOM 2811 C C . THR B 1 80 ? 12.508 -14.211 1.191 1 93.06 80 THR B C 1
ATOM 2813 O O . THR B 1 80 ? 12.695 -13.016 0.937 1 93.06 80 THR B O 1
ATOM 2816 N N . ILE B 1 81 ? 11.32 -14.797 1.222 1 96.44 81 ILE B N 1
ATOM 2817 C CA . ILE B 1 81 ? 10.086 -14.039 1.021 1 96.44 81 ILE B CA 1
ATOM 2818 C C . ILE B 1 81 ? 9.344 -13.898 2.346 1 96.44 81 ILE B C 1
ATOM 2820 O O . ILE B 1 81 ? 9.18 -14.875 3.078 1 96.44 81 ILE B O 1
ATOM 2824 N N . GLN B 1 82 ? 9 -12.727 2.689 1 97.75 82 GLN B N 1
ATOM 2825 C CA . GLN B 1 82 ? 8.172 -12.445 3.859 1 97.75 82 GLN B CA 1
ATOM 2826 C C . GLN B 1 82 ? 7.008 -11.531 3.504 1 97.75 82 GLN B C 1
ATOM 2828 O O . GLN B 1 82 ? 7.051 -10.828 2.492 1 97.75 82 GLN B O 1
ATOM 2833 N N . GLY B 1 83 ? 5.93 -11.617 4.328 1 98.25 83 GLY B N 1
ATOM 2834 C CA . GLY B 1 83 ? 4.852 -10.664 4.102 1 98.25 83 GLY B CA 1
ATOM 2835 C C . GLY B 1 83 ? 3.473 -11.281 4.219 1 98.25 83 GLY B C 1
ATOM 2836 O O . GLY B 1 83 ? 3.311 -12.336 4.84 1 98.25 83 GLY B O 1
ATOM 2837 N N . GLN B 1 84 ? 2.477 -10.57 3.627 1 98.69 84 GLN B N 1
ATOM 2838 C CA . GLN B 1 84 ? 1.076 -10.945 3.789 1 98.69 84 GLN B CA 1
ATOM 2839 C C . GLN B 1 84 ? 0.27 -10.602 2.537 1 98.69 84 GLN B C 1
ATOM 2841 O O . GLN B 1 84 ? 0.729 -9.844 1.683 1 98.69 84 GLN B O 1
ATOM 2846 N N . VAL B 1 85 ? -0.845 -11.203 2.436 1 98.88 85 VAL B N 1
ATOM 2847 C CA . VAL B 1 85 ? -1.903 -10.852 1.496 1 98.88 85 VAL B CA 1
ATOM 2848 C C . VAL B 1 85 ? -3.115 -10.32 2.258 1 98.88 85 VAL B C 1
ATOM 2850 O O . VAL B 1 85 ? -3.727 -11.039 3.047 1 98.88 85 VAL B O 1
ATOM 2853 N N . VAL B 1 86 ? -3.467 -9.125 1.973 1 98.88 86 VAL B N 1
ATOM 2854 C CA . VAL B 1 86 ? -4.547 -8.461 2.695 1 98.88 86 VAL B CA 1
ATOM 2855 C C . VAL B 1 86 ? -5.809 -8.445 1.838 1 98.88 86 VAL B C 1
ATOM 2857 O O . VAL B 1 86 ? -5.766 -8.07 0.664 1 98.88 86 VAL B O 1
ATOM 2860 N N . CYS B 1 87 ? -6.906 -8.836 2.484 1 98.81 87 CYS B N 1
ATOM 2861 C CA . CYS B 1 87 ? -8.188 -8.945 1.79 1 98.81 87 CYS B CA 1
ATOM 2862 C C . CYS B 1 87 ? -9.211 -7.977 2.377 1 98.81 87 CYS B C 1
ATOM 2864 O O . CYS B 1 87 ? -9.406 -7.941 3.594 1 98.81 87 CYS B O 1
ATOM 2866 N N . ALA B 1 88 ? -9.875 -7.215 1.513 1 98.5 88 ALA B N 1
ATOM 2867 C CA . ALA B 1 88 ? -10.953 -6.301 1.874 1 98.5 88 ALA B CA 1
ATOM 2868 C C . ALA B 1 88 ? -12.18 -6.512 0.984 1 98.5 88 ALA B C 1
ATOM 2870 O O . ALA B 1 88 ? -12.07 -7.078 -0.106 1 98.5 88 ALA B O 1
ATOM 2871 N N . GLU B 1 89 ? -13.32 -6.113 1.458 1 96.81 89 GLU B N 1
ATOM 2872 C CA . GLU B 1 89 ? -14.508 -6.184 0.618 1 96.81 89 GLU B CA 1
ATOM 2873 C C . GLU B 1 89 ? -14.594 -4.988 -0.326 1 96.81 89 GLU B C 1
ATOM 2875 O O . GLU B 1 89 ? -14.234 -3.869 0.049 1 96.81 89 GLU B O 1
ATOM 2880 N N . ALA B 1 90 ? -15.094 -5.195 -1.492 1 96.62 90 ALA B N 1
ATOM 2881 C CA . ALA B 1 90 ? -15.07 -4.184 -2.543 1 96.62 90 ALA B CA 1
ATOM 2882 C C . ALA B 1 90 ? -16.203 -3.172 -2.35 1 96.62 90 ALA B C 1
ATOM 2884 O O . ALA B 1 90 ? -16.141 -2.057 -2.875 1 96.62 90 ALA B O 1
ATOM 2885 N N . ARG B 1 91 ? -17.266 -3.484 -1.663 1 93 91 ARG B N 1
ATOM 2886 C CA . ARG B 1 91 ? -18.453 -2.639 -1.575 1 93 91 ARG B CA 1
ATOM 2887 C C . ARG B 1 91 ? -18.234 -1.477 -0.615 1 93 91 ARG B C 1
ATOM 2889 O O . ARG B 1 91 ? -18.703 -0.365 -0.854 1 93 91 ARG B O 1
ATOM 2896 N N . SER B 1 92 ? -17.453 -1.689 0.483 1 95.5 92 SER B N 1
ATOM 2897 C CA . SER B 1 92 ? -17.297 -0.672 1.517 1 95.5 92 SER B CA 1
ATOM 2898 C C . SER B 1 92 ? -15.82 -0.424 1.821 1 95.5 92 SER B C 1
ATOM 2900 O O . SER B 1 92 ? -15.477 0.544 2.504 1 95.5 92 SER B O 1
ATOM 2902 N N . GLY B 1 93 ? -15 -1.361 1.348 1 97.69 93 GLY B N 1
ATOM 2903 C CA . GLY B 1 93 ? -13.578 -1.226 1.609 1 97.69 93 GLY B CA 1
ATOM 2904 C C . GLY B 1 93 ? -13.156 -1.8 2.949 1 97.69 93 GLY B C 1
ATOM 2905 O O . GLY B 1 93 ? -12 -1.674 3.352 1 97.69 93 GLY B O 1
ATOM 2906 N N . ARG B 1 94 ? -14.109 -2.455 3.635 1 97 94 ARG B N 1
ATOM 2907 C CA . ARG B 1 94 ? -13.805 -3.008 4.953 1 97 94 ARG B CA 1
ATOM 2908 C C . ARG B 1 94 ? -12.734 -4.09 4.859 1 97 94 ARG B C 1
ATOM 2910 O O . ARG B 1 94 ? -12.852 -5.02 4.055 1 97 94 ARG B O 1
ATOM 2917 N N . PHE B 1 95 ? -11.672 -3.967 5.672 1 97.81 95 PHE B N 1
ATOM 2918 C CA . PHE B 1 95 ? -10.641 -4.996 5.75 1 97.81 95 PHE B CA 1
ATOM 2919 C C . PHE B 1 95 ? -11.18 -6.25 6.434 1 97.81 95 PHE B C 1
ATOM 2921 O O . PHE B 1 95 ? -11.773 -6.168 7.512 1 97.81 95 PHE B O 1
ATOM 2928 N N . LEU B 1 96 ? -10.992 -7.391 5.793 1 97.81 96 LEU B N 1
ATOM 2929 C CA . LEU B 1 96 ? -11.586 -8.633 6.273 1 97.81 96 LEU B CA 1
ATOM 2930 C C . LEU B 1 96 ? -10.555 -9.477 7.016 1 97.81 96 LEU B C 1
ATOM 2932 O O . LEU B 1 96 ? -10.734 -9.797 8.195 1 97.81 96 LEU B O 1
ATOM 2936 N N . PHE B 1 97 ? -9.445 -9.812 6.367 1 98.38 97 PHE B N 1
ATOM 2937 C CA . PHE B 1 97 ? -8.414 -10.68 6.934 1 98.38 97 PHE B CA 1
ATOM 2938 C C . PHE B 1 97 ? -7.113 -10.555 6.152 1 98.38 97 PHE B C 1
ATOM 2940 O O . PHE B 1 97 ? -7.074 -9.922 5.094 1 98.38 97 PHE B O 1
ATOM 2947 N N . SER B 1 98 ? -6.074 -11.062 6.691 1 98.5 98 SER B N 1
ATOM 2948 C CA . SER B 1 98 ? -4.82 -11.242 5.969 1 98.5 98 SER B CA 1
ATOM 2949 C C . SER B 1 98 ? -4.359 -12.695 6.027 1 98.5 98 SER B C 1
ATOM 2951 O O . SER B 1 98 ? -4.566 -13.383 7.031 1 98.5 98 SER B O 1
ATOM 2953 N N . LEU B 1 99 ? -3.801 -13.172 4.93 1 98.81 99 LEU B N 1
ATOM 2954 C CA . LEU B 1 99 ? -3.188 -14.492 4.812 1 98.81 99 LEU B CA 1
ATOM 2955 C C . LEU B 1 99 ? -1.667 -14.391 4.824 1 98.81 99 LEU B C 1
ATOM 2957 O O . LEU B 1 99 ? -1.11 -13.32 4.559 1 98.81 99 LEU B O 1
ATOM 2961 N N . ASP B 1 100 ? -1.039 -15.508 5.168 1 98.62 100 ASP B N 1
ATOM 2962 C CA . ASP B 1 100 ? 0.417 -15.578 5.082 1 98.62 100 ASP B CA 1
ATOM 2963 C C . ASP B 1 100 ? 0.892 -15.43 3.641 1 98.62 100 ASP B C 1
ATOM 2965 O O . ASP B 1 100 ? 0.534 -16.234 2.777 1 98.62 100 ASP B O 1
ATOM 2969 N N . GLY B 1 101 ? 1.719 -14.406 3.363 1 98.44 101 GLY B N 1
ATOM 2970 C CA . GLY B 1 101 ? 2.141 -14.055 2.016 1 98.44 101 GLY B CA 1
ATOM 2971 C C . GLY B 1 101 ? 2.908 -15.172 1.327 1 98.44 101 GLY B C 1
ATOM 2972 O O . GLY B 1 101 ? 2.537 -15.602 0.235 1 98.44 101 GLY B O 1
ATOM 2973 N N . PRO B 1 102 ? 3.994 -15.641 1.966 1 98 102 PRO B N 1
ATOM 2974 C CA . PRO B 1 1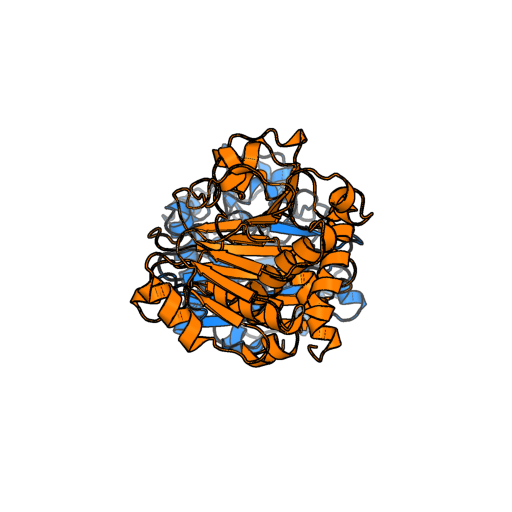02 ? 4.785 -16.719 1.382 1 98 102 PRO B CA 1
ATOM 2975 C C . PRO B 1 102 ? 3.941 -17.953 1.036 1 98 102 PRO B C 1
ATOM 2977 O O . PRO B 1 102 ? 4.094 -18.516 -0.046 1 98 102 PRO B O 1
ATOM 2980 N N . THR B 1 103 ? 2.977 -18.281 1.885 1 98.62 103 THR B N 1
ATOM 2981 C CA . THR B 1 103 ? 2.154 -19.469 1.664 1 98.62 103 THR B CA 1
ATOM 2982 C C . THR B 1 103 ? 1.188 -19.25 0.504 1 98.62 103 THR B C 1
ATOM 2984 O O . THR B 1 103 ? 1.043 -20.109 -0.364 1 98.62 103 THR B O 1
ATOM 2987 N N . VAL B 1 104 ? 0.542 -18.094 0.499 1 98.88 104 VAL B N 1
ATOM 2988 C CA . VAL B 1 104 ? -0.332 -17.781 -0.629 1 98.88 104 VAL B CA 1
ATOM 2989 C C . VAL B 1 104 ? 0.468 -17.828 -1.93 1 98.88 104 VAL B C 1
ATOM 2991 O O . VAL B 1 104 ? 0.033 -18.438 -2.912 1 98.88 104 VAL B O 1
ATOM 2994 N N . THR B 1 105 ? 1.652 -17.25 -1.914 1 98.38 105 THR B N 1
ATOM 2995 C CA . THR B 1 105 ? 2.477 -17.141 -3.113 1 98.38 105 THR B CA 1
ATOM 2996 C C . THR B 1 105 ? 2.857 -18.516 -3.637 1 98.38 105 THR B C 1
ATOM 2998 O O . THR B 1 105 ? 2.672 -18.812 -4.82 1 98.38 105 THR B O 1
ATOM 3001 N N . MET B 1 106 ? 3.385 -19.391 -2.773 1 97.88 106 MET B N 1
ATOM 3002 C CA . MET B 1 106 ? 3.861 -20.672 -3.268 1 97.88 106 MET B CA 1
ATOM 3003 C C . MET B 1 106 ? 2.697 -21.531 -3.74 1 97.88 106 MET B C 1
ATOM 3005 O O . MET B 1 106 ? 2.805 -22.219 -4.758 1 97.88 106 MET B O 1
ATOM 3009 N N . ARG B 1 107 ? 1.495 -21.422 -3.082 1 98.69 107 ARG B N 1
ATOM 3010 C CA . ARG B 1 107 ? 0.39 -22.312 -3.438 1 98.69 107 ARG B CA 1
ATOM 3011 C C . ARG B 1 107 ? -0.319 -21.828 -4.695 1 98.69 107 ARG B C 1
ATOM 3013 O O . ARG B 1 107 ? -0.576 -22.609 -5.613 1 98.69 107 ARG B O 1
ATOM 3020 N N . ARG B 1 108 ? -0.604 -20.516 -4.723 1 98.81 108 ARG B N 1
ATOM 3021 C CA . ARG B 1 108 ? -1.307 -20.078 -5.926 1 98.81 108 ARG B CA 1
ATOM 3022 C C . ARG B 1 108 ? -0.389 -20.109 -7.141 1 98.81 108 ARG B C 1
ATOM 3024 O O . ARG B 1 108 ? -0.849 -20.312 -8.266 1 98.81 108 ARG B O 1
ATOM 3031 N N . THR B 1 109 ? 0.955 -19.953 -7.008 1 98.62 109 THR B N 1
ATOM 3032 C CA . THR B 1 109 ? 1.906 -20.062 -8.109 1 98.62 109 THR B CA 1
ATOM 3033 C C . THR B 1 109 ? 1.952 -21.484 -8.656 1 98.62 109 THR B C 1
ATOM 3035 O O . THR B 1 109 ? 1.868 -21.688 -9.875 1 98.62 109 THR B O 1
ATOM 3038 N N . SER B 1 110 ? 2.061 -22.469 -7.773 1 98.88 110 SER B N 1
ATOM 3039 C CA . SER B 1 110 ? 2.053 -23.859 -8.227 1 98.88 110 SER B CA 1
ATOM 3040 C C . SER B 1 110 ? 0.688 -24.25 -8.789 1 98.88 110 SER B C 1
ATOM 3042 O O . SER B 1 110 ? 0.603 -25.016 -9.758 1 98.88 110 SER B O 1
ATOM 3044 N N . ALA B 1 111 ? -0.396 -23.672 -8.211 1 98.94 111 ALA B N 1
ATOM 3045 C CA . ALA B 1 111 ? -1.732 -23.906 -8.75 1 98.94 111 ALA B CA 1
ATOM 3046 C C . ALA B 1 111 ? -1.863 -23.344 -10.164 1 98.94 111 ALA B C 1
ATOM 3048 O O . ALA B 1 111 ? -2.555 -23.922 -11.008 1 98.94 111 ALA B O 1
ATOM 3049 N N . MET B 1 112 ? -1.226 -22.25 -10.414 1 98.88 112 MET B N 1
ATOM 3050 C CA . MET B 1 112 ? -1.238 -21.688 -11.758 1 98.88 112 MET B CA 1
ATOM 3051 C C . MET B 1 112 ? -0.548 -22.625 -12.75 1 98.88 112 MET B C 1
ATOM 3053 O O . MET B 1 112 ? -1.011 -22.781 -13.875 1 98.88 112 MET B O 1
ATOM 3057 N N . SER B 1 113 ? 0.559 -23.219 -12.352 1 98.88 113 SER B N 1
ATOM 3058 C CA . SER B 1 113 ? 1.194 -24.234 -13.188 1 98.88 113 SER B CA 1
ATOM 3059 C C . SER B 1 113 ? 0.244 -25.391 -13.469 1 98.88 113 SER B C 1
ATOM 3061 O O . SER B 1 113 ? 0.209 -25.922 -14.578 1 98.88 113 SER B O 1
ATOM 3063 N N . MET B 1 114 ? -0.573 -25.781 -12.445 1 98.81 114 MET B N 1
ATOM 3064 C CA . MET B 1 114 ? -1.555 -26.844 -12.617 1 98.81 114 MET B CA 1
ATOM 3065 C C . MET B 1 114 ? -2.641 -26.422 -13.602 1 98.81 114 MET B C 1
ATOM 3067 O O . MET B 1 114 ? -3.102 -27.234 -14.406 1 98.81 114 MET B O 1
ATOM 3071 N N . LEU B 1 115 ? -3.014 -25.188 -13.492 1 98.81 115 LEU B N 1
ATOM 3072 C CA . LEU B 1 115 ? -3.945 -24.688 -14.5 1 98.81 115 LEU B CA 1
ATOM 3073 C C . LEU B 1 115 ? -3.34 -24.781 -15.898 1 98.81 115 LEU B C 1
ATOM 3075 O O . LEU B 1 115 ? -4.023 -25.156 -16.844 1 98.81 115 LEU B O 1
ATOM 3079 N N . GLY B 1 116 ? -2.061 -24.406 -16.031 1 98.62 116 GLY B N 1
ATOM 3080 C CA . GLY B 1 116 ? -1.351 -24.578 -17.281 1 98.62 116 GLY B CA 1
ATOM 3081 C C . GLY B 1 116 ? -1.398 -26 -17.797 1 98.62 116 GLY B C 1
ATOM 3082 O O . GLY B 1 116 ? -1.689 -26.234 -18.984 1 98.62 116 GLY B O 1
ATOM 3083 N N . ILE B 1 117 ? -1.148 -26.969 -16.953 1 98.5 117 ILE B N 1
ATOM 3084 C CA . ILE B 1 117 ? -1.199 -28.375 -17.344 1 98.5 117 ILE B CA 1
ATOM 3085 C C . ILE B 1 117 ? -2.611 -28.734 -17.797 1 98.5 117 ILE B C 1
ATOM 3087 O O . ILE B 1 117 ? -2.791 -29.359 -18.844 1 98.5 117 ILE B O 1
ATOM 3091 N N . ARG B 1 118 ? -3.604 -28.281 -17.094 1 97.56 118 ARG B N 1
ATOM 3092 C CA . ARG B 1 118 ? -5 -28.594 -17.391 1 97.56 118 ARG B CA 1
ATOM 3093 C C . ARG B 1 118 ? -5.395 -28.047 -18.766 1 97.56 118 ARG B C 1
ATOM 3095 O O . ARG B 1 118 ? -6.109 -28.719 -19.516 1 97.56 118 ARG B O 1
ATOM 3102 N N . LEU B 1 119 ? -4.895 -26.922 -19.109 1 97.62 119 LEU B N 1
ATOM 3103 C CA . LEU B 1 119 ? -5.418 -26.234 -20.281 1 97.62 119 LEU B CA 1
ATOM 3104 C C . LEU B 1 119 ? -4.52 -26.453 -21.5 1 97.62 119 LEU B C 1
ATOM 3106 O O . LEU B 1 119 ? -4.965 -26.328 -22.641 1 97.62 119 LEU B O 1
ATOM 3110 N N . LEU B 1 120 ? -3.207 -26.828 -21.25 1 98 120 LEU B N 1
ATOM 3111 C CA . LEU B 1 120 ? -2.258 -26.719 -22.359 1 98 120 LEU B CA 1
ATOM 3112 C C . LEU B 1 120 ? -1.62 -28.078 -22.656 1 98 120 LEU B C 1
ATOM 3114 O O . LEU B 1 120 ? -1.064 -28.281 -23.734 1 98 120 LEU B O 1
ATOM 3118 N N . ALA B 1 121 ? -1.596 -29 -21.688 1 96.69 121 ALA B N 1
ATOM 3119 C CA . ALA B 1 121 ? -1.011 -30.312 -21.969 1 96.69 121 ALA B CA 1
ATOM 3120 C C . ALA B 1 121 ? -1.817 -31.062 -23.016 1 96.69 121 ALA B C 1
ATOM 3122 O O . ALA B 1 121 ? -3.039 -31.172 -22.906 1 96.69 121 ALA B O 1
ATOM 3123 N N . HIS B 1 122 ? -1.219 -31.656 -24.031 1 91.25 122 HIS B N 1
ATOM 3124 C CA . HIS B 1 122 ? -1.884 -32.312 -25.141 1 91.25 122 HIS B CA 1
ATOM 3125 C C . HIS B 1 122 ? -2.48 -33.656 -24.688 1 91.25 122 HIS B C 1
ATOM 3127 O O . HIS B 1 122 ? -3.521 -34.062 -25.203 1 91.25 122 HIS B O 1
ATOM 3133 N N . HIS B 1 123 ? -1.739 -34.281 -23.828 1 90.56 123 HIS B N 1
ATOM 3134 C CA . HIS B 1 123 ? -2.143 -35.625 -23.391 1 90.56 123 HIS B CA 1
ATOM 3135 C C . HIS B 1 123 ? -2.111 -35.75 -21.875 1 90.56 123 HIS B C 1
ATOM 3137 O O . HIS B 1 123 ? -1.738 -34.781 -21.172 1 90.56 123 HIS B O 1
ATOM 3143 N N . LYS B 1 124 ? -2.629 -36.781 -21.484 1 93.19 124 LYS B N 1
ATOM 3144 C CA . LYS B 1 124 ? -2.545 -37.062 -20.047 1 93.19 124 LYS B CA 1
ATOM 3145 C C . LYS B 1 124 ? -1.094 -37.125 -19.578 1 93.19 124 LYS B C 1
ATOM 3147 O O . LYS B 1 124 ? -0.237 -37.688 -20.25 1 93.19 124 LYS B O 1
ATOM 3152 N N . ILE B 1 125 ? -0.88 -36.562 -18.391 1 94.56 125 ILE B N 1
ATOM 3153 C CA . ILE B 1 125 ? 0.518 -36.469 -17.984 1 94.56 125 ILE B CA 1
ATOM 3154 C C . ILE B 1 125 ? 0.865 -37.625 -17.078 1 94.56 125 ILE B C 1
ATOM 3156 O O . ILE B 1 125 ? 0.027 -38.094 -16.297 1 94.56 125 ILE B O 1
ATOM 3160 N N . GLY B 1 126 ? 2.078 -38.156 -17.281 1 96.81 126 GLY B N 1
ATOM 3161 C CA . GLY B 1 126 ? 2.594 -39.25 -16.484 1 96.81 126 GLY B CA 1
ATOM 3162 C C . GLY B 1 126 ? 3.963 -38.969 -15.891 1 96.81 126 GLY B C 1
ATOM 3163 O O . GLY B 1 126 ? 4.316 -39.531 -14.844 1 96.81 126 GLY B O 1
ATOM 3164 N N . ARG B 1 127 ? 4.711 -38.156 -16.531 1 97.81 127 ARG B N 1
ATOM 3165 C CA . ARG B 1 127 ? 6.07 -37.844 -16.109 1 97.81 127 ARG B CA 1
ATOM 3166 C C . ARG B 1 127 ? 6.32 -36.344 -16.141 1 97.81 127 ARG B C 1
ATOM 3168 O O . ARG B 1 127 ? 6.211 -35.719 -17.203 1 97.81 127 ARG B O 1
ATOM 3175 N N . VAL B 1 128 ? 6.711 -35.844 -15.008 1 98.5 128 VAL B N 1
ATOM 3176 C CA . VAL B 1 128 ? 6.969 -34.406 -14.891 1 98.5 128 VAL B CA 1
ATOM 3177 C C . VAL B 1 128 ? 8.391 -34.188 -14.367 1 98.5 128 VAL B C 1
ATOM 3179 O O . VAL B 1 128 ? 8.836 -34.875 -13.453 1 98.5 128 VAL B O 1
ATOM 3182 N N . LEU B 1 129 ? 9.102 -33.25 -15.031 1 98.69 129 LEU B N 1
ATOM 3183 C CA . LEU B 1 129 ? 10.398 -32.781 -14.531 1 98.69 129 LEU B CA 1
ATOM 3184 C C . LEU B 1 129 ? 10.273 -31.422 -13.875 1 98.69 129 LEU B C 1
ATOM 3186 O O . LEU B 1 129 ? 9.75 -30.484 -14.477 1 98.69 129 LEU B O 1
ATOM 3190 N N . ILE B 1 130 ? 10.672 -31.312 -12.633 1 98.75 130 ILE B N 1
ATOM 3191 C CA . ILE B 1 130 ? 10.82 -30.031 -11.953 1 98.75 130 ILE B CA 1
ATOM 3192 C C . ILE B 1 130 ? 12.305 -29.672 -11.82 1 98.75 130 ILE B C 1
ATOM 3194 O O . ILE B 1 130 ? 13.086 -30.469 -11.289 1 98.75 130 ILE B O 1
ATOM 3198 N N . ILE B 1 131 ? 12.672 -28.562 -12.398 1 98.5 131 ILE B N 1
ATOM 3199 C CA . ILE B 1 131 ? 14.047 -28.078 -12.289 1 98.5 131 ILE B CA 1
ATOM 3200 C C . ILE B 1 131 ? 14.117 -26.984 -11.219 1 98.5 131 ILE B C 1
ATOM 3202 O O . ILE B 1 131 ? 13.594 -25.891 -11.406 1 98.5 131 ILE B O 1
ATOM 3206 N N . GLY B 1 132 ? 14.766 -27.266 -10.148 1 97.81 132 GLY B N 1
ATOM 3207 C CA . GLY B 1 132 ? 14.836 -26.453 -8.945 1 97.81 132 GLY B CA 1
ATOM 3208 C C . GLY B 1 132 ? 14.508 -27.219 -7.68 1 97.81 132 GLY B C 1
ATOM 3209 O O . GLY B 1 132 ? 13.781 -28.219 -7.727 1 97.81 132 GLY B O 1
ATOM 3210 N N . THR B 1 133 ? 15.055 -26.75 -6.586 1 97.25 133 THR B N 1
ATOM 3211 C CA . THR B 1 133 ? 14.844 -27.453 -5.32 1 97.25 133 THR B CA 1
ATOM 3212 C C . THR B 1 133 ? 14.445 -26.469 -4.223 1 97.25 133 THR B C 1
ATOM 3214 O O . THR B 1 133 ? 14.688 -26.719 -3.039 1 97.25 133 THR B O 1
ATOM 3217 N N . GLY B 1 134 ? 13.898 -25.328 -4.555 1 94.25 134 GLY B N 1
ATOM 3218 C CA . GLY B 1 134 ? 13.469 -24.328 -3.592 1 94.25 134 GLY B CA 1
ATOM 3219 C C . GLY B 1 134 ? 12.008 -24.453 -3.209 1 94.25 134 GLY B C 1
ATOM 3220 O O . GLY B 1 134 ? 11.391 -25.5 -3.428 1 94.25 134 GLY B O 1
ATOM 3221 N N . THR B 1 135 ? 11.484 -23.359 -2.65 1 94.44 135 THR B N 1
ATOM 3222 C CA . THR B 1 135 ? 10.125 -23.312 -2.117 1 94.44 135 THR B CA 1
ATOM 3223 C C . THR B 1 135 ? 9.109 -23.641 -3.203 1 94.44 135 THR B C 1
ATOM 3225 O O . THR B 1 135 ? 8.141 -24.375 -2.957 1 94.44 135 THR B O 1
ATOM 3228 N N . GLN B 1 136 ? 9.328 -23.156 -4.367 1 97.06 136 GLN B N 1
ATOM 3229 C CA . GLN B 1 136 ? 8.367 -23.422 -5.434 1 97.06 136 GLN B CA 1
ATOM 3230 C C . GLN B 1 136 ? 8.445 -24.875 -5.898 1 97.06 136 GLN B C 1
ATOM 3232 O O . GLN B 1 136 ? 7.449 -25.438 -6.359 1 97.06 136 GLN B O 1
ATOM 3237 N N . ALA B 1 137 ? 9.609 -25.516 -5.84 1 98.44 137 ALA B N 1
ATOM 3238 C CA . ALA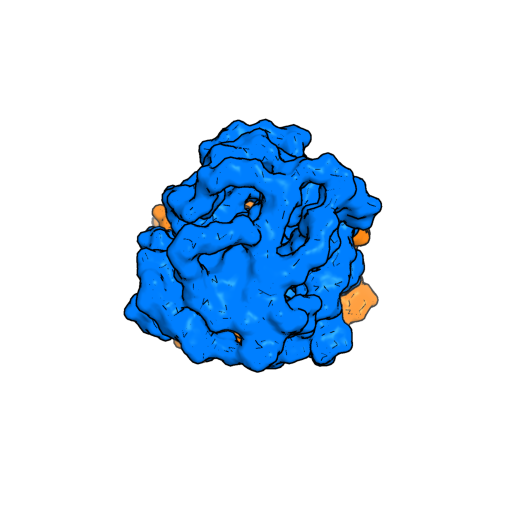 B 1 137 ? 9.672 -26.938 -6.109 1 98.44 137 ALA B CA 1
ATOM 3239 C C . ALA B 1 137 ? 8.789 -27.719 -5.141 1 98.44 137 ALA B C 1
ATOM 3241 O O . ALA B 1 137 ? 8.023 -28.609 -5.555 1 98.44 137 ALA B O 1
ATOM 3242 N N . VAL B 1 138 ? 8.852 -27.328 -3.875 1 97.88 138 VAL B N 1
ATOM 3243 C CA . VAL B 1 138 ? 8.047 -27.969 -2.842 1 97.88 138 VAL B CA 1
ATOM 3244 C C . VAL B 1 138 ? 6.562 -27.797 -3.158 1 97.88 138 VAL B C 1
ATOM 3246 O O . VAL B 1 138 ? 5.801 -28.766 -3.17 1 97.88 138 VAL B O 1
ATOM 3249 N N . ALA B 1 139 ? 6.172 -26.625 -3.441 1 98.44 139 ALA B N 1
ATOM 3250 C CA . ALA B 1 139 ? 4.766 -26.328 -3.707 1 98.44 139 ALA B CA 1
ATOM 3251 C C . ALA B 1 139 ? 4.266 -27.078 -4.934 1 98.44 139 ALA B C 1
ATOM 3253 O O . ALA B 1 139 ? 3.129 -27.562 -4.953 1 98.44 139 ALA B O 1
ATOM 3254 N N . HIS B 1 140 ? 5.105 -27.156 -5.969 1 98.88 140 HIS B N 1
ATOM 3255 C CA . HIS B 1 140 ? 4.703 -27.859 -7.184 1 98.88 140 HIS B CA 1
ATOM 3256 C C . HIS B 1 140 ? 4.578 -29.359 -6.934 1 98.88 140 HIS B C 1
ATOM 3258 O O . HIS B 1 140 ? 3.67 -30.016 -7.465 1 98.88 140 HIS B O 1
ATOM 3264 N N . VAL B 1 141 ? 5.461 -29.938 -6.105 1 98.81 141 VAL B N 1
ATOM 3265 C CA . VAL B 1 141 ? 5.324 -31.344 -5.734 1 98.81 141 VAL B CA 1
ATOM 3266 C C . VAL B 1 141 ? 4.016 -31.547 -4.973 1 98.81 141 VAL B C 1
ATOM 3268 O O . VAL B 1 141 ? 3.277 -32.5 -5.246 1 98.81 141 VAL B O 1
ATOM 3271 N N . GLN B 1 142 ? 3.697 -30.625 -4.082 1 98.69 142 GLN B N 1
ATOM 3272 C CA . GLN B 1 142 ? 2.457 -30.719 -3.32 1 98.69 142 GLN B CA 1
ATOM 3273 C C . GLN B 1 142 ? 1.24 -30.625 -4.234 1 98.69 142 GLN B C 1
ATOM 3275 O O . GLN B 1 142 ? 0.283 -31.391 -4.09 1 98.69 142 GLN B O 1
ATOM 3280 N N . ALA B 1 143 ? 1.273 -29.75 -5.156 1 98.88 143 ALA B N 1
ATOM 3281 C CA . ALA B 1 143 ? 0.159 -29.562 -6.082 1 98.88 143 ALA B CA 1
ATOM 3282 C C . ALA B 1 143 ? -0.026 -30.781 -6.969 1 98.88 143 ALA B C 1
ATOM 3284 O O . ALA B 1 143 ? -1.148 -31.266 -7.152 1 98.88 143 ALA B O 1
ATOM 3285 N N . LEU B 1 144 ? 1.09 -31.328 -7.535 1 98.81 144 LEU B N 1
ATOM 3286 C CA . LEU B 1 144 ? 1.032 -32.531 -8.367 1 98.81 144 LEU B CA 1
ATOM 3287 C C . LEU B 1 144 ? 0.524 -33.719 -7.566 1 98.81 144 LEU B C 1
ATOM 3289 O O . LEU B 1 144 ? -0.254 -34.531 -8.078 1 98.81 144 LEU B O 1
ATOM 3293 N N . SER B 1 145 ? 0.948 -33.781 -6.32 1 98.25 145 SER B N 1
ATOM 3294 C CA . SER B 1 145 ? 0.484 -34.875 -5.457 1 98.25 145 SER B CA 1
ATOM 3295 C C . SER B 1 145 ? -1.029 -34.812 -5.27 1 98.25 145 SER B C 1
ATOM 3297 O O . SER B 1 145 ? -1.696 -35.875 -5.277 1 98.25 145 SER B O 1
ATOM 3299 N N . ALA B 1 146 ? -1.506 -33.688 -5.145 1 98.31 146 ALA B N 1
ATOM 3300 C CA . ALA B 1 146 ? -2.926 -33.5 -4.859 1 98.31 146 ALA B CA 1
ATOM 3301 C C . ALA B 1 146 ? -3.77 -33.719 -6.113 1 98.31 146 ALA B C 1
ATOM 3303 O O . ALA B 1 146 ? -4.875 -34.281 -6.039 1 98.31 146 ALA B O 1
ATOM 3304 N N . LEU B 1 147 ? -3.277 -33.375 -7.281 1 98.5 147 LEU B N 1
ATOM 3305 C CA . LEU B 1 147 ? -4.137 -33.312 -8.453 1 98.5 147 LEU B CA 1
ATOM 3306 C C . LEU B 1 147 ? -3.824 -34.406 -9.445 1 98.5 147 LEU B C 1
ATOM 3308 O O . LEU B 1 147 ? -4.656 -34.75 -10.289 1 98.5 147 LEU B O 1
ATOM 3312 N N . TYR B 1 148 ? -2.619 -34.938 -9.398 1 98.19 148 TYR B N 1
ATOM 3313 C CA . TYR B 1 148 ? -2.182 -35.969 -10.32 1 98.19 148 TYR B CA 1
ATOM 3314 C C . TYR B 1 148 ? -1.509 -37.125 -9.562 1 98.19 148 TYR B C 1
ATOM 3316 O O . TYR B 1 148 ? -0.364 -37.469 -9.852 1 98.19 148 TYR B O 1
ATOM 3324 N N . PRO B 1 149 ? -2.223 -37.719 -8.68 1 97.69 149 PRO B N 1
ATOM 3325 C CA . PRO B 1 149 ? -1.614 -38.812 -7.945 1 97.69 149 PRO B CA 1
ATOM 3326 C C . PRO B 1 149 ? -1.188 -39.969 -8.859 1 97.69 149 PRO B C 1
ATOM 3328 O O . PRO B 1 149 ? -1.837 -40.219 -9.875 1 97.69 149 PRO B O 1
ATOM 3331 N N . GLY B 1 150 ? -0.089 -40.625 -8.539 1 97.62 150 GLY B N 1
ATOM 3332 C CA . GLY B 1 150 ? 0.357 -41.812 -9.242 1 97.62 150 GLY B CA 1
ATOM 3333 C C . GLY B 1 150 ? 1.392 -41.531 -10.312 1 97.62 150 GLY B C 1
ATOM 3334 O O . GLY B 1 150 ? 2.057 -42.438 -10.812 1 97.62 150 GLY B O 1
ATOM 3335 N N . ILE B 1 151 ? 1.623 -40.25 -10.555 1 97.75 151 ILE B N 1
ATOM 3336 C CA . ILE B 1 151 ? 2.568 -39.938 -11.617 1 97.75 151 ILE B CA 1
ATOM 3337 C C . ILE B 1 151 ? 3.994 -40 -11.078 1 97.75 151 ILE B C 1
ATOM 3339 O O . ILE B 1 151 ? 4.203 -40.156 -9.875 1 97.75 151 ILE B O 1
ATOM 3343 N N . THR B 1 152 ? 4.922 -39.844 -12.078 1 98 152 THR B N 1
ATOM 3344 C CA . THR B 1 152 ? 6.332 -39.719 -11.727 1 98 152 THR B CA 1
ATOM 3345 C C . THR B 1 152 ? 6.797 -38.281 -11.844 1 98 152 THR B C 1
ATOM 3347 O O . THR B 1 152 ? 6.551 -37.625 -12.859 1 98 152 THR B O 1
ATOM 3350 N N . VAL B 1 153 ? 7.406 -37.844 -10.797 1 98.62 153 VAL B N 1
ATOM 3351 C CA . VAL B 1 153 ? 8.016 -36.5 -10.789 1 98.62 153 VAL B CA 1
ATOM 3352 C C . VAL B 1 153 ? 9.516 -36.625 -10.57 1 98.62 153 VAL B C 1
ATOM 3354 O O . VAL B 1 153 ? 9.961 -37.188 -9.555 1 98.62 153 VAL B O 1
ATOM 3357 N N . ALA B 1 154 ? 10.305 -36.188 -11.57 1 98.56 154 ALA B N 1
ATOM 3358 C CA . ALA B 1 154 ? 11.758 -36.125 -11.461 1 98.56 154 ALA B CA 1
ATOM 3359 C C . ALA B 1 154 ? 12.219 -34.719 -11.07 1 98.56 154 ALA B C 1
ATOM 3361 O O . ALA B 1 154 ? 11.648 -33.75 -11.531 1 98.56 154 ALA B O 1
ATOM 3362 N N . ILE B 1 155 ? 13.266 -34.688 -10.203 1 98.56 155 ILE B N 1
ATOM 3363 C CA . ILE B 1 155 ? 13.82 -33.438 -9.734 1 98.56 155 ILE B CA 1
ATOM 3364 C C . ILE B 1 155 ? 15.219 -33.25 -10.305 1 98.56 155 ILE B C 1
ATOM 3366 O O . ILE B 1 155 ? 16.062 -34.125 -10.219 1 98.56 155 ILE B O 1
ATOM 3370 N N . ARG B 1 156 ? 15.445 -32.094 -10.945 1 97.88 156 ARG B N 1
ATOM 3371 C CA . ARG B 1 156 ? 16.781 -31.641 -11.328 1 97.88 156 ARG B CA 1
ATOM 3372 C C . ARG B 1 156 ? 17.219 -30.438 -10.5 1 97.88 156 ARG B C 1
ATOM 3374 O O . ARG B 1 156 ? 16.516 -29.422 -10.438 1 97.88 156 ARG B O 1
ATOM 3381 N N . GLY B 1 157 ? 18.266 -30.594 -9.75 1 95.19 157 GLY B N 1
ATOM 3382 C CA . GLY B 1 157 ? 18.891 -29.5 -9.008 1 95.19 157 GLY B CA 1
ATOM 3383 C C . GLY B 1 157 ? 20.266 -29.125 -9.523 1 95.19 157 GLY B C 1
ATOM 3384 O O . GLY B 1 157 ? 20.688 -29.609 -10.586 1 95.19 157 GLY B O 1
ATOM 3385 N N . ARG B 1 158 ? 21 -28.234 -8.875 1 92.31 158 ARG B N 1
ATOM 3386 C CA . ARG B 1 158 ? 22.359 -27.828 -9.242 1 92.31 158 ARG B CA 1
ATOM 3387 C C . ARG B 1 158 ? 23.328 -29 -9.164 1 92.31 158 ARG B C 1
ATOM 3389 O O . ARG B 1 158 ? 24.328 -29.031 -9.898 1 92.31 158 ARG B O 1
ATOM 3396 N N . SER B 1 159 ? 22.953 -29.906 -8.281 1 93.81 159 SER B N 1
ATOM 3397 C CA . SER B 1 159 ? 23.688 -31.172 -8.172 1 93.81 159 SER B CA 1
ATOM 3398 C C . SER B 1 159 ? 22.75 -32.344 -7.914 1 93.81 159 SER B C 1
ATOM 3400 O O . SER B 1 159 ? 21.625 -32.156 -7.461 1 93.81 159 SER B O 1
ATOM 3402 N N . HIS B 1 160 ? 23.234 -33.469 -8.242 1 94.44 160 HIS B N 1
ATOM 3403 C CA . HIS B 1 160 ? 22.469 -34.688 -7.977 1 94.44 160 HIS B CA 1
ATOM 3404 C C . HIS B 1 160 ? 22.172 -34.844 -6.488 1 94.44 160 HIS B C 1
ATOM 3406 O O . HIS B 1 160 ? 21.078 -35.281 -6.109 1 94.44 160 HIS B O 1
ATOM 3412 N N . ASP B 1 161 ? 23.078 -34.406 -5.676 1 95.44 161 ASP B N 1
ATOM 3413 C CA . ASP B 1 161 ? 22.922 -34.531 -4.23 1 95.44 161 ASP B CA 1
ATOM 3414 C C . ASP B 1 161 ? 21.797 -33.656 -3.725 1 95.44 161 ASP B C 1
ATOM 3416 O O . ASP B 1 161 ? 21.016 -34.062 -2.85 1 95.44 161 ASP B O 1
ATOM 3420 N N . ARG B 1 162 ? 21.719 -32.531 -4.289 1 95.94 162 ARG B N 1
ATOM 3421 C CA . ARG B 1 162 ? 20.641 -31.625 -3.9 1 95.94 162 ARG B CA 1
ATOM 3422 C C . ARG B 1 162 ? 19.281 -32.188 -4.301 1 95.94 162 ARG B C 1
ATOM 3424 O O . ARG B 1 162 ? 18.328 -32.094 -3.537 1 95.94 162 ARG B O 1
ATOM 3431 N N . ALA B 1 163 ? 19.234 -32.719 -5.504 1 97.62 163 ALA B N 1
ATOM 3432 C CA . ALA B 1 163 ? 18 -33.344 -5.969 1 97.62 163 ALA B CA 1
ATOM 3433 C C . ALA B 1 163 ? 17.609 -34.531 -5.098 1 97.62 163 ALA B C 1
ATOM 3435 O O . ALA B 1 163 ? 16.438 -34.688 -4.734 1 97.62 163 ALA B O 1
ATOM 3436 N N . ALA B 1 164 ? 18.562 -35.312 -4.758 1 97.69 164 ALA B N 1
ATOM 3437 C CA . ALA B 1 164 ? 18.312 -36.5 -3.924 1 97.69 164 ALA B CA 1
ATOM 3438 C C . ALA B 1 164 ? 17.844 -36.094 -2.531 1 97.69 164 ALA B C 1
ATOM 3440 O O . ALA B 1 164 ? 16.906 -36.688 -1.988 1 97.69 164 ALA B O 1
ATOM 3441 N N . ALA B 1 165 ? 18.484 -35.094 -1.988 1 97.75 165 ALA B N 1
ATOM 3442 C CA . ALA B 1 165 ? 18.109 -34.594 -0.67 1 97.75 165 ALA B CA 1
ATOM 3443 C C . ALA B 1 165 ? 16.672 -34.062 -0.683 1 97.75 165 ALA B C 1
ATOM 3445 O O . ALA B 1 165 ? 15.898 -34.344 0.239 1 97.75 165 ALA B O 1
ATOM 3446 N N . PHE B 1 166 ? 16.422 -33.344 -1.68 1 98.25 166 PHE B N 1
ATOM 3447 C CA . PHE B 1 166 ? 15.062 -32.812 -1.844 1 98.25 166 PHE B CA 1
ATOM 3448 C C . PHE B 1 166 ? 14.055 -33.969 -1.878 1 98.25 166 PHE B C 1
ATOM 3450 O O . PHE B 1 166 ? 13.039 -33.906 -1.172 1 98.25 166 PHE B O 1
ATOM 3457 N N . CYS B 1 167 ? 14.281 -34.938 -2.725 1 98.38 167 CYS B N 1
ATOM 3458 C CA . CYS B 1 167 ? 13.359 -36.062 -2.891 1 98.38 167 CYS B CA 1
ATOM 3459 C C . CYS B 1 167 ? 13.156 -36.812 -1.575 1 98.38 167 CYS B C 1
ATOM 3461 O O . CYS B 1 167 ? 12.039 -37.219 -1.256 1 98.38 167 CYS B O 1
ATOM 3463 N N . ALA B 1 168 ? 14.195 -36.938 -0.84 1 97.75 168 ALA B N 1
ATOM 3464 C CA . ALA B 1 168 ? 14.102 -37.625 0.449 1 97.75 168 ALA B CA 1
ATOM 3465 C C . ALA B 1 168 ? 13.258 -36.812 1.436 1 97.75 168 ALA B C 1
ATOM 3467 O O . ALA B 1 168 ? 12.398 -37.375 2.125 1 97.75 168 ALA B O 1
ATOM 3468 N N . GLU B 1 169 ? 13.484 -35.594 1.429 1 97.81 169 GLU B N 1
ATOM 3469 C CA . GLU B 1 169 ? 12.82 -34.719 2.375 1 97.81 169 GLU B CA 1
ATOM 3470 C C . GLU B 1 169 ? 11.328 -34.625 2.082 1 97.81 169 GLU B C 1
ATOM 3472 O O . GLU B 1 169 ? 10.516 -34.5 3.002 1 97.81 169 GLU B O 1
ATOM 3477 N N . HIS B 1 170 ? 10.961 -34.625 0.856 1 98.06 170 HIS B N 1
ATOM 3478 C CA . HIS B 1 170 ? 9.578 -34.344 0.482 1 98.06 170 HIS B CA 1
ATOM 3479 C C . HIS B 1 170 ? 8.898 -35.594 -0.086 1 98.06 170 HIS B C 1
ATOM 3481 O O . HIS B 1 170 ? 7.93 -35.469 -0.844 1 98.06 170 HIS B O 1
ATOM 3487 N N . ALA B 1 171 ? 9.391 -36.75 0.257 1 95.88 171 ALA B N 1
ATOM 3488 C CA . ALA B 1 171 ? 8.82 -38.031 -0.178 1 95.88 171 ALA B CA 1
ATOM 3489 C C . ALA B 1 171 ? 7.332 -38.094 0.166 1 95.88 171 ALA B C 1
ATOM 3491 O O . ALA B 1 171 ? 6.906 -37.625 1.217 1 95.88 171 ALA B O 1
ATOM 3492 N N . THR B 1 172 ? 6.559 -38.594 -0.658 1 97.12 172 THR B N 1
ATOM 3493 C CA . THR B 1 172 ? 5.117 -38.781 -0.503 1 97.12 172 THR B CA 1
ATOM 3494 C C . THR B 1 172 ? 4.656 -40.062 -1.143 1 97.12 172 THR B C 1
ATOM 3496 O O . THR B 1 172 ? 5.207 -40.5 -2.158 1 97.12 172 THR B O 1
ATOM 3499 N N . PRO B 1 173 ? 3.588 -40.719 -0.572 1 96.25 173 PRO B N 1
ATOM 3500 C CA . PRO B 1 173 ? 3.043 -41.938 -1.188 1 96.25 173 PRO B CA 1
ATOM 3501 C C . PRO B 1 173 ? 2.156 -41.656 -2.393 1 96.25 173 PRO B C 1
ATOM 3503 O O . PRO B 1 173 ? 1.746 -42.562 -3.105 1 96.25 173 PRO B O 1
ATOM 3506 N N . MET B 1 174 ? 1.938 -40.406 -2.664 1 97 174 MET B N 1
ATOM 3507 C CA . MET B 1 174 ? 0.945 -40.031 -3.67 1 97 174 MET B CA 1
ATOM 3508 C C . MET B 1 174 ? 1.547 -40.062 -5.07 1 97 174 MET B C 1
ATOM 3510 O O . MET B 1 174 ? 0.819 -40.156 -6.062 1 97 174 MET B O 1
ATOM 3514 N N . LEU B 1 175 ? 2.867 -39.906 -5.184 1 96.31 175 LEU B N 1
ATOM 3515 C CA . LEU B 1 175 ? 3.551 -39.969 -6.469 1 96.31 175 LEU B CA 1
ATOM 3516 C C . LEU B 1 175 ? 4.969 -40.5 -6.305 1 96.31 175 LEU B C 1
ATOM 3518 O O . LEU B 1 175 ? 5.453 -40.656 -5.18 1 96.31 175 LEU B O 1
ATOM 3522 N N . THR B 1 176 ? 5.562 -40.938 -7.441 1 97.88 176 THR B N 1
ATOM 3523 C CA . THR B 1 176 ? 6.969 -41.312 -7.438 1 97.88 176 THR B CA 1
ATOM 3524 C C . THR B 1 176 ? 7.863 -40.094 -7.598 1 97.88 176 THR B C 1
ATOM 3526 O O . THR B 1 176 ? 7.859 -39.438 -8.648 1 97.88 176 THR B O 1
ATOM 3529 N N . LEU B 1 177 ? 8.523 -39.75 -6.543 1 98.38 177 LEU B N 1
ATOM 3530 C CA . LEU B 1 177 ? 9.43 -38.625 -6.527 1 98.38 177 LEU B CA 1
ATOM 3531 C C . LEU B 1 177 ? 10.883 -39.062 -6.512 1 98.38 177 LEU B C 1
ATOM 3533 O O . LEU B 1 177 ? 11.312 -39.75 -5.582 1 98.38 177 LEU B O 1
ATOM 3537 N N . ARG B 1 178 ? 11.688 -38.688 -7.516 1 97.75 178 ARG B N 1
ATOM 3538 C CA . ARG B 1 178 ? 13.07 -39.156 -7.609 1 97.75 178 ARG B CA 1
ATOM 3539 C C . ARG B 1 178 ? 13.938 -38.125 -8.328 1 97.75 178 ARG B C 1
ATOM 3541 O O . ARG B 1 178 ? 13.422 -37.281 -9.07 1 97.75 178 ARG B O 1
ATOM 3548 N N . PRO B 1 179 ? 15.227 -38.156 -8.078 1 97.81 179 PRO B N 1
ATOM 3549 C CA . PRO B 1 179 ? 16.109 -37.312 -8.906 1 97.81 179 PRO B CA 1
ATOM 3550 C C . PRO B 1 179 ? 16.062 -37.688 -10.383 1 97.81 179 PRO B C 1
ATOM 3552 O O . PRO B 1 179 ? 15.812 -38.875 -10.719 1 97.81 179 PRO B O 1
ATOM 3555 N N . GLU B 1 180 ? 16.25 -36.719 -11.172 1 96.88 180 GLU B N 1
ATOM 3556 C CA . GLU B 1 180 ? 16.328 -37 -12.609 1 96.88 180 GLU B CA 1
ATOM 3557 C C . GLU B 1 180 ? 17.484 -37.938 -12.922 1 96.88 180 GLU B C 1
ATOM 3559 O O . GLU B 1 180 ? 18.578 -37.781 -12.375 1 96.88 180 GLU B O 1
ATOM 3564 N N . GLY B 1 181 ? 17.219 -38.875 -13.812 1 93.31 181 GLY B N 1
ATOM 3565 C CA . GLY B 1 181 ? 18.234 -39.812 -14.266 1 93.31 181 GLY B CA 1
ATOM 3566 C C . GLY B 1 181 ? 19.016 -39.281 -15.469 1 93.31 181 GLY B C 1
ATOM 3567 O O . GLY B 1 181 ? 18.703 -38.219 -16.016 1 93.31 181 GLY B O 1
ATOM 3568 N N . THR B 1 182 ? 19.953 -40.125 -15.766 1 88.25 182 THR B N 1
ATOM 3569 C CA . THR B 1 182 ? 20.734 -39.844 -16.953 1 88.25 182 THR B CA 1
ATOM 3570 C C . THR B 1 182 ? 19.969 -40.25 -18.219 1 88.25 182 THR B C 1
ATOM 3572 O O . THR B 1 182 ? 19.328 -41.281 -18.234 1 88.25 182 THR B O 1
ATOM 3575 N N . ASP B 1 183 ? 19.984 -39.5 -19.266 1 83.75 183 ASP B N 1
ATOM 3576 C CA . ASP B 1 183 ? 19.422 -39.781 -20.578 1 83.75 183 ASP B CA 1
ATOM 3577 C C . ASP B 1 183 ? 17.953 -40.188 -20.484 1 83.75 183 ASP B C 1
ATOM 3579 O O . ASP B 1 183 ? 17.547 -41.219 -21.047 1 83.75 183 ASP B O 1
ATOM 3583 N N . GLU B 1 184 ? 17.266 -39.469 -19.672 1 87.25 184 GLU B N 1
ATOM 3584 C CA . GLU B 1 184 ? 15.859 -39.781 -19.5 1 87.25 184 GLU B CA 1
ATOM 3585 C C . GLU B 1 184 ? 15.062 -39.5 -20.766 1 87.25 184 GLU B C 1
ATOM 3587 O O . GLU B 1 184 ? 15.391 -38.562 -21.5 1 87.25 184 GLU B O 1
ATOM 3592 N N . ALA B 1 185 ? 14.047 -40.312 -20.984 1 83.56 185 ALA B N 1
ATOM 3593 C CA . ALA B 1 185 ? 13.062 -40.062 -22.016 1 83.56 185 ALA B CA 1
ATOM 3594 C C . ALA B 1 185 ? 12.406 -38.688 -21.812 1 83.56 185 ALA B C 1
ATOM 3596 O O . ALA B 1 185 ? 12.461 -38.125 -20.703 1 83.56 185 ALA B O 1
ATOM 3597 N N . PRO B 1 186 ? 11.766 -38.25 -22.891 1 89.19 186 PRO B N 1
ATOM 3598 C CA . PRO B 1 186 ? 11.125 -36.938 -22.766 1 89.19 186 PRO B CA 1
ATOM 3599 C C . PRO B 1 186 ? 10.016 -36.906 -21.719 1 89.19 186 PRO B C 1
ATOM 3601 O O . PRO B 1 186 ? 9.289 -37.875 -21.562 1 89.19 186 PRO B O 1
ATOM 3604 N N . PHE B 1 187 ? 9.977 -35.969 -21.016 1 96.75 187 PHE B N 1
ATOM 3605 C CA . PHE B 1 187 ? 8.93 -35.719 -20.031 1 96.75 187 PHE B CA 1
ATOM 3606 C C . PHE B 1 187 ? 7.688 -35.125 -20.703 1 96.75 187 PHE B C 1
ATOM 3608 O O . PHE B 1 187 ? 7.785 -34.5 -21.75 1 96.75 187 PHE B O 1
ATOM 3615 N N . ASP B 1 188 ? 6.512 -35.375 -20.047 1 97.75 188 ASP B N 1
ATOM 3616 C CA . ASP B 1 188 ? 5.273 -34.781 -20.531 1 97.75 188 ASP B CA 1
ATOM 3617 C C . ASP B 1 188 ? 5.223 -33.281 -20.203 1 97.75 188 ASP B C 1
ATOM 3619 O O . ASP B 1 188 ? 4.621 -32.531 -20.953 1 97.75 188 ASP B O 1
ATOM 3623 N N . VAL B 1 189 ? 5.809 -32.969 -19.062 1 98.56 189 VAL B N 1
ATOM 3624 C CA . VAL B 1 189 ? 5.852 -31.609 -18.594 1 98.56 189 VAL B CA 1
ATOM 3625 C C . VAL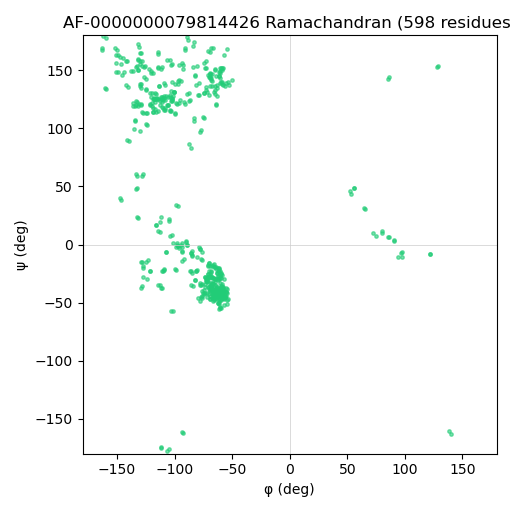 B 1 189 ? 7.215 -31.312 -17.969 1 98.56 189 VAL B C 1
ATOM 3627 O O . VAL B 1 189 ? 7.758 -32.125 -17.234 1 98.56 189 VAL B O 1
ATOM 3630 N N . VAL B 1 190 ? 7.766 -30.141 -18.312 1 98.69 190 VAL B N 1
ATOM 3631 C CA . VAL B 1 190 ? 8.953 -29.609 -17.656 1 98.69 190 VAL B CA 1
ATOM 3632 C C . VAL B 1 190 ? 8.633 -28.281 -16.984 1 98.69 190 VAL B C 1
ATOM 3634 O O . VAL B 1 190 ? 8.109 -27.375 -17.641 1 98.69 190 VAL B O 1
ATOM 3637 N N . ILE B 1 191 ? 8.93 -28.188 -15.656 1 98.88 191 ILE B N 1
ATOM 3638 C CA . ILE B 1 191 ? 8.664 -26.969 -14.898 1 98.88 191 ILE B CA 1
ATOM 3639 C C . ILE B 1 191 ? 9.977 -26.422 -14.32 1 98.88 191 ILE B C 1
ATOM 3641 O O . ILE B 1 191 ? 10.68 -27.141 -13.594 1 98.88 191 ILE B O 1
ATOM 3645 N N . THR B 1 192 ? 10.281 -25.203 -14.68 1 98.75 192 THR B N 1
ATOM 3646 C CA . THR B 1 192 ? 11.469 -24.578 -14.125 1 98.75 192 THR B CA 1
ATOM 3647 C C . THR B 1 192 ? 11.102 -23.594 -13.016 1 98.75 192 THR B C 1
ATOM 3649 O O . THR B 1 192 ? 10.289 -22.688 -13.227 1 98.75 192 THR B O 1
ATOM 3652 N N . VAL B 1 193 ? 11.695 -23.766 -11.805 1 98.06 193 VAL B N 1
ATOM 3653 C CA . VAL B 1 193 ? 11.328 -22.984 -10.633 1 98.06 193 VAL B CA 1
ATOM 3654 C C . VAL B 1 193 ? 12.586 -22.484 -9.922 1 98.06 193 VAL B C 1
ATOM 3656 O O . VAL B 1 193 ? 12.703 -22.609 -8.695 1 98.06 193 VAL B O 1
ATOM 3659 N N . THR B 1 194 ? 13.508 -21.922 -10.672 1 95.94 194 THR B N 1
ATOM 3660 C CA . THR B 1 194 ? 14.758 -21.406 -10.125 1 95.94 194 THR B CA 1
ATOM 3661 C C . THR B 1 194 ? 14.828 -19.891 -10.281 1 95.94 194 THR B C 1
ATOM 3663 O O . THR B 1 194 ? 14.07 -19.297 -11.055 1 95.94 194 THR B O 1
ATOM 3666 N N . SER B 1 195 ? 15.797 -19.266 -9.539 1 91.19 195 SER B N 1
ATOM 3667 C CA . SER B 1 195 ? 16.094 -17.844 -9.703 1 91.19 195 SER B CA 1
ATOM 3668 C C . SER B 1 195 ? 17.312 -17.641 -10.594 1 91.19 195 SER B C 1
ATOM 3670 O O . SER B 1 195 ?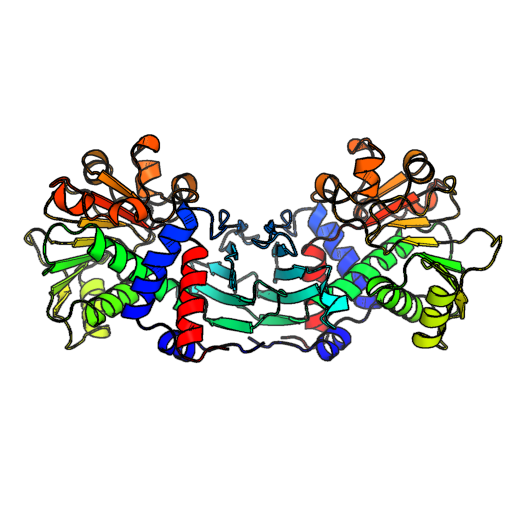 18.078 -16.703 -10.391 1 91.19 195 SER B O 1
ATOM 3672 N N . SER B 1 196 ? 17.469 -18.516 -11.578 1 94.12 196 SER B N 1
ATOM 3673 C CA . SER B 1 196 ? 18.672 -18.516 -12.391 1 94.12 196 SER B CA 1
ATOM 3674 C C . SER B 1 196 ? 18.734 -17.281 -13.281 1 94.12 196 SER B C 1
ATOM 3676 O O . SER B 1 196 ? 17.719 -16.828 -13.797 1 94.12 196 SER B O 1
ATOM 3678 N N . VAL B 1 197 ? 19.938 -16.766 -13.453 1 94.38 197 VAL B N 1
ATOM 3679 C CA . VAL B 1 197 ? 20.156 -15.664 -14.391 1 94.38 197 VAL B CA 1
ATOM 3680 C C . VAL B 1 197 ? 20.766 -16.203 -15.688 1 94.38 197 VAL B C 1
ATOM 3682 O O . VAL B 1 197 ? 21.078 -15.445 -16.594 1 94.38 197 VAL B O 1
ATOM 3685 N N . SER B 1 198 ? 20.938 -17.531 -15.719 1 96.38 198 SER B N 1
ATOM 3686 C CA . SER B 1 198 ? 21.391 -18.203 -16.922 1 96.38 198 SER B CA 1
ATOM 3687 C C . SER B 1 198 ? 20.422 -19.344 -17.312 1 96.38 198 SER B C 1
ATOM 3689 O O . SER B 1 198 ? 19.812 -19.953 -16.438 1 96.38 198 SER B O 1
ATOM 3691 N N . VAL B 1 199 ? 20.406 -19.609 -18.562 1 97.25 199 VAL B N 1
ATOM 3692 C CA . VAL B 1 199 ? 19.516 -20.625 -19.109 1 97.25 199 VAL B CA 1
ATOM 3693 C C . VAL B 1 199 ? 19.891 -21.984 -18.531 1 97.25 199 VAL B C 1
ATOM 3695 O O . VAL B 1 199 ? 21.062 -22.375 -18.531 1 97.25 199 VAL B O 1
ATOM 3698 N N . ILE B 1 200 ? 18.844 -22.75 -18.109 1 97.44 200 ILE B N 1
ATOM 3699 C CA . ILE B 1 200 ? 19.109 -24.062 -17.531 1 97.44 200 ILE B CA 1
ATOM 3700 C C . ILE B 1 200 ? 18.344 -25.141 -18.312 1 97.44 200 ILE B C 1
ATOM 3702 O O . ILE B 1 200 ? 18.547 -26.328 -18.094 1 97.44 200 ILE B O 1
ATOM 3706 N N . TYR B 1 201 ? 17.422 -24.828 -19.141 1 97.38 201 TYR B N 1
ATOM 3707 C CA . TYR B 1 201 ? 16.672 -25.719 -20.031 1 97.38 201 TYR B CA 1
ATOM 3708 C C . TYR B 1 201 ? 16.547 -25.109 -21.422 1 97.38 201 TYR B C 1
ATOM 3710 O O . TYR B 1 201 ? 15.992 -24.031 -21.594 1 97.38 201 TYR B O 1
ATOM 3718 N N . ASP B 1 202 ? 17.062 -25.781 -22.391 1 97.75 202 ASP B N 1
ATOM 3719 C CA . ASP B 1 202 ? 17.062 -25.25 -23.75 1 97.75 202 ASP B CA 1
ATOM 3720 C C . ASP B 1 202 ? 16.953 -26.375 -24.781 1 97.75 202 ASP B C 1
ATOM 3722 O O . ASP B 1 202 ? 17.641 -26.375 -25.797 1 97.75 202 ASP B O 1
ATOM 3726 N N . GLU B 1 203 ? 16.156 -27.359 -24.547 1 96.19 203 GLU B N 1
ATOM 3727 C CA . GLU B 1 203 ? 15.93 -28.469 -25.469 1 96.19 203 GLU B CA 1
ATOM 3728 C C . GLU B 1 203 ? 15.07 -28.047 -26.656 1 96.19 203 GLU B C 1
ATOM 3730 O O . GLU B 1 203 ? 14.328 -27.062 -26.562 1 96.19 203 GLU B O 1
ATOM 3735 N N . PRO B 1 204 ? 15.188 -28.75 -27.734 1 96.31 204 PRO B N 1
ATOM 3736 C CA . PRO B 1 204 ? 14.273 -28.469 -28.844 1 96.31 204 PRO B CA 1
ATOM 3737 C C . PRO B 1 204 ? 12.805 -28.562 -28.438 1 96.31 204 PRO B C 1
ATOM 3739 O O . PRO B 1 204 ? 12.438 -29.438 -27.656 1 96.31 204 PRO B O 1
ATOM 3742 N N . ALA B 1 205 ? 12.125 -27.672 -28.938 1 97.25 205 ALA B N 1
ATOM 3743 C CA . ALA B 1 205 ? 10.695 -27.688 -28.656 1 97.25 205 ALA B CA 1
ATOM 3744 C C . ALA B 1 205 ? 10.078 -29.031 -29.062 1 97.25 205 ALA B C 1
ATOM 3746 O O . ALA B 1 205 ? 10.422 -29.594 -30.109 1 97.25 205 ALA B O 1
ATOM 3747 N N . ASN B 1 206 ? 9.234 -29.562 -28.234 1 95.88 206 ASN B N 1
ATOM 3748 C CA . ASN B 1 206 ? 8.602 -30.859 -28.406 1 95.88 206 ASN B CA 1
ATOM 3749 C C . ASN B 1 206 ? 7.102 -30.797 -28.125 1 95.88 206 ASN B C 1
ATOM 3751 O O . ASN B 1 206 ? 6.684 -30.453 -27.016 1 95.88 206 ASN B O 1
ATOM 3755 N N . PRO B 1 207 ? 6.238 -31.125 -29.078 1 94.75 207 PRO B N 1
ATOM 3756 C CA . PRO B 1 207 ? 4.789 -31.047 -28.891 1 94.75 207 PRO B CA 1
ATOM 3757 C C . PRO B 1 207 ? 4.305 -31.969 -27.766 1 94.75 207 PRO B C 1
ATOM 3759 O O . PRO B 1 207 ? 3.223 -31.75 -27.203 1 94.75 207 PRO B O 1
ATOM 3762 N N . SER B 1 208 ? 5.082 -32.906 -27.469 1 94.81 208 SER B N 1
ATOM 3763 C CA . SER B 1 208 ? 4.648 -33.875 -26.469 1 94.81 208 SER B CA 1
ATOM 3764 C C . SER B 1 208 ? 5.059 -33.406 -25.062 1 94.81 208 SER B C 1
ATOM 3766 O O . SER B 1 208 ? 4.734 -34.094 -24.078 1 94.81 208 SER B O 1
ATOM 3768 N N . CYS B 1 209 ? 5.723 -32.25 -24.984 1 96.94 209 CYS B N 1
ATOM 3769 C CA . CYS B 1 209 ? 6.207 -31.75 -23.703 1 96.94 209 CYS B CA 1
ATOM 3770 C C . CYS B 1 209 ? 5.762 -30.312 -23.469 1 96.94 209 CYS B C 1
ATOM 3772 O O . CYS B 1 209 ? 6.199 -29.391 -24.172 1 96.94 209 CYS B O 1
ATOM 3774 N N . LEU B 1 210 ? 4.961 -30.188 -22.516 1 98.31 210 LEU B N 1
ATOM 3775 C CA . LEU B 1 210 ? 4.637 -28.844 -22.078 1 98.31 210 LEU B CA 1
ATOM 3776 C C . LEU B 1 210 ? 5.746 -28.281 -21.188 1 98.31 210 LEU B C 1
ATOM 3778 O O . LEU B 1 210 ? 6.16 -28.922 -20.219 1 98.31 210 LEU B O 1
ATOM 3782 N N . VAL B 1 211 ? 6.215 -27.047 -21.562 1 98.62 211 VAL B N 1
ATOM 3783 C CA . VAL B 1 211 ? 7.254 -26.406 -20.766 1 98.62 211 VAL B CA 1
ATOM 3784 C C . VAL B 1 211 ? 6.66 -25.203 -20.016 1 98.62 211 VAL B C 1
ATOM 3786 O O . VAL B 1 211 ? 6.02 -24.344 -20.609 1 98.62 211 VAL B O 1
ATOM 3789 N N . ILE B 1 212 ? 6.879 -25.219 -18.656 1 98.75 212 ILE B N 1
ATOM 3790 C CA . ILE B 1 212 ? 6.352 -24.156 -17.797 1 98.75 212 ILE B CA 1
ATOM 3791 C C . ILE B 1 212 ? 7.5 -23.453 -17.094 1 98.75 212 ILE B C 1
ATOM 3793 O O . ILE B 1 212 ? 8.266 -24.078 -16.359 1 98.75 212 ILE B O 1
ATOM 3797 N N . GLY B 1 213 ? 7.621 -22.203 -17.344 1 98.69 213 GLY B N 1
ATOM 3798 C CA . GLY B 1 213 ? 8.586 -21.375 -16.656 1 98.69 213 GLY B CA 1
ATOM 3799 C C . GLY B 1 213 ? 7.969 -20.547 -15.531 1 98.69 213 GLY B C 1
ATOM 3800 O O . GLY B 1 213 ? 7.023 -19.797 -15.766 1 98.69 213 GLY B O 1
ATOM 3801 N N . VAL B 1 214 ? 8.602 -20.578 -14.32 1 98.19 214 VAL B N 1
ATOM 3802 C CA . VAL B 1 214 ? 7.98 -19.953 -13.148 1 98.19 214 VAL B CA 1
ATOM 3803 C C . VAL B 1 214 ? 8.977 -19.016 -12.477 1 98.19 214 VAL B C 1
ATOM 3805 O O . VAL B 1 214 ? 8.617 -17.906 -12.078 1 98.19 214 VAL B O 1
ATOM 3808 N N . GLY B 1 215 ? 10.203 -19.297 -12.406 1 95.94 215 GLY B N 1
ATOM 3809 C CA . GLY B 1 215 ? 11.141 -18.688 -11.469 1 95.94 215 GLY B CA 1
ATOM 3810 C C . GLY B 1 215 ? 11.695 -17.375 -11.961 1 95.94 215 GLY B C 1
ATOM 3811 O O . GLY B 1 215 ? 12.039 -16.5 -11.156 1 95.94 215 GLY B O 1
ATOM 3812 N N . ALA B 1 216 ? 11.93 -17.203 -13.258 1 94.06 216 ALA B N 1
ATOM 3813 C CA . ALA B 1 216 ? 12.523 -15.992 -13.828 1 94.06 216 ALA B CA 1
ATOM 3814 C C . ALA B 1 216 ? 11.5 -14.867 -13.93 1 94.06 216 ALA B C 1
ATOM 3816 O O . ALA B 1 216 ? 10.805 -14.734 -14.938 1 94.06 216 ALA B O 1
ATOM 3817 N N . TYR B 1 217 ? 11.555 -13.992 -12.875 1 89.88 217 TYR B N 1
ATOM 3818 C CA . TYR B 1 217 ? 10.492 -12.992 -12.797 1 89.88 217 TYR B CA 1
ATOM 3819 C C . TYR B 1 217 ? 11.047 -11.594 -13.023 1 89.88 217 TYR B C 1
ATOM 3821 O O . TYR B 1 217 ? 10.375 -10.602 -12.719 1 89.88 217 TYR B O 1
ATOM 3829 N N . ARG B 1 218 ? 12.266 -11.492 -13.445 1 91.75 218 ARG B N 1
ATOM 3830 C CA . ARG B 1 218 ? 12.891 -10.234 -13.859 1 91.75 218 ARG B CA 1
ATOM 3831 C C . ARG B 1 218 ? 13.547 -10.375 -15.234 1 91.75 218 ARG B C 1
ATOM 3833 O O . ARG B 1 218 ? 13.867 -11.484 -15.656 1 91.75 218 ARG B O 1
ATOM 3840 N N . THR B 1 219 ? 13.867 -9.211 -15.828 1 92.12 219 THR B N 1
ATOM 3841 C CA . THR B 1 219 ? 14.383 -9.234 -17.188 1 92.12 219 THR B CA 1
ATOM 3842 C C . THR B 1 219 ? 15.844 -9.68 -17.219 1 92.12 219 THR B C 1
ATOM 3844 O O . THR B 1 219 ? 16.359 -10.055 -18.266 1 92.12 219 THR B O 1
ATOM 3847 N N . ASP B 1 220 ? 16.484 -9.711 -16.062 1 93.19 220 ASP B N 1
ATOM 3848 C CA . ASP B 1 220 ? 17.859 -10.164 -16 1 93.19 220 ASP B CA 1
ATOM 3849 C C . ASP B 1 220 ? 17.938 -11.648 -15.672 1 93.19 220 ASP B C 1
ATOM 3851 O O . ASP B 1 220 ? 19.031 -12.227 -15.617 1 93.19 220 ASP B O 1
ATOM 3855 N N . MET B 1 221 ? 16.797 -12.258 -15.523 1 93.56 221 MET B N 1
ATOM 3856 C CA . MET B 1 221 ? 16.734 -13.68 -15.219 1 93.56 221 MET B CA 1
ATOM 3857 C C . MET B 1 221 ? 16.359 -14.492 -16.453 1 93.56 221 MET B C 1
ATOM 3859 O O . MET B 1 221 ? 15.789 -13.953 -17.406 1 93.56 221 MET B O 1
ATOM 3863 N N . ALA B 1 222 ? 16.781 -15.766 -16.438 1 95.94 222 ALA B N 1
ATOM 3864 C CA . ALA B 1 222 ? 16.359 -16.703 -17.484 1 95.94 222 ALA B CA 1
ATOM 3865 C C . ALA B 1 222 ? 16.516 -18.141 -17.031 1 95.94 222 ALA B C 1
ATOM 3867 O O . ALA B 1 222 ? 17.531 -18.516 -16.453 1 95.94 222 ALA B O 1
ATOM 3868 N N . GLU B 1 223 ? 15.477 -18.953 -17.266 1 98.25 223 GLU B N 1
ATOM 3869 C CA . GLU B 1 223 ? 15.516 -20.391 -17.016 1 98.25 223 GLU B CA 1
ATOM 3870 C C . GLU B 1 223 ? 15.445 -21.188 -18.312 1 98.25 223 GLU B C 1
ATOM 3872 O O . GLU B 1 223 ? 16.141 -22.188 -18.469 1 98.25 223 GLU B O 1
ATOM 3877 N N . ILE B 1 224 ? 14.688 -20.672 -19.297 1 98.44 224 ILE B N 1
ATOM 3878 C CA . ILE B 1 224 ? 14.406 -21.375 -20.531 1 98.44 224 ILE B CA 1
ATOM 3879 C C . ILE B 1 224 ? 15.062 -20.641 -21.703 1 98.44 224 ILE B C 1
ATOM 3881 O O . ILE B 1 224 ? 14.961 -19.406 -21.797 1 98.44 224 ILE B O 1
ATOM 3885 N N . GLY B 1 225 ? 15.672 -21.391 -22.578 1 98 225 GLY B N 1
ATOM 3886 C CA . GLY B 1 225 ? 16.422 -20.797 -23.672 1 98 225 GLY B CA 1
ATOM 3887 C C . GLY B 1 225 ? 15.594 -20.594 -24.922 1 98 225 GLY B C 1
ATOM 3888 O O . GLY B 1 225 ? 14.469 -21.094 -25.031 1 98 225 GLY B O 1
ATOM 3889 N N . ALA B 1 226 ? 16.219 -19.844 -25.844 1 97.75 226 ALA B N 1
ATOM 3890 C CA . ALA B 1 226 ? 15.57 -19.422 -27.078 1 97.75 226 ALA B CA 1
ATOM 3891 C C . ALA B 1 226 ? 15.242 -20.641 -27.953 1 97.75 226 ALA B C 1
ATOM 3893 O O . ALA B 1 226 ? 14.266 -20.609 -28.719 1 97.75 226 ALA B O 1
ATOM 3894 N N . ARG B 1 227 ? 16.016 -21.688 -27.859 1 96.88 227 ARG B N 1
ATOM 3895 C CA . ARG B 1 227 ? 15.781 -22.875 -28.688 1 96.88 227 ARG B CA 1
ATOM 3896 C C . ARG B 1 227 ? 14.422 -23.484 -28.375 1 96.88 227 ARG B C 1
ATOM 3898 O O . ARG B 1 227 ? 13.695 -23.891 -29.281 1 96.88 227 ARG B O 1
ATOM 3905 N N . THR B 1 228 ? 14.078 -23.5 -27.109 1 97.81 228 THR B N 1
ATOM 3906 C CA . THR B 1 228 ? 12.781 -24.016 -26.688 1 97.81 228 THR B CA 1
ATOM 3907 C C . THR B 1 228 ? 11.672 -23.016 -26.984 1 97.81 228 THR B C 1
ATOM 3909 O O . THR B 1 228 ? 10.617 -23.375 -27.5 1 97.81 228 THR B O 1
ATOM 3912 N N . ILE B 1 229 ? 11.922 -21.766 -26.781 1 98.44 229 ILE B N 1
ATOM 3913 C CA . ILE B 1 229 ? 10.93 -20.703 -26.797 1 98.44 229 ILE B CA 1
ATOM 3914 C C . ILE B 1 229 ? 10.547 -20.391 -28.25 1 98.44 229 ILE B C 1
ATOM 3916 O O . ILE B 1 229 ? 9.359 -20.297 -28.578 1 98.44 229 ILE B O 1
ATOM 3920 N N . ASN B 1 230 ? 11.477 -20.297 -29.141 1 97.06 230 ASN B N 1
ATOM 3921 C CA . ASN B 1 230 ? 11.258 -19.766 -30.484 1 97.06 230 ASN B CA 1
ATOM 3922 C C . ASN B 1 230 ? 10.352 -20.672 -31.312 1 97.06 230 ASN B C 1
ATOM 3924 O O . ASN B 1 230 ? 9.602 -20.203 -32.156 1 97.06 230 ASN B O 1
ATOM 3928 N N . ASP B 1 231 ? 10.352 -21.906 -31.062 1 96.44 231 ASP B N 1
ATOM 3929 C CA . ASP B 1 231 ? 9.578 -22.844 -31.859 1 96.44 231 ASP B CA 1
ATOM 3930 C C . ASP B 1 231 ? 8.328 -23.297 -31.109 1 96.44 231 ASP B C 1
ATOM 3932 O O . ASP B 1 231 ? 7.727 -24.328 -31.469 1 96.44 231 ASP B O 1
ATOM 3936 N N . SER B 1 232 ? 7.93 -22.547 -30.156 1 98 232 SER B N 1
ATOM 3937 C CA . SER B 1 232 ? 6.762 -22.922 -29.344 1 98 232 SER B CA 1
ATOM 3938 C C . SER B 1 232 ? 5.676 -21.859 -29.438 1 98 232 SER B C 1
ATOM 3940 O O . SER B 1 232 ? 5.965 -20.688 -29.688 1 98 232 SER B O 1
ATOM 3942 N N . ASP B 1 233 ? 4.387 -22.312 -29.312 1 98.06 233 ASP B N 1
ATOM 3943 C CA . ASP B 1 233 ? 3.334 -21.359 -28.953 1 98.06 233 ASP B CA 1
ATOM 3944 C C . ASP B 1 233 ? 3.514 -20.859 -27.531 1 98.06 233 ASP B C 1
ATOM 3946 O O . ASP B 1 233 ? 3.816 -21.625 -26.625 1 98.06 233 ASP B O 1
ATOM 3950 N N . LEU B 1 234 ? 3.352 -19.578 -27.359 1 98.44 234 LEU B N 1
ATOM 3951 C CA . LEU B 1 234 ? 3.693 -18.953 -26.078 1 98.44 234 LEU B CA 1
ATOM 3952 C C . LEU B 1 234 ? 2.439 -18.469 -25.359 1 98.44 234 LEU B C 1
ATOM 3954 O O . LEU B 1 234 ? 1.63 -17.75 -25.938 1 98.44 234 LEU B O 1
ATOM 3958 N N . TYR B 1 235 ? 2.277 -18.922 -24.141 1 98.38 235 TYR B N 1
ATOM 3959 C CA . TYR B 1 235 ? 1.218 -18.469 -23.25 1 98.38 235 TYR B CA 1
ATOM 3960 C C . TYR B 1 235 ? 1.799 -17.859 -21.984 1 98.38 235 TYR B C 1
ATOM 3962 O O . TYR B 1 235 ? 2.855 -18.281 -21.5 1 98.38 235 TYR B O 1
ATOM 3970 N N . VAL B 1 236 ? 1.085 -16.875 -21.453 1 98.38 236 VAL B N 1
ATOM 3971 C CA . VAL B 1 236 ? 1.446 -16.281 -20.172 1 98.38 236 VAL B CA 1
ATOM 3972 C C . VAL B 1 236 ? 0.212 -16.188 -19.281 1 98.38 236 VAL B C 1
ATOM 3974 O O . VAL B 1 236 ? -0.92 -16.234 -19.766 1 98.38 236 VAL B O 1
ATOM 3977 N N . ASP B 1 237 ? 0.514 -16.078 -18 1 98 237 ASP B N 1
ATOM 3978 C CA . ASP B 1 237 ? -0.603 -15.906 -17.078 1 98 237 ASP B CA 1
ATOM 3979 C C . ASP B 1 237 ? -1.055 -14.453 -17.016 1 98 237 ASP B C 1
ATOM 3981 O O . ASP B 1 237 ? -2.23 -14.172 -16.781 1 98 237 ASP B O 1
ATOM 3985 N N . ASP B 1 238 ? -0.156 -13.57 -17.219 1 96.25 238 ASP B N 1
ATOM 3986 C CA . ASP B 1 238 ? -0.433 -12.141 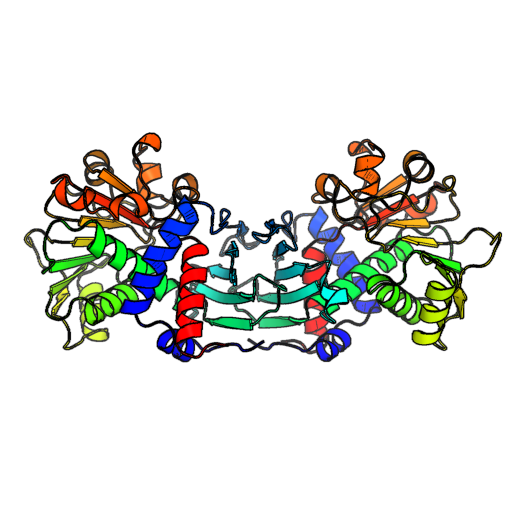-17.109 1 96.25 238 ASP B CA 1
ATOM 3987 C C . ASP B 1 238 ? 0.178 -11.375 -18.297 1 96.25 238 ASP B C 1
ATOM 3989 O O . ASP B 1 238 ? 1.387 -11.141 -18.312 1 96.25 238 ASP B O 1
ATOM 3993 N N . LEU B 1 239 ? -0.673 -10.906 -19.234 1 94.25 239 LEU B N 1
ATOM 3994 C CA . LEU B 1 239 ? -0.212 -10.219 -20.438 1 94.25 239 LEU B CA 1
ATOM 3995 C C . LEU B 1 239 ? 0.342 -8.836 -20.094 1 94.25 239 LEU B C 1
ATOM 3997 O O . LEU B 1 239 ? 1.231 -8.336 -20.781 1 94.25 239 LEU B O 1
ATOM 4001 N N . ILE B 1 240 ? -0.117 -8.312 -19.016 1 91.75 240 ILE B N 1
ATOM 4002 C CA . ILE B 1 240 ? 0.263 -6.961 -18.625 1 91.75 240 ILE B CA 1
ATOM 4003 C C . ILE B 1 240 ? 1.674 -6.969 -18.047 1 91.75 240 ILE B C 1
ATOM 4005 O O . ILE B 1 240 ? 2.521 -6.164 -18.438 1 91.75 240 ILE B O 1
ATOM 4009 N N . GLY B 1 241 ? 1.95 -7.883 -17.203 1 93.5 241 GLY B N 1
ATOM 4010 C CA . GLY B 1 241 ? 3.219 -7.926 -16.484 1 93.5 241 GLY B CA 1
ATOM 4011 C C . GLY B 1 241 ? 4.312 -8.641 -17.266 1 93.5 241 GLY B C 1
ATOM 4012 O O . GLY B 1 241 ? 5.496 -8.367 -17.078 1 93.5 241 GLY B O 1
ATOM 4013 N N . ALA B 1 242 ? 3.99 -9.484 -18.172 1 95.62 242 ALA B N 1
ATOM 4014 C CA . ALA B 1 242 ? 4.938 -10.406 -18.812 1 95.62 242 ALA B CA 1
ATOM 4015 C C . ALA B 1 242 ? 6.039 -9.641 -19.531 1 95.62 242 ALA B C 1
ATOM 4017 O O . ALA B 1 242 ? 7.223 -9.961 -19.391 1 95.62 242 ALA B O 1
ATOM 4018 N N . PRO B 1 243 ? 5.816 -8.609 -20.281 1 95.06 243 PRO B N 1
ATOM 4019 C CA . PRO B 1 243 ? 6.871 -7.918 -21.016 1 95.06 243 PRO B CA 1
ATOM 4020 C C . PRO B 1 243 ? 7.977 -7.379 -20.109 1 95.06 243 PRO B C 1
ATOM 4022 O O . PRO B 1 243 ? 9.133 -7.277 -20.547 1 95.06 243 PRO B O 1
ATOM 4025 N N . SER B 1 244 ? 7.645 -7.098 -18.844 1 94.06 244 SER B N 1
ATOM 4026 C CA . SER B 1 244 ? 8.641 -6.527 -17.953 1 94.06 244 SER B CA 1
ATOM 4027 C C . SER B 1 244 ? 9.117 -7.555 -16.922 1 94.06 244 SER B C 1
ATOM 4029 O O . SER B 1 244 ? 10.086 -7.316 -16.203 1 94.06 244 SER B O 1
ATOM 4031 N N . GLU B 1 245 ? 8.453 -8.758 -16.922 1 94 245 GLU B N 1
ATOM 4032 C CA . GLU B 1 245 ? 8.742 -9.656 -15.797 1 94 245 GLU B CA 1
ATOM 4033 C C . GLU B 1 245 ? 9.148 -11.039 -16.297 1 94 245 GLU B C 1
ATOM 4035 O O . GLU B 1 245 ? 9.75 -11.82 -15.547 1 94 245 GLU B O 1
ATOM 4040 N N . ALA B 1 246 ? 8.828 -11.32 -17.5 1 95.75 246 ALA B N 1
ATOM 4041 C CA . ALA B 1 246 ? 9.141 -12.648 -18.031 1 95.75 246 ALA B CA 1
ATOM 4042 C C . ALA B 1 246 ? 10.539 -12.688 -18.625 1 95.75 246 ALA B C 1
ATOM 4044 O O . ALA B 1 246 ? 10.711 -12.609 -19.844 1 95.75 246 ALA B O 1
ATOM 4045 N N . GLY B 1 247 ? 11.445 -12.938 -17.781 1 96.06 247 GLY B N 1
ATOM 4046 C CA . GLY B 1 247 ? 12.844 -12.914 -18.203 1 96.06 247 GLY B CA 1
ATOM 4047 C C . GLY B 1 247 ? 13.148 -13.883 -19.328 1 96.06 247 GLY B C 1
ATOM 4048 O O . GLY B 1 247 ? 13.93 -13.57 -20.219 1 96.06 247 GLY B O 1
ATOM 4049 N N . ASP B 1 248 ? 12.555 -15.062 -19.359 1 97.75 248 ASP B N 1
ATOM 4050 C CA . ASP B 1 248 ? 12.781 -16.062 -20.391 1 97.75 248 ASP B CA 1
ATOM 4051 C C . ASP B 1 248 ? 12.398 -15.539 -21.766 1 97.75 248 ASP B C 1
ATOM 4053 O O . ASP B 1 248 ? 13.18 -15.625 -22.719 1 9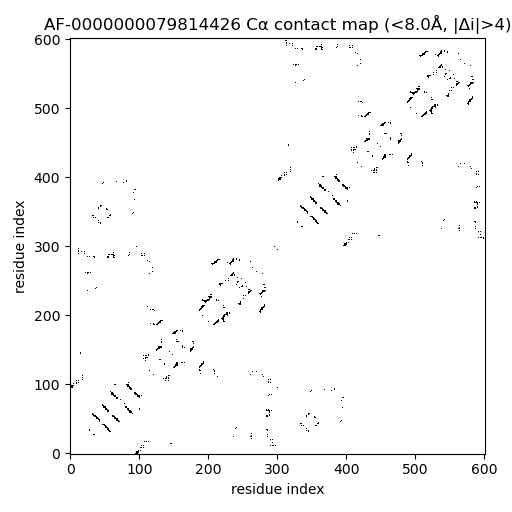7.75 248 ASP B O 1
ATOM 4057 N N . LEU B 1 249 ? 11.242 -14.969 -21.812 1 98 249 LEU B N 1
ATOM 4058 C CA . LEU B 1 249 ? 10.727 -14.477 -23.094 1 98 249 LEU B CA 1
ATOM 4059 C C . LEU B 1 249 ? 11.445 -13.203 -23.516 1 98 249 LEU B C 1
ATOM 4061 O O . LEU B 1 249 ? 11.734 -13.008 -24.703 1 98 249 LEU B O 1
ATOM 4065 N N . TYR B 1 250 ? 11.703 -12.359 -22.516 1 96.88 250 TYR B N 1
ATOM 4066 C CA . TYR B 1 250 ? 12.406 -11.109 -22.781 1 96.88 250 TYR B CA 1
ATOM 4067 C C . TYR B 1 250 ? 13.773 -11.375 -23.391 1 96.88 250 TYR B C 1
ATOM 4069 O O . TYR B 1 250 ? 14.109 -10.82 -24.438 1 96.88 250 TYR B O 1
ATOM 4077 N N . ARG B 1 251 ? 14.492 -12.25 -22.875 1 96.19 251 ARG B N 1
ATOM 4078 C CA . ARG B 1 251 ? 15.852 -12.539 -23.312 1 96.19 251 ARG B CA 1
ATOM 4079 C C . ARG B 1 251 ? 15.859 -13.289 -24.641 1 96.19 251 ARG B C 1
ATOM 4081 O O . ARG B 1 251 ? 16.812 -13.195 -25.406 1 96.19 251 ARG B O 1
ATOM 4088 N N . ALA B 1 252 ? 14.82 -14.047 -24.938 1 96.75 252 ALA B N 1
ATOM 4089 C CA . ALA B 1 252 ? 14.672 -14.727 -26.219 1 96.75 252 ALA B CA 1
ATOM 4090 C C . ALA B 1 252 ? 14.211 -13.758 -27.312 1 96.75 252 ALA B C 1
ATOM 4092 O O . ALA B 1 252 ? 14.07 -14.141 -28.469 1 96.75 252 ALA B O 1
ATOM 4093 N N . ASN B 1 253 ? 13.953 -12.492 -26.906 1 96.62 253 ASN B N 1
ATOM 4094 C CA . ASN B 1 253 ? 13.539 -11.438 -27.828 1 96.62 253 ASN B CA 1
ATOM 4095 C C . ASN B 1 253 ? 12.289 -11.844 -28.594 1 96.62 253 ASN B C 1
ATOM 4097 O O . ASN B 1 253 ? 12.25 -11.727 -29.828 1 96.62 253 ASN B O 1
ATOM 4101 N N . VAL B 1 254 ? 11.312 -12.312 -27.922 1 97.06 254 VAL B N 1
ATOM 4102 C CA . VAL B 1 254 ? 10.109 -12.805 -28.578 1 97.06 254 VAL B CA 1
ATOM 4103 C C . VAL B 1 254 ? 9.297 -11.625 -29.109 1 97.06 254 VAL B C 1
ATOM 4105 O O . VAL B 1 254 ? 9.391 -10.516 -28.594 1 97.06 254 VAL B O 1
ATOM 4108 N N . ASP B 1 255 ? 8.523 -11.898 -30.203 1 97.12 255 ASP B N 1
ATOM 4109 C CA . ASP B 1 255 ? 7.469 -10.984 -30.625 1 97.12 255 ASP B CA 1
ATOM 4110 C C . ASP B 1 255 ? 6.25 -11.086 -29.719 1 97.12 255 ASP B C 1
ATOM 4112 O O . ASP B 1 255 ? 5.512 -12.07 -29.766 1 97.12 255 ASP B O 1
ATOM 4116 N N . TRP B 1 256 ? 6.008 -10.078 -28.938 1 96.25 256 TRP B N 1
ATOM 4117 C CA . TRP B 1 256 ? 4.969 -10.109 -27.906 1 96.25 256 TRP B CA 1
ATOM 4118 C C . TRP B 1 256 ? 3.586 -10.219 -28.531 1 96.25 256 TRP B C 1
ATOM 4120 O O . TRP B 1 256 ? 2.619 -10.586 -27.875 1 96.25 256 TRP B O 1
ATOM 4130 N N . ASN B 1 257 ? 3.475 -9.93 -29.797 1 96.12 257 ASN B N 1
ATOM 4131 C CA . ASN B 1 257 ? 2.205 -10.078 -30.5 1 96.12 257 ASN B CA 1
ATOM 4132 C C . ASN B 1 257 ? 1.805 -11.539 -30.625 1 96.12 257 ASN B C 1
ATOM 4134 O O . ASN B 1 257 ? 0.64 -11.852 -30.891 1 96.12 257 ASN B O 1
ATOM 4138 N N . ARG B 1 258 ? 2.746 -12.43 -30.453 1 96.31 258 ARG B N 1
ATOM 4139 C CA . ARG B 1 258 ? 2.432 -13.852 -30.609 1 96.31 258 ARG B CA 1
ATOM 4140 C C . ARG B 1 258 ? 2.199 -14.508 -29.25 1 96.31 258 ARG B C 1
ATOM 4142 O O . ARG B 1 258 ? 1.895 -15.695 -29.188 1 96.31 258 ARG B O 1
ATOM 4149 N N . VAL B 1 259 ? 2.361 -13.734 -28.188 1 97.69 259 VAL B N 1
ATOM 4150 C CA . VAL B 1 259 ? 2.168 -14.25 -26.844 1 97.69 259 VAL B CA 1
ATOM 4151 C C . VAL B 1 259 ? 0.697 -14.125 -26.438 1 97.69 259 VAL B C 1
ATOM 4153 O O . VAL B 1 259 ? 0.088 -13.07 -26.625 1 97.69 259 VAL B O 1
ATOM 4156 N N . ARG B 1 260 ? 0.132 -15.242 -25.938 1 97.31 260 ARG B N 1
ATOM 4157 C CA . ARG B 1 260 ? -1.282 -15.266 -25.578 1 97.31 260 ARG B CA 1
ATOM 4158 C C . ARG B 1 260 ? -1.462 -15.461 -24.078 1 97.31 260 ARG B C 1
ATOM 4160 O O . ARG B 1 260 ? -0.61 -16.047 -23.422 1 97.31 260 ARG B O 1
ATOM 4167 N N . SER B 1 261 ? -2.611 -14.922 -23.594 1 97.44 261 SER B N 1
ATOM 4168 C CA . SER B 1 261 ? -3.016 -15.25 -22.234 1 97.44 261 SER B CA 1
ATOM 4169 C C . SER B 1 261 ? -3.436 -16.703 -22.109 1 97.44 261 SER B C 1
ATOM 4171 O O . SER B 1 261 ? -4.039 -17.266 -23.031 1 97.44 261 SER B O 1
ATOM 4173 N N . ILE B 1 262 ? -3.168 -17.25 -20.984 1 98.12 262 ILE B N 1
ATOM 4174 C CA . ILE B 1 262 ? -3.609 -18.625 -20.75 1 98.12 262 ILE B CA 1
ATOM 4175 C C . ILE B 1 262 ? -5.133 -18.688 -20.797 1 98.12 262 ILE B C 1
ATOM 4177 O O . ILE B 1 262 ? -5.703 -19.75 -21.062 1 98.12 262 ILE B O 1
ATOM 4181 N N . ALA B 1 263 ? -5.848 -17.594 -20.625 1 97.12 263 ALA B N 1
ATOM 4182 C CA . ALA B 1 263 ? -7.305 -17.547 -20.75 1 97.12 263 ALA B CA 1
ATOM 4183 C C . ALA B 1 263 ? -7.754 -17.969 -22.141 1 97.12 263 ALA B C 1
ATOM 4185 O O . ALA B 1 263 ? -8.836 -18.531 -22.312 1 97.12 263 ALA B O 1
ATOM 4186 N N . ALA B 1 264 ? -6.926 -17.734 -23.078 1 96.44 264 ALA B N 1
ATOM 4187 C CA . ALA B 1 264 ? -7.25 -18.062 -24.469 1 96.44 264 ALA B CA 1
ATOM 4188 C C . ALA B 1 264 ? -7.262 -19.578 -24.688 1 96.44 264 ALA B C 1
ATOM 4190 O O . ALA B 1 264 ? -7.773 -20.062 -25.688 1 96.44 264 ALA B O 1
ATOM 4191 N N . ALA B 1 265 ? -6.699 -20.328 -23.781 1 96.88 265 ALA B N 1
ATOM 4192 C CA . ALA B 1 265 ? -6.617 -21.781 -23.922 1 96.88 265 ALA B CA 1
ATOM 4193 C C . ALA B 1 265 ? -7.848 -22.453 -23.312 1 96.88 265 ALA B C 1
ATOM 4195 O O . ALA B 1 265 ? -7.98 -23.672 -23.375 1 96.88 265 ALA B O 1
ATOM 4196 N N . ALA B 1 266 ? -8.797 -21.688 -22.812 1 93.75 266 ALA B N 1
ATOM 4197 C CA . ALA B 1 266 ? -9.938 -22.219 -22.078 1 93.75 266 ALA B CA 1
ATOM 4198 C C . ALA B 1 266 ? -10.859 -23.016 -23 1 93.75 266 ALA B C 1
ATOM 4200 O O . ALA B 1 266 ? -11.57 -23.922 -22.547 1 93.75 266 ALA B O 1
ATOM 4201 N N . ASP B 1 267 ? -10.789 -22.719 -24.25 1 91.06 267 ASP B N 1
ATOM 4202 C CA . ASP B 1 267 ? -11.703 -23.375 -25.172 1 91.06 267 ASP B CA 1
ATOM 4203 C C . ASP B 1 267 ? -11.148 -24.719 -25.625 1 91.06 267 ASP B C 1
ATOM 4205 O O . ASP B 1 267 ? -11.789 -25.438 -26.391 1 91.06 267 ASP B O 1
ATOM 4209 N N . GLY B 1 268 ? -9.969 -25.016 -25.281 1 90.06 268 GLY B N 1
ATOM 4210 C CA . GLY B 1 268 ? -9.391 -26.328 -25.562 1 90.06 268 GLY B CA 1
ATOM 4211 C C . GLY B 1 268 ? -8.602 -26.359 -26.859 1 90.06 268 GLY B C 1
ATOM 4212 O O . GLY B 1 268 ? -7.965 -27.359 -27.188 1 90.06 268 GLY B O 1
ATOM 4213 N N . ARG B 1 269 ? -8.656 -25.312 -27.766 1 88.25 269 ARG B N 1
ATOM 4214 C CA . ARG B 1 269 ? -8 -25.297 -29.078 1 88.25 269 ARG B CA 1
ATOM 4215 C C . ARG B 1 269 ? -6.488 -25.406 -28.922 1 88.25 269 ARG B C 1
ATOM 4217 O O . ARG B 1 269 ? -5.82 -26 -29.781 1 88.25 269 ARG B O 1
ATOM 4224 N N . ALA B 1 270 ? -5.926 -24.891 -27.781 1 90.62 270 ALA B N 1
ATOM 4225 C CA . ALA B 1 270 ? -4.484 -24.953 -27.562 1 90.62 270 ALA B CA 1
ATOM 4226 C C . ALA B 1 270 ? -4.027 -26.406 -27.422 1 90.62 270 ALA B C 1
ATOM 4228 O O . ALA B 1 270 ? -3.035 -26.812 -28.031 1 90.62 270 ALA B O 1
ATOM 4229 N N . ARG B 1 271 ? -4.75 -27.234 -26.797 1 89.38 271 ARG B N 1
ATOM 4230 C CA . ARG B 1 271 ? -4.406 -28.625 -26.578 1 89.38 271 ARG B CA 1
ATOM 4231 C C . ARG B 1 271 ? -4.473 -29.422 -27.875 1 89.38 271 ARG B C 1
ATOM 4233 O O . ARG B 1 271 ? -3.805 -30.453 -28.016 1 89.38 271 ARG B O 1
ATOM 4240 N N . GLU B 1 272 ? -5.223 -28.875 -28.734 1 88.62 272 GLU B N 1
ATOM 4241 C CA . GLU B 1 272 ? -5.469 -29.625 -29.969 1 88.62 272 GLU B CA 1
ATOM 4242 C C . GLU B 1 272 ? -4.516 -29.188 -31.078 1 88.62 272 GLU B C 1
ATOM 4244 O O . GLU B 1 272 ? -4.477 -29.797 -32.156 1 88.62 272 GLU B O 1
ATOM 4249 N N . SER B 1 273 ? -3.707 -28.266 -30.875 1 89.19 273 SER B N 1
ATOM 4250 C CA . SER B 1 273 ? -2.893 -27.672 -31.922 1 89.19 273 SER B CA 1
ATOM 4251 C C . SER B 1 273 ? -1.783 -28.609 -32.375 1 89.19 273 SER B C 1
ATOM 4253 O O . SER B 1 273 ? -1.311 -28.531 -33.5 1 89.19 273 SER B O 1
ATOM 4255 N N . GLY B 1 274 ? -1.312 -29.406 -31.484 1 91.69 274 GLY B N 1
ATOM 4256 C CA . GLY B 1 274 ? -0.19 -30.281 -31.781 1 91.69 274 GLY B CA 1
ATOM 4257 C C . GLY B 1 274 ? 1.137 -29.562 -31.844 1 91.69 274 GLY B C 1
ATOM 4258 O O . GLY B 1 274 ? 2.145 -30.125 -32.25 1 91.69 274 GLY B O 1
ATOM 4259 N N . ARG B 1 275 ? 1.142 -28.344 -31.5 1 95.5 275 ARG B N 1
ATOM 4260 C CA . ARG B 1 275 ? 2.361 -27.547 -31.469 1 95.5 275 ARG B CA 1
ATOM 4261 C C . ARG B 1 275 ? 3.006 -27.562 -30.094 1 95.5 275 ARG B C 1
ATOM 4263 O O . ARG B 1 275 ? 2.318 -27.734 -29.078 1 95.5 275 ARG B O 1
ATOM 4270 N N . PRO B 1 276 ? 4.355 -27.406 -30.109 1 97.62 276 PRO B N 1
ATOM 4271 C CA . PRO B 1 276 ? 4.984 -27.219 -28.797 1 97.62 276 PRO B CA 1
ATOM 4272 C C . PRO B 1 276 ? 4.484 -25.953 -28.094 1 97.62 276 PRO B C 1
ATOM 4274 O O . PRO B 1 276 ? 4.188 -24.953 -28.75 1 97.62 276 PRO B O 1
ATOM 4277 N N . ILE B 1 277 ? 4.391 -26.094 -26.781 1 98.44 277 ILE B N 1
ATOM 4278 C CA . ILE B 1 277 ? 3.85 -24.984 -26 1 98.44 277 ILE B CA 1
ATOM 4279 C C . ILE B 1 277 ? 4.789 -24.656 -24.844 1 98.44 277 ILE B C 1
ATOM 4281 O O . ILE B 1 277 ? 5.293 -25.562 -24.172 1 98.44 277 ILE B O 1
ATOM 4285 N N . VAL B 1 278 ? 5.039 -23.359 -24.656 1 98.62 278 VAL B N 1
ATOM 4286 C CA . VAL B 1 278 ? 5.68 -22.828 -23.469 1 98.62 278 VAL B CA 1
ATOM 4287 C C . VAL B 1 278 ? 4.707 -21.922 -22.719 1 98.62 278 VAL B C 1
ATOM 4289 O O . VAL B 1 278 ? 4.105 -21.031 -23.328 1 98.62 278 VAL B O 1
ATOM 4292 N N . PHE B 1 279 ? 4.5 -22.234 -21.438 1 98.69 279 PHE B N 1
ATOM 4293 C CA . PHE B 1 279 ? 3.701 -21.391 -20.547 1 98.69 279 PHE B CA 1
ATOM 4294 C C . PHE B 1 279 ? 4.586 -20.688 -19.531 1 98.69 279 PHE B C 1
ATOM 4296 O O . PHE B 1 279 ? 5.25 -21.328 -18.719 1 98.69 279 PHE B O 1
ATOM 4303 N N . LYS B 1 280 ? 4.633 -19.359 -19.609 1 98.62 280 LYS B N 1
ATOM 4304 C CA . LYS B 1 280 ? 5.422 -18.547 -18.688 1 98.62 280 LYS B CA 1
ATOM 4305 C C . LYS B 1 280 ? 4.531 -17.875 -17.656 1 98.62 280 LYS B C 1
ATOM 4307 O O . LYS B 1 280 ? 3.68 -17.047 -18 1 98.62 280 LYS B O 1
ATOM 4312 N N . SER B 1 281 ? 4.754 -18.266 -16.406 1 97.69 281 SER B N 1
ATOM 4313 C CA . SER B 1 281 ? 4.035 -17.641 -15.297 1 97.69 281 SER B CA 1
ATOM 4314 C C . SER B 1 281 ? 4.887 -16.578 -14.609 1 97.69 281 SER B C 1
ATOM 4316 O O . SER B 1 281 ? 5.996 -16.859 -14.148 1 97.69 281 SER B O 1
ATOM 4318 N N . VAL B 1 282 ? 4.395 -15.406 -14.578 1 95.38 282 VAL B N 1
ATOM 4319 C CA . VAL B 1 282 ? 5.129 -14.328 -13.922 1 95.38 282 VAL B CA 1
ATOM 4320 C C . VAL B 1 282 ? 4.418 -13.93 -12.625 1 95.38 282 VAL B C 1
ATOM 4322 O O . VAL B 1 282 ? 5.031 -13.359 -11.727 1 95.38 282 VAL B O 1
ATOM 4325 N N . GLY B 1 283 ? 3.195 -14.203 -12.508 1 95.5 283 GLY B N 1
ATOM 4326 C CA . GLY B 1 283 ? 2.412 -13.906 -11.32 1 95.5 283 GLY B CA 1
ATOM 4327 C C . GLY B 1 283 ? 1.831 -12.5 -11.328 1 95.5 283 GLY B C 1
ATOM 4328 O O . GLY B 1 283 ? 2.457 -11.57 -11.836 1 95.5 283 GLY B O 1
ATOM 4329 N N . CYS B 1 284 ? 0.654 -12.414 -10.797 1 95.5 284 CYS B N 1
ATOM 4330 C CA . CYS B 1 284 ? 0.028 -11.125 -10.547 1 95.5 284 CYS B CA 1
ATOM 4331 C C . CYS B 1 284 ? -0.929 -11.195 -9.367 1 95.5 284 CYS B C 1
ATOM 4333 O O . CYS B 1 284 ? -1.247 -12.289 -8.891 1 95.5 284 CYS B O 1
ATOM 4335 N N . SER B 1 285 ? -1.392 -10.008 -8.898 1 98.38 285 SER B N 1
ATOM 4336 C CA . SER B 1 285 ? -2.191 -9.938 -7.676 1 98.38 285 SER B CA 1
ATOM 4337 C C . SER B 1 285 ? -3.58 -10.523 -7.891 1 98.38 285 SER B C 1
ATOM 4339 O O . SER B 1 285 ? -4.25 -10.914 -6.934 1 98.38 285 SER B O 1
ATOM 4341 N N . ALA B 1 286 ? -4.074 -10.695 -9.094 1 98.62 286 ALA B N 1
ATOM 4342 C CA . ALA B 1 286 ? -5.359 -11.336 -9.359 1 98.62 286 ALA B CA 1
ATOM 4343 C C . ALA B 1 286 ? -5.363 -12.781 -8.891 1 98.62 286 ALA B C 1
ATOM 4345 O O . ALA B 1 286 ? -6.406 -13.312 -8.5 1 98.62 286 ALA B O 1
ATOM 4346 N N . TRP B 1 287 ? -4.184 -13.453 -8.898 1 98.81 287 TRP B N 1
ATOM 4347 C CA . TRP B 1 287 ? -4.086 -14.82 -8.391 1 98.81 287 TRP B CA 1
ATOM 4348 C C . TRP B 1 287 ? -4.223 -14.852 -6.871 1 98.81 287 TRP B C 1
ATOM 4350 O O . TRP B 1 287 ? -4.773 -15.797 -6.309 1 98.81 287 TRP B O 1
ATOM 4360 N N . ASP B 1 288 ? -3.77 -13.789 -6.23 1 98.94 288 ASP B N 1
ATOM 4361 C CA . ASP B 1 288 ? -3.959 -13.648 -4.793 1 98.94 288 ASP B CA 1
ATOM 4362 C C . ASP B 1 288 ? -5.426 -13.391 -4.453 1 98.94 288 ASP B C 1
ATOM 4364 O O . ASP B 1 288 ? -5.934 -13.883 -3.445 1 98.94 288 ASP B O 1
ATOM 4368 N N . LEU B 1 289 ? -6.105 -12.586 -5.305 1 98.94 289 LEU B N 1
ATOM 4369 C CA . LEU B 1 289 ? -7.539 -12.367 -5.141 1 98.94 289 LEU B CA 1
ATOM 4370 C C . LEU B 1 289 ? -8.305 -13.688 -5.242 1 98.94 289 LEU B C 1
ATOM 4372 O O . LEU B 1 289 ? -9.172 -13.969 -4.414 1 98.94 289 LEU B O 1
ATOM 4376 N N . ALA B 1 290 ? -7.93 -14.531 -6.219 1 98.94 290 ALA B N 1
ATOM 4377 C CA . ALA B 1 290 ? -8.523 -15.859 -6.332 1 98.94 290 ALA B CA 1
ATOM 4378 C C . ALA B 1 290 ? -8.281 -16.688 -5.07 1 98.94 290 ALA B C 1
ATOM 4380 O O . ALA B 1 290 ? -9.188 -17.359 -4.578 1 98.94 290 ALA B O 1
ATOM 4381 N N . ALA B 1 291 ? -7.082 -16.594 -4.574 1 98.94 291 ALA B N 1
ATOM 4382 C CA . ALA B 1 291 ? -6.754 -17.312 -3.346 1 98.94 291 ALA B CA 1
ATOM 4383 C C . ALA B 1 291 ? -7.605 -16.828 -2.178 1 98.94 291 ALA B C 1
ATOM 4385 O O . ALA B 1 291 ? -8.086 -17.641 -1.375 1 98.94 291 ALA B O 1
ATOM 4386 N N . CYS B 1 292 ? -7.84 -15.57 -2.062 1 98.94 292 CYS B N 1
ATOM 4387 C CA . CYS B 1 292 ? -8.664 -15.031 -0.986 1 98.94 292 CYS B CA 1
ATOM 4388 C C . CYS B 1 292 ? -10.109 -15.516 -1.111 1 98.94 292 CYS B C 1
ATOM 4390 O O . CYS B 1 292 ? -10.758 -15.797 -0.107 1 98.94 292 CYS B O 1
ATOM 4392 N N . ARG B 1 293 ? -10.617 -15.578 -2.342 1 98.81 293 ARG B N 1
ATOM 4393 C CA . ARG B 1 293 ? -11.953 -16.125 -2.553 1 98.81 293 ARG B CA 1
ATOM 4394 C C . ARG B 1 293 ? -12.047 -17.547 -2.021 1 98.81 293 ARG B C 1
ATOM 4396 O O . ARG B 1 293 ? -13.008 -17.891 -1.325 1 98.81 293 ARG B O 1
ATOM 4403 N N . VAL B 1 294 ? -11.062 -18.344 -2.35 1 98.94 294 VAL B N 1
ATOM 4404 C CA . VAL B 1 294 ? -11.055 -19.734 -1.904 1 98.94 294 VAL B CA 1
ATOM 4405 C C . VAL B 1 294 ? -10.938 -19.797 -0.383 1 98.94 294 VAL B C 1
ATOM 4407 O O . VAL B 1 294 ? -11.633 -20.578 0.272 1 98.94 294 VAL B O 1
ATOM 4410 N N . ALA B 1 295 ? -10.062 -18.953 0.154 1 98.88 295 ALA B N 1
ATOM 4411 C CA . ALA B 1 295 ? -9.891 -18.938 1.604 1 98.88 295 ALA B CA 1
ATOM 4412 C C . ALA B 1 295 ? -11.203 -18.609 2.309 1 98.88 295 ALA B C 1
ATOM 4414 O O . ALA B 1 295 ? -11.531 -19.219 3.334 1 98.88 295 ALA B O 1
ATOM 4415 N N . ARG B 1 296 ? -11.992 -17.703 1.799 1 98.25 296 ARG B N 1
ATOM 4416 C CA . ARG B 1 296 ? -13.273 -17.344 2.393 1 98.25 296 ARG B CA 1
ATOM 4417 C C . ARG B 1 296 ? -14.242 -18.516 2.369 1 98.25 296 ARG B C 1
ATOM 4419 O O . ARG B 1 296 ? -14.984 -18.734 3.326 1 98.25 296 ARG B O 1
ATOM 4426 N N . MET B 1 297 ? -14.195 -19.297 1.274 1 97.31 297 MET B N 1
ATOM 4427 C CA . MET B 1 297 ? -15.031 -20.484 1.159 1 97.31 297 MET B CA 1
ATOM 4428 C C . MET B 1 297 ? -14.648 -21.531 2.197 1 97.31 297 MET B C 1
ATOM 4430 O O . MET B 1 297 ? -15.445 -22.406 2.527 1 97.31 297 MET B O 1
ATOM 4434 N N . HIS B 1 298 ? -13.484 -21.406 2.717 1 96.31 298 HIS B N 1
ATOM 4435 C CA . HIS B 1 298 ? -12.977 -22.438 3.609 1 96.31 298 HIS B CA 1
ATOM 4436 C C . HIS B 1 298 ? -12.758 -21.891 5.016 1 96.31 298 HIS B C 1
ATOM 4438 O O . HIS B 1 298 ? -11.922 -22.422 5.766 1 96.31 298 HIS B O 1
ATOM 4444 N N . GLY B 1 299 ? -13.344 -20.75 5.328 1 93.06 299 GLY B N 1
ATOM 4445 C CA . GLY B 1 299 ? -13.453 -20.391 6.727 1 93.06 299 GLY B CA 1
ATOM 4446 C C . GLY B 1 299 ? -12.789 -19.062 7.051 1 93.06 299 GLY B C 1
ATOM 4447 O O . GLY B 1 299 ? -12.93 -18.547 8.164 1 93.06 299 GLY B O 1
ATOM 4448 N N . ALA B 1 300 ? -12.078 -18.531 6.082 1 93.38 300 ALA B N 1
ATOM 4449 C CA . ALA B 1 300 ? -11.477 -17.234 6.352 1 93.38 300 ALA B CA 1
ATOM 4450 C C . ALA B 1 300 ? -12.523 -16.125 6.312 1 93.38 300 ALA B C 1
ATOM 4452 O O . ALA B 1 300 ? -13.375 -16.094 5.422 1 93.38 300 ALA B O 1
ATOM 4453 N N . GLY B 1 301 ? -12.555 -15.273 7.332 1 89.25 301 GLY B N 1
ATOM 4454 C CA . GLY B 1 301 ? -13.484 -14.156 7.336 1 89.25 301 GLY B CA 1
ATOM 4455 C C . GLY B 1 301 ? -13.328 -13.258 8.555 1 89.25 301 GLY B C 1
ATOM 4456 O O . GLY B 1 301 ? -12.656 -13.625 9.516 1 89.25 301 GLY B O 1
#

InterPro domains:
  IPR003462 Ornithine cyclodeaminase/mu-crystallin [PF02423] (17-294)
  IPR003462 Ornithine cyclodeaminase/mu-crystallin [PTHR13812] (13-293)
  IPR023401 Ornithine cyclodeaminase, N-terminal [G3DSA:3.30.1780.10] (19-294)
  IPR036291 NAD(P)-binding domain superfamily [SSF51735] (1-296)

Nearest PDB structures (foldseek):
  6t3e-assembly1_A  TM=9.008E-01  e=4.506E-24  Thermococcus litoralis DSM 5473
  4bv8-assembly1_A-2  TM=8.872E-01  e=2.080E-23  Mus musculus
  4bv9-assembly1_A  TM=8.646E-01  e=8.534E-23  Mus musculus
  4bv8-assembly2_B-3  TM=8.518E-01  e=2.320E-22  Mus musculus
  1x7d-assembly1_A  TM=8.026E-01  e=2.676E-18  Pseudomonas putida

Radius of gyration: 27.43 Å; Cα contacts (8 Å, |Δi|>4): 1506; chains: 2; bounding box: 48×82×60 Å

Organism: NCBI:txid265959

Sequence (602 aa):
MKQYSAQETCDFLPFSPLVDALATAVGETVSGQIVCPERMTVPATDGTGVLLTMPSVGSDLMVTKLLTIFGHNPALHLPTIQGQVVCAEARSGRFLFSLDGPTVTMRRTSAMSMLGIRLLAHHKIGRVLIIGTGTQAVAHVQALSALYPGITVAIRGRSHDRAAAFCAEHATPMLTLRPEGTDEAPFDVVITVTSSVSVIYDEPANPSCLVIGVGAYRTDMAEIGARTINDSDLYVDDLIGAPSEAGDLYRANVDWNRVRSIAAAADGRARESGRPIVFKSVGCSAWDLAACRVARMHGAGMKQYSAQETCDFLPFSPLVDALATAVGETVSGQIVCPERMTVPATDGTGVLLTMPSVGSDLMVTKLLTIFGHNPALHLPTIQGQVVCAEARSGRFLFSLDGPTVTMRRTSAMSMLGIRLLAHHKIGRVLIIGTGTQAVAHVQALSALYPGITVAIRGRSHDRAAAFCAEHATPMLTLRPEGTDEAPFDVVITVTSSVSVIYDEPANPSCLVIGVGAYRTDMAEIGARTINDSDLYVDDLIGAPSEAGDLYRANVDWNRVRSIAAAADGRARESGRPIVFKSVGCSAWDLAACRVARMHGAG

pLDDT: mean 96.53, std 2.81, range [83.12, 98.94]

Solvent-accessible surface area (backbone atoms only — not comparable to full-atom values): 29642 Å² total; per-residue (Å²): 115,49,73,39,47,54,66,56,35,52,71,20,52,51,54,70,63,39,28,53,32,38,57,50,36,43,44,29,44,76,72,57,56,28,47,58,64,72,68,47,78,46,60,31,80,83,64,63,30,35,42,36,44,22,45,19,30,30,76,63,37,32,26,35,39,38,35,20,44,16,83,63,26,54,85,73,78,36,65,37,57,35,50,32,32,39,36,21,34,38,88,67,34,50,69,38,31,30,36,25,22,52,49,52,50,33,47,48,53,27,26,48,53,50,41,45,48,72,38,48,39,64,60,87,77,52,34,35,36,36,36,28,79,46,71,50,33,53,30,36,52,52,42,43,38,73,76,46,58,70,26,38,37,28,28,41,41,101,39,70,67,56,14,42,50,48,27,65,73,65,59,55,93,41,35,48,60,39,47,56,67,82,88,62,72,86,42,36,28,39,37,38,36,38,84,35,64,50,66,76,46,57,54,7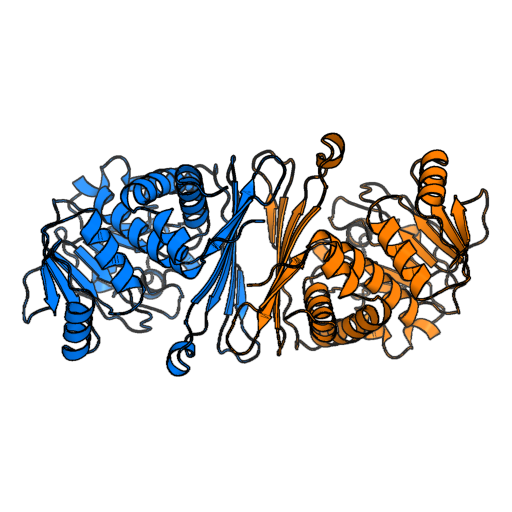4,52,36,49,71,27,33,36,34,40,48,34,22,53,33,62,74,20,13,41,46,27,46,59,26,53,71,62,27,50,41,30,25,67,37,77,82,44,33,81,67,17,28,2,32,50,51,71,49,63,61,67,68,88,65,52,35,45,51,55,74,22,70,80,44,62,53,26,66,63,67,54,16,40,37,39,42,38,53,75,61,30,47,51,52,42,25,45,50,56,40,18,43,77,57,70,49,103,115,49,75,40,48,55,66,56,37,52,71,20,53,52,53,68,62,36,29,53,33,38,59,51,37,44,45,29,45,77,73,57,58,30,48,56,64,73,68,45,77,44,60,30,78,82,65,63,31,33,42,37,44,22,47,20,30,30,75,62,37,31,26,35,38,38,36,20,44,18,84,63,25,56,85,72,78,36,63,38,56,32,52,32,31,39,37,22,36,37,86,69,32,50,68,38,33,32,36,24,22,53,50,50,50,34,48,48,53,28,25,49,52,49,41,45,49,72,37,49,38,64,59,86,76,50,33,33,35,35,36,29,78,45,70,50,34,52,29,35,52,53,41,42,38,72,75,47,57,71,25,37,38,28,27,40,40,100,38,72,65,55,14,43,50,46,31,65,73,65,61,54,95,40,34,50,62,39,47,56,66,80,88,60,75,86,42,36,29,39,36,37,34,37,82,35,62,51,66,76,46,55,56,74,53,37,48,70,26,33,36,35,41,47,34,21,51,33,62,72,18,12,41,46,27,47,57,26,52,73,64,26,50,40,29,23,67,37,74,81,45,31,81,69,17,26,1,30,51,51,70,49,63,60,65,68,88,65,52,37,46,50,56,71,21,72,79,43,63,53,28,66,62,69,55,17,39,36,38,42,40,50,75,59,29,47,50,53,41,24,44,49,54,39,18,43,77,56,70,50,102

Secondary structure (DSSP, 8-state):
-EE--HHHHHHH--HHHHHHHHHHHHHHHHHTSSB-PPPEEEE-TTSS-EEEEEEEE-SSEEEEEEEEE-TTGGGGT--SEEEEEEEEETTT--EEEEEEHHHHHHHHHHHHHHHHHHHH-SS---EEEEE--SHHHHHHHHHHHHHSTT-EEEEE-SSHHHHHHHHHHT--TTSEEEE--TTPPPPSEEEE----SS--B-PPP-TT-EEEE-S--STT--SB-HHHHHTSEEEES-TTTHHHH-HHHHHTT--GGGEEEGGGGTTSHHHHS-S-EEEE----HHHHHHHHHHHHHTT--/-EE--HHHHHHH--HHHHHHHHHHHHHHHHHTSSB-PPPEEEE-TTSS-EEEEEEEE-SSEEEEEEEEE-TTGGGGT--SEEEEEEEEETTT--EEEEEEHHHHHHHHHHHHHHHHHHHH-SS---EEEEE--SHHHHHHHHHHHHHSTT-EEEEE-SSHHHHHHHHHHT--TTSEEEE--TTPPPPSEEEE----SS--B-PPP-TT-EEEE-S--STT--SB-HHHHHTSEEEES-TTTHHHH-HHHHHTT--GGGEEEGGGGGGSHHHHS-S-EEEE----HHHHHHHHHHHHHTT--

Foldseek 3Di:
DAEDDLVLLLLLFDLPLLLVLLLVLLVCVVVVQKDWAAKDWAADPVRQKIWIWTWMDHQFKTKIWTWIAGPCVVVVVGDRIFGWMWIATRPPRHTFYIYTRLNLVLQLLLSVVVNCCVLAQLDDFAEEEEEDLDSNVLNNVVSCLRPPFAHAYAYHYPDQVSQQVSCVVNPDNRYHYHHDDDPDDDGQEYEYADQALDEAAEDAFALSYEYEYRHQFALSRAHYALNHVVQAQAEEQDLNRCCGTVNHCNVNVDDSVRYYYSNVSVVVVNSVVSGGHYYYYNDHCSSVVSSVVSSVVSPRD/DAEDDLVLLLLLFDLPLLLVLLLVLLVCVVVVQKDWAAKDWAADPVRQKIWIWTWMDHQFKTKIWTWIAGPCVVVVVHDRIFGWMWIATRPPRHTFYIYTRLNLVLQLLLSVVVNCCVLAQLDDFAEEEEEDQDSNVLNNVVSCLRPPFAHEYAYHYPDQVSQQVSCVVNPDNRYHYYHDDDPDDDGQEYEYADQALDEQAEDAFALSYEYEYRHQFALSRAHYALNHVVQAQAEEQDLNRCCGTVNHCNVNVDDSVRYYYSNVSVVVVNSVVSGGYYYYYNDHCSSVVSSVVSSVVSPRD